Protein AF-A0AA37ICA1-F1 (afdb_monomer_lite)

InterPro domains:
  IPR061272 Inhibitor of vertebrate lysozyme (Ivy)-like domain [PF08816] (338-390)

Secondary structure (DSSP, 8-state):
---------------SHHHHHHHHHHHHHHHHHHHHHHHHSPPP----S---HHHHHHHHHHHHHHHHHHHHHHHHHHHTTEE--GGGHHHHHTSHHHHHHHHTTHHHHHHHHHHHHHHHHHS---HHHHHHHHHHHHHHHHHHHHT--TTTHHHHHHHHHHHHHHTPPPPP--HHHHHHHHHHHHHHHTT-HHHHHHHHHHHHHHHHHHHHHHHHHHHHHHHHHHHHHHHHHHH-SEE-SPP--------THHHHHHHHHHHHHHHHHHHHHHHHHHHHHHHHHTTS--SS----------------PPP--GGGGBT--HHHHTT-HHHHHTTTTS-HHHHHHHHHTTSB--TT-BEEETTEEEEEEE-TT-TTT-EEEEEEETTT--EEEEEEEEEEGGGTEEEEEEE--TTS-GGGSTHHHHHHHTT-

Organism: NCBI:txid1544861

pLDDT: mean 77.56, std 16.82, range [27.61, 95.06]

Foldseek 3Di:
DDDDDDDDDDDDDPPPPVVVVVVVVVVLLVLLLVLLLLLLPDDFPDDPDPDDPLLVVLNVLSCVLSVLSLVLLCLLCQLVQEDDDSVCSSVVSPDPVNSVLSSVLNVLSVLLSVSNCCCVPVSHDDPVSSVSNVVSSVVSNVSSVVSGHNLSCLVVLLVQLVVLLVQQDDQDDLVVLLVLLVVLLVCLLVVVPVSSVVSPVVSLVVLVVSVVVNVVSNVVSVVSNVVSVVVNVVRHPHYRDDRPDRDPPPNCNVVVSVVSVVVSVVSNVVSNVVSVVVVVVVVVVVVPPPPDDDDDDDDDDDDDDDDDDDQPQCPVQFQPQLLVCLPPVSLVVLVVVQDPVRSVLQNQASNAFDNRHFDQDPQWGKTKGGHVPPRLWWIKMKTAHRNPRHMKIKIFPGADVVNRATDMDIDDDPVGPCCNTPVVVVCVVSVD

Structure (mmCIF, N/CA/C/O backbone):
data_AF-A0AA37ICA1-F1
#
_entry.id   AF-A0AA37ICA1-F1
#
loop_
_atom_site.group_PDB
_atom_site.id
_atom_site.type_symbol
_atom_site.label_atom_id
_atom_site.label_alt_id
_atom_site.label_comp_id
_atom_site.label_asym_id
_atom_site.label_entity_id
_atom_site.label_seq_id
_atom_site.pdbx_PDB_ins_code
_atom_site.Cartn_x
_atom_site.Cartn_y
_atom_site.Cartn_z
_atom_site.occupancy
_atom_site.B_iso_or_equiv
_atom_site.auth_seq_id
_atom_site.auth_comp_id
_atom_site.auth_asym_id
_atom_site.auth_atom_id
_atom_site.pdbx_PDB_model_num
ATOM 1 N N . MET A 1 1 ? -92.006 -4.836 41.989 1.00 34.84 1 MET A N 1
ATOM 2 C CA . MET A 1 1 ? -91.815 -6.265 41.685 1.00 34.84 1 MET A CA 1
ATOM 3 C C . MET A 1 1 ? -90.939 -6.305 40.444 1.00 34.84 1 MET A C 1
ATOM 5 O O . MET A 1 1 ? -91.437 -6.008 39.370 1.00 34.84 1 MET A O 1
ATOM 9 N N . ASP A 1 2 ? -89.630 -6.130 40.627 1.00 34.12 2 ASP A N 1
ATOM 10 C CA . ASP A 1 2 ? -88.600 -7.181 40.845 1.00 34.12 2 ASP A CA 1
ATOM 11 C C . ASP A 1 2 ? -88.074 -7.712 39.498 1.00 34.12 2 ASP A C 1
ATOM 13 O O . ASP A 1 2 ? -88.852 -8.199 38.689 1.00 34.12 2 ASP A O 1
ATOM 17 N N . PHE A 1 3 ? -86.852 -7.334 39.095 1.00 41.91 3 PHE A N 1
ATOM 18 C CA . PHE A 1 3 ? -85.538 -7.976 39.341 1.00 41.91 3 PHE A CA 1
ATOM 19 C C . PHE A 1 3 ? -85.244 -9.148 38.380 1.00 41.91 3 PHE A C 1
ATOM 21 O O . PHE A 1 3 ? -85.854 -10.204 38.504 1.00 41.91 3 PHE A O 1
ATOM 28 N N . THR A 1 4 ? -84.279 -8.985 37.455 1.00 40.16 4 THR A N 1
ATOM 29 C CA . THR A 1 4 ? -83.041 -9.807 37.341 1.00 40.16 4 THR A CA 1
ATOM 30 C C . THR A 1 4 ? -82.158 -9.456 36.124 1.00 40.16 4 THR A C 1
ATOM 32 O O . THR A 1 4 ? -82.634 -9.048 35.070 1.00 40.16 4 THR A O 1
ATOM 35 N N . ASP A 1 5 ? -80.851 -9.614 36.368 1.00 42.81 5 ASP A N 1
ATOM 36 C CA . ASP A 1 5 ? -79.627 -9.456 35.563 1.00 42.81 5 ASP A CA 1
ATOM 37 C C . ASP A 1 5 ? -79.591 -10.067 34.146 1.00 42.81 5 ASP A C 1
ATOM 39 O O . ASP A 1 5 ? -80.115 -11.155 33.919 1.00 42.81 5 ASP A O 1
ATOM 43 N N . ASN A 1 6 ? -78.755 -9.484 33.263 1.00 34.03 6 ASN A N 1
ATOM 44 C CA . ASN A 1 6 ? -77.639 -10.259 32.692 1.00 34.03 6 ASN A CA 1
ATOM 45 C C . ASN A 1 6 ? -76.466 -9.421 32.135 1.00 34.03 6 ASN A C 1
ATOM 47 O O . ASN A 1 6 ? -76.639 -8.476 31.366 1.00 34.03 6 ASN A O 1
ATOM 51 N N . LYS A 1 7 ? -75.260 -9.843 32.542 1.00 44.56 7 LYS A N 1
ATOM 52 C CA . LYS A 1 7 ? -73.909 -9.434 32.115 1.00 44.56 7 LYS A CA 1
ATOM 53 C C . LYS A 1 7 ? -73.538 -9.995 30.731 1.00 44.56 7 LYS A C 1
ATOM 55 O O . LYS A 1 7 ? -74.004 -11.064 30.358 1.00 44.56 7 LYS A O 1
ATOM 60 N N . GLY A 1 8 ? -72.570 -9.352 30.071 1.00 30.59 8 GLY A N 1
ATOM 61 C CA . GLY A 1 8 ? -71.751 -9.929 28.991 1.00 30.59 8 GLY A CA 1
ATOM 62 C C . GLY A 1 8 ? -70.763 -8.888 28.437 1.00 30.59 8 GLY A C 1
ATOM 63 O O . GLY A 1 8 ? -71.144 -8.055 27.630 1.00 30.59 8 GLY A O 1
ATOM 64 N N . GLU A 1 9 ? -69.614 -8.669 29.083 1.00 32.91 9 GLU A N 1
ATOM 65 C CA . GLU A 1 9 ? -68.303 -9.271 28.758 1.00 32.91 9 GLU A CA 1
ATOM 66 C C . GLU A 1 9 ? -67.476 -8.391 27.795 1.00 32.91 9 GLU A C 1
ATOM 68 O O . GLU A 1 9 ? -67.554 -8.475 26.573 1.00 32.91 9 GLU A O 1
ATOM 73 N N . ALA A 1 10 ? -66.675 -7.497 28.385 1.00 36.97 10 ALA A N 1
ATOM 74 C CA . ALA A 1 10 ? -65.653 -6.733 27.683 1.00 36.97 10 ALA A CA 1
ATOM 75 C C . ALA A 1 10 ? -64.417 -7.620 27.475 1.00 36.97 10 ALA A C 1
ATOM 77 O O . ALA A 1 10 ? -63.671 -7.896 28.415 1.00 36.97 10 ALA A O 1
ATOM 78 N N . VAL A 1 11 ? -64.192 -8.050 26.234 1.00 37.69 11 VAL A N 1
ATOM 79 C CA . VAL A 1 11 ? -62.945 -8.700 25.821 1.00 37.69 11 VAL A CA 1
ATOM 80 C C . VAL A 1 11 ? -61.841 -7.641 25.776 1.00 37.69 11 VAL A C 1
ATOM 82 O O . VAL A 1 11 ? -61.770 -6.817 24.865 1.00 37.69 11 VAL A O 1
ATOM 85 N N . ALA A 1 12 ? -60.979 -7.649 26.792 1.00 40.31 12 ALA A N 1
ATOM 86 C CA . ALA A 1 12 ? -59.755 -6.862 26.829 1.00 40.31 12 ALA A CA 1
ATOM 87 C C . ALA A 1 12 ? -58.758 -7.397 25.784 1.00 40.31 12 ALA A C 1
ATOM 89 O O . ALA A 1 12 ? -58.260 -8.518 25.884 1.00 40.31 12 ALA A O 1
ATOM 90 N N . SER A 1 13 ? -58.467 -6.580 24.771 1.00 39.75 13 SER A N 1
ATOM 91 C CA . SER A 1 13 ? -57.493 -6.868 23.714 1.00 39.75 13 SER A CA 1
ATOM 92 C C . SER A 1 13 ? -56.059 -6.717 24.240 1.00 39.75 13 SER A C 1
ATOM 94 O O . SER A 1 13 ? -55.539 -5.612 24.402 1.00 39.75 13 SER A O 1
ATOM 96 N N . GLY A 1 14 ? -55.416 -7.848 24.533 1.00 43.38 14 GLY A N 1
ATOM 97 C CA . GLY A 1 14 ? -54.040 -7.959 25.023 1.00 43.38 14 GLY A CA 1
ATOM 98 C C . GLY A 1 14 ? -52.966 -7.839 23.935 1.00 43.38 14 GLY A C 1
ATOM 99 O O . GLY A 1 14 ? -52.161 -8.749 23.787 1.00 43.38 14 GLY A O 1
ATOM 100 N N . ASN A 1 15 ? -52.912 -6.718 23.203 1.00 47.06 15 ASN A N 1
ATOM 101 C CA . ASN A 1 15 ? -51.913 -6.485 22.137 1.00 47.06 15 ASN A CA 1
ATOM 102 C C . ASN A 1 15 ? -50.884 -5.366 22.440 1.00 47.06 15 ASN A C 1
ATOM 104 O O . ASN A 1 15 ? -50.105 -4.985 21.567 1.00 47.06 15 ASN A O 1
ATOM 108 N N . GLY A 1 16 ? -50.852 -4.825 23.665 1.00 45.25 16 GLY A N 1
ATOM 109 C CA . GLY A 1 16 ? -50.015 -3.664 24.017 1.00 45.25 16 GLY A CA 1
ATOM 110 C C . GLY A 1 16 ? -48.574 -3.967 24.457 1.00 45.25 16 GLY A C 1
ATOM 111 O O . GLY A 1 16 ? -47.674 -3.182 24.162 1.00 45.25 16 GLY A O 1
ATOM 112 N N . LEU A 1 17 ? -48.322 -5.095 25.135 1.00 50.72 17 LEU A N 1
ATOM 113 C CA . LEU A 1 17 ? -47.011 -5.354 25.756 1.00 50.72 17 LEU A CA 1
ATOM 114 C C . LEU A 1 17 ? -45.921 -5.772 24.752 1.00 50.72 17 LEU A C 1
ATOM 116 O O . LEU A 1 17 ? -44.798 -5.281 24.828 1.00 50.72 17 LEU A O 1
ATOM 120 N N . GLY A 1 18 ? -46.252 -6.585 23.743 1.00 55.03 18 GLY A N 1
ATOM 121 C CA . GLY A 1 18 ? -45.254 -7.096 22.789 1.00 55.03 18 GLY A CA 1
ATOM 122 C C . GLY A 1 18 ? -44.604 -6.023 21.902 1.00 55.03 18 GLY A C 1
ATOM 123 O O . GLY A 1 18 ? -43.451 -6.165 21.490 1.00 55.03 18 GLY A O 1
ATOM 124 N N . ASN A 1 19 ? -45.307 -4.918 21.635 1.00 60.38 19 ASN A N 1
ATOM 125 C CA . ASN A 1 19 ? -44.785 -3.828 20.806 1.00 60.38 19 ASN A CA 1
ATOM 126 C C . ASN A 1 19 ? -43.826 -2.909 21.578 1.00 60.38 19 ASN A C 1
ATOM 128 O O . ASN A 1 19 ? -42.851 -2.422 21.000 1.00 60.38 19 ASN A O 1
ATOM 132 N N . ALA A 1 20 ? -44.059 -2.705 22.878 1.00 66.69 20 ALA A N 1
ATOM 133 C CA . ALA A 1 20 ? -43.183 -1.902 23.730 1.00 66.69 20 ALA A CA 1
ATOM 134 C C . ALA A 1 20 ? -41.835 -2.602 23.970 1.00 66.69 20 ALA A C 1
ATOM 136 O O . ALA A 1 20 ? -40.778 -1.980 23.839 1.00 66.69 20 ALA A O 1
ATOM 137 N N . ASP A 1 21 ? -41.860 -3.911 24.223 1.00 70.44 21 ASP A N 1
ATOM 138 C CA . ASP A 1 21 ? -40.645 -4.699 24.452 1.00 70.44 21 ASP A CA 1
ATOM 139 C C . ASP A 1 21 ? -39.777 -4.791 23.192 1.00 70.44 21 ASP A C 1
ATOM 141 O O . ASP A 1 21 ? -38.556 -4.613 23.249 1.00 70.44 21 ASP A O 1
ATOM 145 N N . ARG A 1 22 ? -40.404 -4.955 22.020 1.00 68.69 22 ARG A N 1
ATOM 146 C CA . ARG A 1 22 ? -39.703 -4.958 20.729 1.00 68.69 22 ARG A CA 1
ATOM 147 C C . ARG A 1 22 ? -39.087 -3.594 20.399 1.00 68.69 22 ARG A C 1
ATOM 149 O O . ARG A 1 22 ? -37.953 -3.539 19.922 1.00 68.69 22 ARG A O 1
ATOM 156 N N . ALA A 1 23 ? -39.792 -2.497 20.683 1.00 71.69 23 ALA A N 1
ATOM 157 C CA . ALA A 1 23 ? -39.270 -1.143 20.493 1.00 71.69 23 ALA A CA 1
ATOM 158 C C . ALA A 1 23 ? -38.083 -0.840 21.427 1.00 71.69 23 ALA A C 1
ATOM 160 O O . ALA A 1 23 ? -37.096 -0.233 21.004 1.00 71.69 23 ALA A O 1
ATOM 161 N N . ASN A 1 24 ? -38.143 -1.308 22.676 1.00 76.94 24 ASN A N 1
ATOM 162 C CA . ASN A 1 24 ? -37.055 -1.158 23.640 1.00 76.94 24 ASN A CA 1
ATOM 163 C C . ASN A 1 24 ? -35.821 -1.988 23.257 1.00 76.94 24 ASN A C 1
ATOM 165 O O . ASN A 1 24 ? -34.699 -1.489 23.359 1.00 76.94 24 ASN A O 1
ATOM 169 N N . ALA A 1 25 ? -36.008 -3.211 22.754 1.00 73.94 25 ALA A N 1
ATOM 170 C CA . ALA A 1 25 ? -34.914 -4.042 22.251 1.00 73.94 25 ALA A CA 1
ATOM 171 C C . ALA A 1 25 ? -34.194 -3.389 21.054 1.00 73.94 25 ALA A C 1
ATOM 173 O O . ALA A 1 25 ? -32.968 -3.291 21.055 1.00 73.94 25 ALA A O 1
ATOM 174 N N . LEU A 1 26 ? -34.949 -2.857 20.085 1.00 76.50 26 LEU A N 1
ATOM 175 C CA . LEU A 1 26 ? -34.410 -2.122 18.929 1.00 76.50 26 LEU A CA 1
ATOM 176 C C . LEU A 1 26 ? -33.646 -0.853 19.332 1.00 76.50 26 LEU A C 1
ATOM 178 O O . LEU A 1 26 ? -32.608 -0.535 18.753 1.00 76.50 26 LEU A O 1
ATOM 182 N N . ARG A 1 27 ? -34.129 -0.118 20.340 1.00 79.06 27 ARG A N 1
ATOM 183 C CA . ARG A 1 27 ? -33.415 1.059 20.861 1.00 79.06 27 ARG A CA 1
ATOM 184 C C . ARG A 1 27 ? -32.076 0.683 21.489 1.00 79.06 27 ARG A C 1
ATOM 186 O O . ARG A 1 27 ? -31.092 1.382 21.256 1.00 79.06 27 ARG A O 1
ATOM 193 N N . ARG A 1 28 ? -32.020 -0.418 22.248 1.00 77.19 28 ARG A N 1
ATOM 194 C CA . ARG A 1 28 ? -30.777 -0.903 22.871 1.00 77.19 28 ARG A CA 1
ATOM 195 C C . ARG A 1 28 ? -29.739 -1.310 21.829 1.00 77.19 28 ARG A C 1
ATOM 197 O O . ARG A 1 28 ? -28.584 -0.910 21.946 1.00 77.19 28 ARG A O 1
ATOM 204 N N . THR A 1 29 ? -30.138 -2.033 20.783 1.00 79.88 29 THR A N 1
ATOM 205 C CA . THR A 1 29 ? -29.202 -2.439 19.723 1.00 79.88 29 THR A CA 1
ATOM 206 C C . THR A 1 29 ? -28.686 -1.243 18.925 1.00 79.88 29 THR A C 1
ATOM 208 O O . THR A 1 29 ? -27.486 -1.139 18.685 1.00 79.88 29 THR A O 1
ATOM 211 N N . GLN A 1 30 ? -29.547 -0.278 18.587 1.00 81.88 30 GLN A N 1
ATOM 212 C CA . GLN A 1 30 ? -29.117 0.962 17.929 1.00 81.88 30 GLN A CA 1
ATOM 213 C C . GLN A 1 30 ? -28.168 1.795 18.798 1.00 81.88 30 GLN A C 1
ATOM 215 O O . GLN A 1 30 ? -27.217 2.384 18.280 1.00 81.88 30 GLN A O 1
ATOM 220 N N . HIS A 1 31 ? -28.414 1.849 20.109 1.00 84.31 31 HIS A N 1
ATOM 221 C CA . HIS A 1 31 ? -27.527 2.524 21.050 1.00 84.31 31 HIS A CA 1
ATOM 222 C C . HIS A 1 31 ? -26.136 1.879 21.062 1.00 84.31 31 HIS A C 1
ATOM 224 O O . HIS A 1 31 ? -25.131 2.571 20.907 1.00 84.31 31 HIS A O 1
ATOM 230 N N . ALA A 1 32 ? -26.086 0.550 21.146 1.00 80.06 32 ALA A N 1
ATOM 231 C CA . ALA A 1 32 ? -24.845 -0.212 21.143 1.00 80.06 32 ALA A CA 1
ATOM 232 C C . ALA A 1 32 ? -24.018 -0.003 19.864 1.00 80.06 32 ALA A C 1
ATOM 234 O O . ALA A 1 32 ? -22.816 0.246 19.933 1.00 80.06 32 ALA A O 1
ATOM 235 N N . VAL A 1 33 ? -24.672 -0.014 18.697 1.00 83.38 33 VAL A N 1
ATOM 236 C CA . VAL A 1 33 ? -24.024 0.274 17.407 1.00 83.38 33 VAL A CA 1
ATOM 237 C C . VAL A 1 33 ? -23.423 1.680 17.400 1.00 83.38 33 VAL A C 1
ATOM 239 O O . VAL A 1 33 ? -22.275 1.863 17.002 1.00 83.38 33 VAL A O 1
ATOM 242 N N . ARG A 1 34 ? -24.158 2.691 17.883 1.00 85.44 34 ARG A N 1
ATOM 243 C CA . ARG A 1 34 ? -23.640 4.067 17.972 1.00 85.44 34 ARG A CA 1
ATOM 244 C C . ARG A 1 34 ? -22.458 4.181 18.931 1.00 85.44 34 ARG A C 1
ATOM 246 O O . ARG A 1 34 ? -21.500 4.887 18.615 1.00 85.44 34 ARG A O 1
ATOM 253 N N . ALA A 1 35 ? -22.508 3.499 20.073 1.00 82.44 35 ALA A N 1
ATOM 254 C CA . ALA A 1 35 ? -21.412 3.476 21.036 1.00 82.44 35 ALA A CA 1
ATOM 255 C C . ALA A 1 35 ? -20.149 2.838 20.429 1.00 82.44 35 ALA A C 1
ATOM 257 O O . ALA A 1 35 ? -19.068 3.421 20.525 1.00 82.44 35 ALA A O 1
ATOM 258 N N . ALA A 1 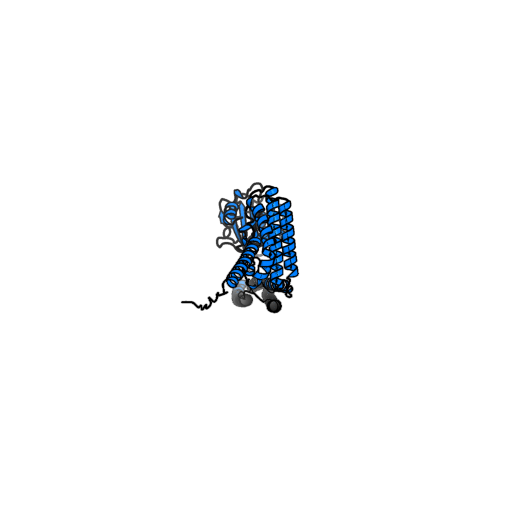36 ? -20.296 1.719 19.714 1.00 79.69 36 ALA A N 1
ATOM 259 C CA . ALA A 1 36 ? -19.200 1.054 19.011 1.00 79.69 36 ALA A CA 1
ATOM 260 C C . ALA A 1 36 ? -18.607 1.929 17.891 1.00 79.69 36 ALA A C 1
ATOM 262 O O . ALA A 1 36 ? -17.390 2.090 17.802 1.00 79.69 36 ALA A O 1
ATOM 263 N N . ILE A 1 37 ? -19.454 2.565 17.070 1.00 85.12 37 ILE A N 1
ATOM 264 C CA . ILE A 1 37 ? -19.003 3.493 16.020 1.00 85.12 37 ILE A CA 1
ATOM 265 C C . ILE A 1 37 ? -18.241 4.672 16.635 1.00 85.12 37 ILE A C 1
ATOM 267 O O . ILE A 1 37 ? -17.189 5.053 16.126 1.00 85.12 37 ILE A O 1
ATOM 271 N N . THR A 1 38 ? -18.728 5.226 17.747 1.00 84.44 38 THR A N 1
ATOM 272 C CA . THR A 1 38 ? -18.050 6.324 18.454 1.00 84.44 38 THR A CA 1
ATOM 273 C C . THR A 1 38 ? -16.674 5.892 18.964 1.00 84.44 38 THR A C 1
ATOM 275 O O . THR A 1 38 ? -15.710 6.631 18.789 1.00 84.44 38 THR A O 1
ATOM 278 N N . ALA A 1 39 ? -16.563 4.680 19.516 1.00 79.19 39 ALA A N 1
ATOM 279 C CA . ALA A 1 39 ? -15.302 4.148 20.035 1.00 79.19 39 ALA A CA 1
ATOM 280 C C . ALA A 1 39 ? -14.246 3.952 18.935 1.00 79.19 39 ALA A C 1
ATOM 282 O O . ALA A 1 39 ? -13.057 4.173 19.162 1.00 79.19 39 ALA A O 1
ATOM 283 N N . VAL A 1 40 ? -14.690 3.575 17.735 1.00 79.06 40 VAL A N 1
ATOM 284 C CA . VAL A 1 40 ? -13.842 3.344 16.556 1.00 79.06 40 VAL A CA 1
ATOM 285 C C . VAL A 1 40 ? -13.500 4.632 15.802 1.00 79.06 40 VAL A C 1
ATOM 287 O O . VAL A 1 40 ? -12.491 4.688 15.095 1.00 79.06 40 VAL A O 1
ATOM 290 N N . THR A 1 41 ? -14.313 5.679 15.939 1.00 78.94 41 THR A N 1
ATOM 291 C CA . THR A 1 41 ? -14.055 6.964 15.284 1.00 78.94 41 THR A CA 1
ATOM 292 C C . THR A 1 41 ? -12.899 7.660 16.002 1.00 78.94 41 THR A C 1
ATOM 294 O O . THR A 1 41 ? -13.053 8.189 17.102 1.00 78.94 41 THR A O 1
ATOM 297 N N . LEU A 1 42 ? -11.717 7.617 15.385 1.00 63.59 42 LEU A N 1
ATOM 298 C CA . LEU A 1 42 ? -10.494 8.219 15.914 1.00 63.59 42 LEU A CA 1
ATOM 299 C C . LEU A 1 42 ? -10.712 9.699 16.242 1.00 63.59 42 LEU A C 1
ATOM 301 O O . LEU A 1 42 ? -11.129 10.480 15.383 1.00 63.59 42 LEU A O 1
ATOM 305 N N . VAL A 1 43 ? -10.392 10.088 17.479 1.00 59.00 43 VAL A N 1
ATOM 306 C CA . VAL A 1 43 ? -10.335 11.505 17.856 1.00 59.00 43 VAL A CA 1
ATOM 307 C C . VAL A 1 43 ? -9.197 12.148 17.064 1.00 59.00 43 VAL A C 1
ATOM 309 O O . VAL A 1 43 ? -8.073 11.645 17.048 1.00 59.00 43 VAL A O 1
ATOM 312 N N . ASN A 1 44 ? -9.518 13.231 16.357 1.00 48.78 44 ASN A N 1
ATOM 313 C CA . ASN A 1 44 ? -8.657 13.871 15.368 1.00 48.78 44 ASN A CA 1
ATOM 314 C C . ASN A 1 44 ? -7.249 14.149 15.951 1.00 48.78 44 ASN A C 1
ATOM 316 O O . ASN A 1 44 ? -7.128 14.940 16.886 1.00 48.78 44 ASN A O 1
ATOM 320 N N . PRO A 1 45 ? -6.159 13.554 15.425 1.00 48.22 45 PRO A N 1
ATOM 321 C CA . PRO A 1 45 ? -4.809 13.736 15.973 1.00 48.22 45 PRO A CA 1
ATOM 322 C C . PRO A 1 45 ? -4.199 15.105 15.616 1.00 48.22 45 PRO A C 1
ATOM 324 O O . PRO A 1 45 ? -2.986 15.307 15.720 1.00 48.22 45 PRO A O 1
ATOM 327 N N . GLN A 1 46 ? -4.996 16.041 15.105 1.00 40.75 46 GLN A N 1
ATOM 328 C CA . GLN A 1 46 ? -4.559 17.340 14.614 1.00 40.75 46 GLN A CA 1
ATOM 329 C C . GLN A 1 46 ? -4.625 18.410 15.709 1.00 40.75 46 GLN A C 1
ATOM 331 O O . GLN A 1 46 ? -5.522 19.238 15.736 1.00 40.75 46 GLN A O 1
ATOM 336 N N . SER A 1 47 ? -3.607 18.462 16.562 1.00 44.50 47 SER A N 1
ATOM 337 C CA . SER A 1 47 ? -3.019 19.770 16.849 1.00 44.50 47 SER A CA 1
ATOM 338 C C . SER A 1 47 ? -1.503 19.617 16.892 1.00 44.50 47 SER A C 1
ATOM 340 O O . SER A 1 47 ? -0.976 18.714 17.539 1.00 44.50 47 SER A O 1
ATOM 342 N N . THR A 1 48 ? -0.815 20.444 16.110 1.00 45.88 48 THR A N 1
ATOM 343 C CA . THR A 1 48 ? 0.643 20.641 16.124 1.00 45.88 48 THR A CA 1
ATOM 344 C C . THR A 1 48 ? 1.058 21.626 17.222 1.00 45.88 48 THR A C 1
ATOM 346 O O . THR A 1 48 ? 2.170 22.139 17.190 1.00 45.88 48 THR A O 1
ATOM 349 N N . GLU A 1 49 ? 0.165 21.914 18.172 1.00 55.94 49 GLU A N 1
ATOM 350 C CA . GLU A 1 49 ? 0.484 22.695 19.364 1.00 55.94 49 GLU A CA 1
ATOM 351 C C . GLU A 1 49 ? 1.424 21.906 20.272 1.00 55.94 49 GLU A C 1
ATOM 353 O O . GLU A 1 49 ? 1.291 20.688 20.419 1.00 55.94 49 GLU A O 1
ATOM 358 N N . GLU A 1 50 ? 2.375 22.605 20.888 1.00 56.78 50 GLU A N 1
ATOM 359 C CA . GLU A 1 50 ? 3.181 22.069 21.981 1.00 56.78 50 GLU A CA 1
ATOM 360 C C . GLU A 1 50 ? 2.262 21.747 23.164 1.00 56.78 50 GLU A C 1
ATOM 362 O O . GLU A 1 50 ? 1.963 22.591 24.004 1.00 56.78 50 GLU A O 1
ATOM 367 N N . LEU A 1 51 ? 1.765 20.513 23.201 1.00 64.06 51 LEU A N 1
ATOM 368 C CA . LEU A 1 51 ? 0.913 20.032 24.280 1.00 64.06 51 LEU A CA 1
ATOM 369 C C . LEU A 1 51 ? 1.697 19.959 25.580 1.00 64.06 51 LEU A C 1
ATOM 371 O O . LEU A 1 51 ? 2.854 19.528 25.620 1.00 64.06 51 LEU A O 1
ATOM 375 N N . SER A 1 52 ? 1.020 20.259 26.681 1.00 75.88 52 SER A N 1
ATOM 376 C CA . SER A 1 52 ? 1.557 19.949 27.995 1.00 75.88 52 SER A CA 1
ATOM 377 C C . SER A 1 52 ? 1.792 18.436 28.137 1.00 75.88 52 SER A C 1
ATOM 379 O O . SER A 1 52 ? 1.079 17.607 27.566 1.00 75.88 52 SER A O 1
ATOM 381 N N . LYS A 1 53 ? 2.753 18.032 28.982 1.00 78.44 53 LYS A N 1
ATOM 382 C CA . LYS A 1 53 ? 3.012 16.605 29.282 1.00 78.44 53 LYS A CA 1
ATOM 383 C C . LYS A 1 53 ? 1.752 15.849 29.738 1.00 78.44 53 LYS A C 1
ATOM 385 O O . LYS A 1 53 ? 1.653 14.638 29.549 1.00 78.44 53 LYS A O 1
ATOM 390 N N . ARG A 1 54 ? 0.799 16.554 30.362 1.00 72.38 54 ARG A N 1
ATOM 391 C CA . ARG A 1 54 ? -0.476 15.990 30.830 1.00 72.38 54 ARG A CA 1
ATOM 392 C C . ARG A 1 54 ? -1.429 15.721 29.665 1.00 72.38 54 ARG A C 1
ATOM 394 O O . ARG A 1 54 ? -1.956 14.615 29.582 1.00 72.38 54 ARG A O 1
ATOM 401 N N . GLU A 1 55 ? -1.557 16.666 28.739 1.00 76.56 55 GLU A N 1
ATOM 402 C CA . GLU A 1 55 ? -2.356 16.506 27.517 1.00 76.56 55 GLU A CA 1
ATOM 403 C C . GLU A 1 55 ? -1.763 15.454 26.582 1.00 76.56 55 GLU A C 1
ATOM 405 O O . GLU A 1 55 ? -2.501 14.646 26.026 1.00 76.56 55 GLU A O 1
ATOM 410 N N . GLN A 1 56 ? -0.434 15.393 26.455 1.00 79.94 56 GLN A N 1
ATOM 411 C CA . GLN A 1 56 ? 0.224 14.352 25.667 1.00 79.94 56 GLN A CA 1
ATOM 412 C C . GLN A 1 56 ? -0.068 12.955 26.236 1.00 79.94 56 GLN A C 1
ATOM 414 O O . GLN A 1 56 ? -0.476 12.066 25.497 1.00 79.94 56 GLN A O 1
ATOM 419 N N . SER A 1 57 ? 0.013 12.780 27.562 1.00 80.00 57 SER A N 1
ATOM 420 C CA . SER A 1 57 ? -0.360 11.514 28.212 1.00 80.00 57 SER A CA 1
ATOM 421 C C . SER A 1 57 ? -1.842 11.161 28.034 1.00 80.00 57 SER A C 1
ATOM 423 O O . SER A 1 57 ? -2.176 9.982 27.904 1.00 80.00 57 SER A O 1
ATOM 425 N N . ALA A 1 58 ? -2.737 12.153 28.045 1.00 80.31 58 ALA A N 1
ATOM 426 C CA . ALA A 1 58 ? -4.159 11.942 27.785 1.00 80.31 58 ALA A CA 1
ATOM 427 C C . ALA A 1 58 ? -4.406 11.520 26.325 1.00 80.31 58 ALA A C 1
ATOM 429 O O . ALA A 1 58 ? -5.162 10.579 26.085 1.00 80.31 58 ALA A O 1
ATOM 430 N N . ARG A 1 59 ? -3.710 12.134 25.360 1.00 80.25 59 ARG A N 1
ATOM 431 C CA . ARG A 1 59 ? -3.776 11.747 23.941 1.00 80.25 59 ARG A CA 1
ATOM 432 C C . ARG A 1 59 ? -3.229 10.348 23.688 1.00 80.25 59 ARG A C 1
ATOM 434 O O . ARG A 1 59 ? -3.892 9.566 23.011 1.00 80.25 59 ARG A O 1
ATOM 441 N N . ASP A 1 60 ? -2.071 10.017 24.253 1.00 82.88 60 ASP A N 1
ATOM 442 C CA . ASP A 1 60 ? -1.468 8.687 24.117 1.00 82.88 60 ASP A CA 1
ATOM 443 C C . ASP A 1 60 ? -2.394 7.605 24.687 1.00 82.88 60 ASP A C 1
ATOM 445 O O . ASP A 1 60 ? -2.562 6.539 24.092 1.00 82.88 60 ASP A O 1
ATOM 449 N N . PHE A 1 61 ? -3.051 7.900 25.814 1.00 85.62 61 PHE A N 1
ATOM 450 C CA . PHE A 1 61 ? -4.064 7.029 26.398 1.00 85.62 61 PHE A CA 1
ATOM 451 C C . PHE A 1 61 ? -5.260 6.833 25.458 1.00 85.62 61 PHE A C 1
ATOM 453 O O . PHE A 1 61 ? -5.602 5.692 25.151 1.00 85.62 61 PHE A O 1
ATOM 460 N N . THR A 1 62 ? -5.855 7.917 24.950 1.00 85.56 62 THR A N 1
ATOM 461 C CA . THR A 1 62 ? -6.980 7.852 24.004 1.00 85.56 62 THR A CA 1
ATOM 462 C C . THR A 1 62 ? -6.621 7.050 22.756 1.00 85.56 62 THR A C 1
ATOM 464 O O . THR A 1 62 ? -7.364 6.150 22.367 1.00 85.56 62 THR A O 1
ATOM 467 N N . HIS A 1 63 ? -5.454 7.312 22.165 1.00 84.06 63 HIS A N 1
ATOM 468 C CA . HIS A 1 63 ? -4.984 6.599 20.981 1.00 84.06 63 HIS A CA 1
ATOM 469 C C . HIS A 1 63 ? -4.759 5.106 21.262 1.00 84.06 63 HIS A C 1
ATOM 471 O O . HIS A 1 63 ? -5.110 4.260 20.442 1.00 84.06 63 HIS A O 1
ATOM 477 N N . SER A 1 64 ? -4.205 4.768 22.430 1.00 87.38 64 SER A N 1
ATOM 478 C CA . SER A 1 64 ? -4.010 3.379 22.855 1.00 87.38 64 SER A CA 1
ATOM 479 C C . SER A 1 64 ? -5.342 2.639 23.016 1.00 87.38 64 SER A C 1
ATOM 481 O O . SER A 1 64 ? -5.511 1.558 22.451 1.00 87.38 64 SER A O 1
ATOM 483 N N . VAL A 1 65 ? -6.314 3.236 23.717 1.00 88.12 65 VAL A N 1
ATOM 484 C CA . VAL A 1 65 ? -7.639 2.633 23.937 1.00 88.12 65 VAL A CA 1
ATOM 485 C C . VAL A 1 65 ? -8.379 2.451 22.613 1.00 88.12 65 VAL A C 1
ATOM 487 O O . VAL A 1 65 ? -8.775 1.333 22.290 1.00 88.12 65 VAL A O 1
ATOM 490 N N . GLN A 1 66 ? -8.509 3.509 21.807 1.00 88.56 66 GLN A N 1
ATOM 491 C CA . GLN A 1 66 ? -9.197 3.427 20.514 1.00 88.56 66 GLN A CA 1
ATOM 492 C C . GLN A 1 66 ? -8.502 2.446 19.563 1.00 88.56 66 GLN A C 1
ATOM 494 O O . GLN A 1 66 ? -9.161 1.624 18.929 1.00 88.56 66 GLN A O 1
ATOM 499 N N . GLY A 1 67 ? -7.167 2.475 19.497 1.00 87.44 67 GLY A N 1
ATOM 500 C CA . GLY A 1 67 ? -6.391 1.572 18.651 1.00 87.44 67 GLY A CA 1
ATOM 501 C C . GLY A 1 67 ? -6.607 0.101 19.002 1.00 87.44 67 GLY A C 1
ATOM 502 O O . GLY A 1 67 ? -6.787 -0.722 18.105 1.00 87.44 67 GLY A O 1
ATOM 503 N N . ARG A 1 68 ? -6.643 -0.231 20.297 1.00 90.31 68 ARG A N 1
ATOM 504 C CA . ARG A 1 68 ? -6.885 -1.600 20.771 1.00 90.31 68 ARG A CA 1
ATOM 505 C C . ARG A 1 68 ? -8.319 -2.064 20.527 1.00 90.31 68 ARG A C 1
ATOM 507 O O . ARG A 1 68 ? -8.498 -3.173 20.034 1.00 90.31 68 ARG A O 1
ATOM 514 N N . ILE A 1 69 ? -9.317 -1.202 20.748 1.00 90.62 69 ILE A N 1
ATOM 515 C CA . ILE A 1 69 ? -10.720 -1.498 20.403 1.00 90.62 69 ILE A CA 1
ATOM 516 C C . ILE A 1 69 ? -10.856 -1.803 18.908 1.00 90.62 69 ILE A C 1
ATOM 518 O O . ILE A 1 69 ? -11.470 -2.800 18.532 1.00 90.62 69 ILE A O 1
ATOM 522 N N . VAL A 1 70 ? -10.252 -0.971 18.053 1.00 90.12 70 VAL A N 1
ATOM 523 C CA . VAL A 1 70 ? -10.271 -1.170 16.598 1.00 90.12 70 VAL A CA 1
ATOM 524 C C . VAL A 1 70 ? -9.645 -2.508 16.219 1.00 90.12 70 VAL A C 1
ATOM 526 O O . VAL A 1 70 ? -10.213 -3.214 15.395 1.00 90.12 70 VAL A O 1
ATOM 529 N N . ILE A 1 71 ? -8.505 -2.875 16.811 1.00 90.50 71 ILE A N 1
ATOM 530 C CA . ILE A 1 71 ? -7.847 -4.161 16.539 1.00 90.50 71 ILE A CA 1
ATOM 531 C C . ILE A 1 71 ? -8.739 -5.332 16.963 1.00 90.50 71 ILE A C 1
ATOM 533 O O . ILE A 1 71 ? -8.947 -6.238 16.162 1.00 90.50 71 ILE A O 1
ATOM 537 N N . ALA A 1 72 ? -9.302 -5.295 18.172 1.00 91.12 72 ALA A N 1
ATOM 538 C CA . ALA A 1 72 ? -10.148 -6.370 18.688 1.00 91.12 72 ALA A CA 1
ATOM 539 C C . ALA A 1 72 ? -11.411 -6.578 17.836 1.00 91.12 72 ALA A C 1
ATOM 541 O O . ALA A 1 72 ? -11.732 -7.704 17.460 1.00 91.12 72 ALA A O 1
ATOM 542 N N . LEU A 1 73 ? -12.098 -5.489 17.473 1.00 90.94 73 LEU A N 1
ATOM 543 C CA . LEU A 1 73 ? -13.284 -5.548 16.614 1.00 90.94 73 LEU A CA 1
ATOM 544 C C . LEU A 1 73 ? -12.952 -6.000 15.192 1.00 90.94 73 LEU A C 1
ATOM 546 O O . LEU A 1 73 ? -13.725 -6.729 14.577 1.00 90.94 73 LEU A O 1
ATOM 550 N N . HIS A 1 74 ? -11.802 -5.581 14.665 1.00 90.69 74 HIS A N 1
ATOM 551 C CA . HIS A 1 74 ? -11.335 -6.003 13.349 1.00 90.69 74 HIS A CA 1
ATOM 552 C C . HIS A 1 74 ? -11.049 -7.508 13.325 1.00 90.69 74 HIS A C 1
ATOM 554 O O . HIS A 1 74 ? -11.575 -8.204 12.462 1.00 90.69 74 HIS A O 1
ATOM 560 N N . GLN A 1 75 ? -10.328 -8.032 14.320 1.00 90.06 75 GLN A N 1
ATOM 561 C CA . GLN A 1 75 ? -10.075 -9.470 14.463 1.00 90.06 75 GLN A CA 1
ATOM 562 C C . GLN A 1 75 ? -11.372 -10.273 14.599 1.00 90.06 75 GLN A C 1
ATOM 564 O O . GLN A 1 75 ? -11.543 -11.286 13.920 1.00 90.06 75 GLN A O 1
ATOM 569 N N . TYR A 1 76 ? -12.314 -9.786 15.412 1.00 91.50 76 TYR A N 1
ATOM 570 C CA . TYR A 1 76 ? -13.635 -10.391 15.540 1.00 91.50 76 TYR A CA 1
ATOM 571 C C . TYR A 1 76 ? -14.355 -10.475 14.183 1.00 91.50 76 TYR A C 1
ATOM 573 O O . TYR A 1 76 ? -14.735 -11.567 13.768 1.00 91.50 76 TYR A O 1
ATOM 581 N N . LEU A 1 77 ? -14.468 -9.374 13.434 1.00 90.94 77 LEU A N 1
ATOM 582 C CA . LEU A 1 77 ? -15.145 -9.371 12.129 1.00 90.94 77 LEU A CA 1
ATOM 583 C C . LEU A 1 77 ? -14.475 -10.307 11.113 1.00 90.94 77 LEU A C 1
ATOM 585 O O . LEU A 1 77 ? -15.162 -11.053 10.414 1.00 90.94 77 LEU A O 1
ATOM 589 N N . TYR A 1 78 ? -13.142 -10.346 11.084 1.00 89.75 78 TYR A N 1
ATOM 590 C CA . TYR A 1 78 ? -12.409 -11.281 10.228 1.00 89.75 78 TYR A CA 1
ATOM 591 C C . TYR A 1 78 ? -12.684 -12.736 10.597 1.00 89.75 78 TYR A C 1
ATOM 593 O O . TYR A 1 78 ? -12.903 -13.558 9.709 1.00 89.75 78 TYR A O 1
ATOM 601 N N . SER A 1 79 ? -12.732 -13.052 11.893 1.00 90.06 79 SER A N 1
ATOM 602 C CA . SER A 1 79 ? -13.053 -14.400 12.370 1.00 90.06 79 SER A CA 1
ATOM 603 C C . SER A 1 79 ? -14.462 -14.855 11.962 1.00 90.06 79 SER A C 1
ATOM 605 O O . SER A 1 79 ? -14.691 -16.049 11.775 1.00 90.06 79 SER A O 1
ATOM 607 N N . GLN A 1 80 ? -15.384 -13.909 11.752 1.00 89.69 80 GLN A N 1
ATOM 608 C CA . GLN A 1 80 ? -16.745 -14.165 11.272 1.00 89.69 80 GLN A CA 1
ATOM 609 C C . GLN A 1 80 ? -16.833 -14.312 9.740 1.00 89.69 80 GLN A C 1
ATOM 611 O O . GLN A 1 80 ? -17.856 -14.756 9.222 1.00 89.69 80 GLN A O 1
ATOM 616 N N . GLY A 1 81 ? -15.760 -14.018 8.996 1.00 86.69 81 GLY A N 1
ATOM 617 C CA . GLY A 1 81 ? -15.761 -14.041 7.527 1.00 86.69 81 GLY A CA 1
ATOM 618 C C . GLY A 1 81 ? -16.068 -12.689 6.878 1.00 86.69 81 GLY A C 1
ATOM 619 O O . GLY A 1 81 ? -16.279 -12.627 5.667 1.00 86.69 81 GLY A O 1
ATOM 620 N N . VAL A 1 82 ? -16.108 -11.605 7.656 1.00 89.88 82 VAL A N 1
ATOM 621 C CA . VAL A 1 82 ? -16.415 -10.260 7.160 1.00 89.88 82 VAL A CA 1
ATOM 622 C C . VAL A 1 82 ? -15.121 -9.544 6.784 1.00 89.88 82 VAL A C 1
ATOM 624 O O . VAL A 1 82 ? -14.296 -9.223 7.643 1.00 89.88 82 VAL A O 1
ATOM 627 N N . PHE A 1 83 ? -14.938 -9.254 5.496 1.00 87.75 83 PHE A N 1
ATOM 628 C CA . PHE A 1 83 ? -13.785 -8.487 5.034 1.00 87.75 83 PHE A CA 1
ATOM 629 C C . PHE A 1 83 ? -14.045 -6.983 5.127 1.00 87.75 83 PHE A C 1
ATOM 631 O O . PHE A 1 83 ? -14.906 -6.424 4.438 1.00 87.75 83 PHE A O 1
ATOM 638 N N . VAL A 1 84 ? -13.244 -6.311 5.956 1.00 88.75 84 VAL A N 1
ATOM 639 C CA . VAL A 1 84 ? -13.363 -4.874 6.198 1.00 88.75 84 VAL A CA 1
ATOM 640 C C . VAL A 1 84 ? -11.998 -4.207 6.379 1.00 88.75 84 VAL A C 1
ATOM 642 O O . VAL A 1 84 ? -11.125 -4.669 7.113 1.00 88.75 84 VAL A O 1
ATOM 645 N N . LEU A 1 85 ? -11.801 -3.070 5.720 1.00 83.94 85 LEU A N 1
ATOM 646 C CA . LEU A 1 85 ? -10.676 -2.173 5.963 1.00 83.94 85 LEU A CA 1
ATOM 647 C C . LEU A 1 85 ? -10.969 -1.294 7.179 1.00 83.94 85 LEU A C 1
ATOM 649 O O . LEU A 1 85 ? -12.112 -0.926 7.433 1.00 83.94 85 LEU A O 1
ATOM 653 N N . ARG A 1 86 ? -9.928 -0.860 7.898 1.00 81.94 86 ARG A N 1
ATOM 654 C CA . ARG A 1 86 ? -10.091 0.020 9.074 1.00 81.94 86 ARG A CA 1
ATOM 655 C C . ARG A 1 86 ? -10.926 1.277 8.787 1.00 81.94 86 ARG A C 1
ATOM 657 O O . ARG A 1 86 ? -11.661 1.718 9.660 1.00 81.94 86 ARG A O 1
ATOM 664 N N . SER A 1 87 ? -10.842 1.823 7.572 1.00 79.12 87 SER A N 1
ATOM 665 C CA . SER A 1 87 ? -11.621 2.988 7.126 1.00 79.12 87 SER A CA 1
ATOM 666 C C . SER A 1 87 ? -13.127 2.734 7.013 1.00 79.12 87 SER A C 1
ATOM 668 O O . SER A 1 87 ? -13.906 3.672 7.140 1.00 79.12 87 SER A O 1
ATOM 670 N N . ASP A 1 88 ? -13.542 1.488 6.784 1.00 84.69 88 ASP A N 1
ATOM 671 C CA . ASP A 1 88 ? -14.946 1.095 6.615 1.00 84.69 88 ASP A CA 1
ATOM 672 C C . ASP A 1 88 ? -15.491 0.326 7.829 1.00 84.69 88 ASP A C 1
ATOM 674 O O . ASP A 1 88 ? -16.610 -0.185 7.789 1.00 84.69 88 ASP A O 1
ATOM 678 N N . LEU A 1 89 ? -14.735 0.258 8.931 1.00 86.00 89 LEU A N 1
ATOM 679 C CA . LEU A 1 89 ? -15.124 -0.487 10.130 1.00 86.00 89 LEU A CA 1
ATOM 680 C C . LEU A 1 89 ? -16.478 -0.021 10.689 1.00 86.00 89 LEU A C 1
ATOM 682 O O . LEU A 1 89 ? -17.290 -0.837 11.112 1.00 86.00 89 LEU A O 1
ATOM 686 N N . SER A 1 90 ? -16.776 1.278 10.612 1.00 86.19 90 SER A N 1
ATOM 687 C CA . SER A 1 90 ? -18.075 1.829 11.017 1.00 86.19 90 SER A CA 1
ATOM 688 C C . SER A 1 90 ? -19.251 1.280 10.200 1.00 86.19 90 SER A C 1
ATOM 690 O O . SER A 1 90 ? -20.330 1.080 10.753 1.00 86.19 90 SER A O 1
ATOM 692 N N . LYS A 1 91 ? -19.050 0.992 8.906 1.00 85.81 91 LYS A N 1
ATOM 693 C CA . LYS A 1 91 ? -20.071 0.380 8.042 1.00 85.81 91 LYS A CA 1
ATOM 694 C C . LYS A 1 91 ? -20.297 -1.081 8.416 1.00 85.81 91 LYS A C 1
ATOM 696 O O . LYS A 1 91 ? -21.441 -1.520 8.446 1.00 85.81 91 LYS A O 1
ATOM 701 N N . ALA A 1 92 ? -19.228 -1.799 8.760 1.00 86.69 92 ALA A N 1
ATOM 702 C CA . ALA A 1 92 ? -19.323 -3.184 9.212 1.00 86.69 92 ALA A CA 1
ATOM 703 C C . ALA A 1 92 ? -20.068 -3.329 10.536 1.00 86.69 92 ALA A C 1
ATOM 705 O O . ALA A 1 92 ? -20.949 -4.171 10.669 1.00 86.69 92 ALA A O 1
ATOM 706 N N . LEU A 1 93 ? -19.792 -2.441 11.488 1.00 87.00 93 LEU A N 1
ATOM 707 C CA . LEU A 1 93 ? -20.481 -2.432 12.778 1.00 87.00 93 LEU A CA 1
ATOM 708 C C . LEU A 1 93 ? -21.967 -2.055 12.668 1.00 87.00 93 LEU A C 1
ATOM 710 O O . LEU A 1 93 ? -22.747 -2.375 13.562 1.00 87.00 93 LEU A O 1
ATOM 714 N N . ALA A 1 94 ? -22.376 -1.383 11.588 1.00 85.69 94 ALA A N 1
ATOM 715 C CA . ALA A 1 94 ? -23.773 -1.032 11.349 1.00 85.69 94 ALA A CA 1
ATOM 716 C C . ALA A 1 94 ? -24.624 -2.213 10.839 1.00 85.69 94 ALA A C 1
ATOM 718 O O . ALA A 1 94 ? -25.855 -2.109 10.813 1.00 85.69 94 ALA A O 1
ATOM 719 N N . GLN A 1 95 ? -24.001 -3.328 10.445 1.00 86.75 95 GLN A N 1
ATOM 720 C CA . GLN A 1 95 ? -24.715 -4.484 9.915 1.00 86.75 95 GLN A CA 1
ATOM 721 C C . GLN A 1 95 ? -25.588 -5.175 10.970 1.00 86.75 95 GLN A C 1
ATOM 723 O O . GLN A 1 95 ? -25.189 -5.278 12.132 1.00 86.75 95 GLN A O 1
ATOM 728 N N . PRO A 1 96 ? -26.770 -5.689 10.578 1.00 83.31 96 PRO A N 1
ATOM 729 C CA . PRO A 1 96 ? -27.729 -6.297 11.500 1.00 83.31 96 PRO A CA 1
ATOM 730 C C . PRO A 1 96 ? -27.167 -7.519 12.233 1.00 83.31 96 PRO A C 1
ATOM 732 O O . PRO A 1 96 ? -27.455 -7.702 13.413 1.00 83.31 96 PRO A O 1
ATOM 735 N N . GLU A 1 97 ? -26.320 -8.306 11.568 1.00 84.69 97 GLU A N 1
ATOM 736 C CA . GLU A 1 97 ? -25.715 -9.525 12.121 1.00 84.69 97 GLU A CA 1
ATOM 737 C C . GLU A 1 97 ? -24.822 -9.240 13.336 1.00 84.69 97 GLU A C 1
ATOM 739 O O . GLU A 1 97 ? -24.752 -10.039 14.267 1.00 84.69 97 GLU A O 1
ATOM 744 N N . GLN A 1 98 ? -24.210 -8.054 13.380 1.00 87.19 98 GLN A N 1
ATOM 745 C CA . GLN A 1 98 ? -23.292 -7.652 14.447 1.00 87.19 98 GLN A CA 1
ATOM 746 C C . GLN A 1 98 ? -24.021 -7.013 15.640 1.00 87.19 98 GLN A C 1
ATOM 748 O O . GLN A 1 98 ? -23.479 -6.936 16.743 1.00 87.19 98 GLN A O 1
ATOM 753 N N . GLN A 1 99 ? -25.275 -6.578 15.468 1.00 85.19 99 GLN A N 1
ATOM 754 C CA . GLN A 1 99 ? -25.995 -5.778 16.467 1.00 85.19 99 GLN A CA 1
ATOM 755 C C . GLN A 1 99 ? -26.199 -6.505 17.797 1.00 85.19 99 GLN A C 1
ATOM 757 O O . GLN A 1 99 ? -26.117 -5.886 18.858 1.00 85.19 99 GLN A O 1
ATOM 762 N N . GLN A 1 100 ? -26.464 -7.812 17.754 1.00 85.75 100 GLN A N 1
ATOM 763 C CA . GLN A 1 100 ? -26.695 -8.598 18.965 1.00 85.75 100 GLN A CA 1
ATOM 764 C C . GLN A 1 100 ? -25.409 -8.787 19.776 1.00 85.75 100 GLN A C 1
ATOM 766 O O . GLN A 1 100 ? -25.460 -8.777 21.005 1.00 85.75 100 GLN A O 1
ATOM 771 N N . PHE A 1 101 ? -24.263 -8.928 19.105 1.00 88.69 101 PHE A N 1
ATOM 772 C CA . PHE A 1 101 ? -22.962 -8.990 19.763 1.00 88.69 101 PHE A CA 1
ATOM 773 C C . PHE A 1 101 ? -22.577 -7.627 20.343 1.00 88.69 101 PHE A C 1
ATOM 775 O O . PHE A 1 101 ? -22.262 -7.537 21.528 1.00 88.69 101 PHE A O 1
ATOM 782 N N . LEU A 1 102 ? -22.708 -6.552 19.560 1.00 89.06 102 LEU A N 1
ATOM 783 C CA . LEU A 1 102 ? -22.400 -5.194 20.019 1.00 89.06 102 LEU A CA 1
ATOM 784 C C . LEU A 1 102 ? -23.264 -4.771 21.209 1.00 89.06 102 LEU A C 1
ATOM 786 O O . LEU A 1 102 ? -22.775 -4.083 22.099 1.00 89.06 102 LEU A O 1
ATOM 790 N N . ALA A 1 103 ? -24.517 -5.230 21.285 1.00 87.69 103 ALA A N 1
ATOM 791 C CA . ALA A 1 103 ? -25.377 -4.997 22.444 1.00 87.69 103 ALA A CA 1
ATOM 792 C C . ALA A 1 103 ? -24.805 -5.559 23.758 1.00 87.69 103 ALA A C 1
ATOM 794 O O . ALA A 1 103 ? -25.083 -5.002 24.814 1.00 87.69 103 ALA A O 1
ATOM 795 N N . ARG A 1 104 ? -23.978 -6.613 23.708 1.00 90.38 104 ARG A N 1
ATOM 796 C CA . ARG A 1 104 ? -23.288 -7.179 24.887 1.00 90.38 104 ARG A CA 1
ATOM 797 C C . ARG A 1 104 ? -22.055 -6.381 25.317 1.00 90.38 104 ARG A C 1
ATOM 799 O O . ARG A 1 104 ? -21.501 -6.683 26.371 1.00 90.38 104 ARG A O 1
ATOM 806 N N . LEU A 1 105 ? -21.614 -5.445 24.476 1.00 90.38 105 LEU A N 1
ATOM 807 C CA . LEU A 1 105 ? -20.453 -4.574 24.673 1.00 90.38 105 LEU A CA 1
ATOM 808 C C . LEU A 1 105 ? -20.845 -3.112 24.933 1.00 90.38 105 LEU A C 1
ATOM 810 O O . LEU A 1 105 ? -19.982 -2.240 25.018 1.00 90.38 105 LEU A O 1
ATOM 814 N N . ALA A 1 106 ? -22.148 -2.814 24.966 1.00 89.69 106 ALA A N 1
ATOM 815 C CA . ALA A 1 106 ? -22.647 -1.445 24.999 1.00 89.69 106 ALA A CA 1
ATOM 816 C C . ALA A 1 106 ? -22.142 -0.682 26.231 1.00 89.69 106 ALA A C 1
ATOM 818 O O . ALA A 1 106 ? -21.669 0.447 26.096 1.00 89.69 106 ALA A O 1
ATOM 819 N N . ASP A 1 107 ? -22.183 -1.327 27.397 1.00 91.00 107 ASP A N 1
ATOM 820 C CA . ASP A 1 107 ? -21.787 -0.733 28.673 1.00 91.00 107 ASP A CA 1
ATOM 821 C C . ASP A 1 107 ? -20.275 -0.455 28.706 1.00 91.00 107 ASP A C 1
ATOM 823 O O . ASP A 1 107 ? -19.829 0.620 29.117 1.00 91.00 107 ASP A O 1
ATOM 827 N N . GLU A 1 108 ? -19.461 -1.382 28.198 1.00 92.94 108 GLU A N 1
ATOM 828 C CA . GLU A 1 108 ? -18.013 -1.215 28.108 1.00 92.94 108 GLU A CA 1
ATOM 829 C C . GLU A 1 108 ? -17.632 -0.117 27.102 1.00 92.94 108 GLU A C 1
ATOM 831 O O . GLU A 1 108 ? -16.742 0.702 27.371 1.00 92.94 108 GLU A O 1
ATOM 836 N N . PHE A 1 109 ? -18.333 -0.030 25.964 1.00 91.19 109 PHE A N 1
ATOM 837 C CA . PHE A 1 109 ? -18.158 1.073 25.018 1.00 91.19 109 PHE A CA 1
ATOM 838 C C . PHE A 1 109 ? -18.556 2.420 25.616 1.00 91.19 109 PHE A C 1
ATOM 840 O O . PHE A 1 109 ? -17.878 3.413 25.371 1.00 91.19 109 PHE A O 1
ATOM 847 N N . GLU A 1 110 ? -19.620 2.496 26.412 1.00 90.56 110 GLU A N 1
ATOM 848 C CA . GLU A 1 110 ? -19.976 3.727 27.120 1.00 90.56 110 GLU A CA 1
ATOM 849 C C . GLU A 1 110 ? -18.884 4.168 28.100 1.00 90.56 110 GLU A C 1
ATOM 851 O O . GLU A 1 110 ? -18.506 5.344 28.116 1.00 90.56 110 GLU A O 1
ATOM 856 N N . ILE A 1 111 ? -18.341 3.235 28.889 1.00 91.31 111 ILE A N 1
ATOM 857 C CA . ILE A 1 111 ? -17.285 3.520 29.869 1.00 91.31 111 ILE A CA 1
ATOM 858 C C . ILE A 1 111 ? -16.026 4.049 29.169 1.00 91.31 111 ILE A C 1
ATOM 860 O O . ILE A 1 111 ? -15.474 5.077 29.574 1.00 91.31 111 ILE A O 1
ATOM 864 N N . THR A 1 112 ? -15.585 3.369 28.110 1.00 90.38 112 THR A N 1
ATOM 865 C CA . THR A 1 112 ? -14.400 3.756 27.329 1.00 90.38 112 THR A CA 1
ATOM 866 C C . THR A 1 112 ? -14.613 5.078 26.588 1.00 90.38 112 THR A C 1
ATOM 868 O O . THR A 1 112 ? -13.761 5.961 26.678 1.00 90.38 112 THR A O 1
ATOM 871 N N . ASN A 1 113 ? -15.766 5.282 25.944 1.00 89.19 113 ASN A N 1
ATOM 872 C CA . ASN A 1 113 ? -16.112 6.540 25.273 1.00 89.19 113 ASN A CA 1
ATOM 873 C C . ASN A 1 113 ? -16.181 7.723 26.240 1.00 89.19 113 ASN A C 1
ATOM 875 O O . ASN A 1 113 ? -15.741 8.821 25.896 1.00 89.19 113 ASN A O 1
ATOM 879 N N . ARG A 1 114 ? -16.715 7.521 27.450 1.00 89.25 114 ARG A N 1
ATOM 880 C CA . ARG A 1 114 ? -16.740 8.554 28.490 1.00 89.25 114 ARG A CA 1
ATOM 881 C C . ARG A 1 114 ? -15.328 8.975 28.873 1.00 89.25 114 ARG A C 1
ATOM 883 O O . ARG A 1 114 ? -15.056 10.170 28.907 1.00 89.25 114 ARG A O 1
ATOM 890 N N . ALA A 1 115 ? -14.435 8.015 29.107 1.00 86.69 115 ALA A N 1
ATOM 891 C CA . ALA A 1 115 ? -13.038 8.320 29.384 1.00 86.69 115 ALA A CA 1
ATOM 892 C C . ALA A 1 115 ? -12.399 9.061 28.197 1.00 86.69 115 ALA A C 1
ATOM 894 O O . ALA A 1 115 ? -11.878 10.156 28.368 1.00 86.69 115 ALA A O 1
ATOM 895 N N . VAL A 1 116 ? -12.520 8.542 26.973 1.00 86.00 116 VAL A N 1
ATOM 896 C CA . VAL A 1 116 ? -11.967 9.184 25.768 1.00 86.00 116 VAL A CA 1
ATOM 897 C C . VAL A 1 116 ? -12.442 10.634 25.607 1.00 86.00 116 VAL A C 1
ATOM 899 O O . VAL A 1 116 ? -11.619 11.505 25.333 1.00 86.00 116 VAL A O 1
ATOM 902 N N . ARG A 1 117 ? -13.732 10.917 25.832 1.00 85.44 117 ARG A N 1
ATOM 903 C CA . ARG A 1 117 ? -14.270 12.288 25.801 1.00 85.44 117 ARG A CA 1
ATOM 904 C C . ARG A 1 117 ? -13.678 13.166 26.895 1.00 85.44 117 ARG A C 1
ATOM 906 O O . ARG A 1 117 ? -13.227 14.260 26.598 1.00 85.44 117 ARG A O 1
ATOM 913 N N . LEU A 1 118 ? -13.588 12.677 28.130 1.00 84.81 118 LEU A N 1
ATOM 914 C CA . LEU A 1 118 ? -12.983 13.437 29.230 1.00 84.81 118 LEU A CA 1
ATOM 915 C C . LEU A 1 118 ? -11.503 13.751 28.962 1.00 84.81 118 LEU A C 1
ATOM 917 O O . LEU A 1 118 ? -11.061 14.873 29.197 1.00 84.81 118 LEU A O 1
ATOM 921 N N . ALA A 1 119 ? -10.753 12.804 28.391 1.00 82.56 119 ALA A N 1
ATOM 922 C CA . ALA A 1 119 ? -9.373 13.033 27.964 1.00 82.56 119 ALA A CA 1
ATOM 923 C C . ALA A 1 119 ? -9.259 14.058 26.828 1.00 82.56 119 ALA A C 1
ATOM 925 O O . ALA A 1 119 ? -8.313 14.844 26.826 1.00 82.56 119 ALA A O 1
ATOM 926 N N . ALA A 1 120 ? -10.184 14.032 25.866 1.00 78.12 120 ALA A N 1
ATOM 927 C CA . ALA A 1 120 ? -10.181 14.935 24.721 1.00 78.12 120 ALA A CA 1
ATOM 928 C C . ALA A 1 120 ? -10.622 16.362 25.092 1.00 78.12 120 ALA A C 1
ATOM 930 O O . ALA A 1 120 ? -9.982 17.315 24.658 1.00 78.12 120 ALA A O 1
ATOM 931 N N . ASP A 1 121 ? -11.664 16.497 25.916 1.00 76.25 121 ASP A N 1
ATOM 932 C CA . ASP A 1 121 ? -12.298 17.780 26.239 1.00 76.25 121 ASP A CA 1
ATOM 933 C C . ASP A 1 121 ? -11.559 18.536 27.355 1.00 76.25 121 ASP A C 1
ATOM 935 O O . ASP A 1 121 ? -11.451 19.758 27.315 1.00 76.25 121 ASP A O 1
ATOM 939 N N . ILE A 1 122 ? -11.046 17.820 28.364 1.00 73.88 122 ILE A N 1
ATOM 940 C CA . ILE A 1 122 ? -10.420 18.420 29.560 1.00 73.88 122 ILE A CA 1
ATOM 941 C C . ILE A 1 122 ? -8.883 18.375 29.463 1.00 73.88 122 ILE A C 1
ATOM 943 O O . ILE A 1 122 ? -8.184 19.015 30.249 1.00 73.88 122 ILE A O 1
ATOM 947 N N . GLY A 1 123 ? -8.321 17.584 28.540 1.00 67.75 123 GLY A N 1
ATOM 948 C CA . GLY A 1 123 ? -6.870 17.388 28.415 1.00 67.75 123 GLY A CA 1
ATOM 949 C C . GLY A 1 123 ? -6.241 16.631 29.595 1.00 67.75 123 GLY A C 1
ATOM 950 O O . GLY A 1 123 ? -5.019 16.491 29.683 1.00 67.75 123 GLY A O 1
ATOM 951 N N . SER A 1 124 ? -7.057 16.129 30.526 1.00 73.44 124 SER A N 1
ATOM 952 C CA . SER A 1 124 ? -6.614 15.363 31.686 1.00 73.44 124 SER A CA 1
ATOM 953 C C . SER A 1 124 ? -7.661 14.332 32.096 1.00 73.44 124 SER A C 1
ATOM 955 O O . SER A 1 124 ? -8.857 14.514 31.900 1.00 73.44 124 SER A O 1
ATOM 957 N N . ILE A 1 125 ? -7.192 13.224 32.664 1.00 79.94 125 ILE A N 1
ATOM 958 C CA . ILE A 1 125 ? -8.027 12.121 33.135 1.00 79.94 125 ILE A CA 1
ATOM 959 C C . ILE A 1 125 ? -7.531 11.714 34.524 1.00 79.94 125 ILE A C 1
ATOM 961 O O . ILE A 1 125 ? -6.318 11.671 34.772 1.00 79.94 125 ILE A O 1
ATOM 965 N N . SER A 1 126 ? -8.454 11.347 35.411 1.00 84.06 126 SER A N 1
ATOM 966 C CA . SER A 1 126 ? -8.098 10.783 36.715 1.00 84.06 126 SER A CA 1
ATOM 967 C C . SER A 1 126 ? -7.564 9.349 36.587 1.00 84.06 126 SER A C 1
ATOM 969 O O . SER A 1 126 ? -7.942 8.601 35.685 1.00 84.06 126 SER A O 1
ATOM 971 N N . LEU A 1 127 ? -6.701 8.928 37.517 1.00 85.94 127 LEU A N 1
ATOM 972 C CA . LEU A 1 127 ? -6.184 7.553 37.540 1.00 85.94 127 LEU A CA 1
ATOM 973 C C . LEU A 1 127 ? -7.316 6.517 37.662 1.00 85.94 127 LEU A C 1
ATOM 975 O O . LEU A 1 127 ? -7.280 5.488 36.991 1.00 85.94 127 LEU A O 1
ATOM 979 N N . ALA A 1 128 ? -8.337 6.821 38.468 1.00 88.19 128 ALA A N 1
ATOM 980 C CA . ALA A 1 128 ? -9.502 5.962 38.649 1.00 88.19 128 ALA A CA 1
ATOM 981 C C . ALA A 1 128 ? -10.267 5.752 37.332 1.00 88.19 128 ALA A C 1
ATOM 983 O O . ALA A 1 128 ? -10.643 4.625 37.009 1.00 88.19 128 ALA A O 1
ATOM 984 N N . GLU A 1 129 ? -10.441 6.808 36.531 1.00 88.19 129 GLU A N 1
ATOM 985 C CA . GLU A 1 129 ? -11.081 6.679 35.221 1.00 88.19 129 GLU A CA 1
ATOM 986 C C . GLU A 1 129 ? -10.206 5.951 34.198 1.00 88.19 129 GLU A C 1
ATOM 988 O O . GLU A 1 129 ? -10.745 5.152 33.433 1.00 88.19 129 GLU A O 1
ATOM 993 N N . LYS A 1 130 ? -8.870 6.125 34.224 1.00 87.50 130 LYS A N 1
ATOM 994 C CA . LYS A 1 130 ? -7.962 5.290 33.405 1.00 87.50 130 LYS A CA 1
ATOM 995 C C . LYS A 1 130 ? -8.166 3.822 33.714 1.00 87.50 130 LYS A C 1
ATOM 997 O O . LYS A 1 130 ? -8.334 3.027 32.799 1.00 87.50 130 LYS A O 1
ATOM 1002 N N . GLN A 1 131 ? -8.150 3.465 34.993 1.00 91.56 131 GLN A N 1
ATOM 1003 C CA . GLN A 1 131 ? -8.255 2.073 35.403 1.00 91.56 131 GLN A CA 1
ATOM 1004 C C . GLN A 1 131 ? -9.609 1.483 35.008 1.00 91.56 131 GLN A C 1
ATOM 1006 O O . GLN A 1 131 ? -9.643 0.406 34.425 1.00 91.56 131 GLN A O 1
ATOM 1011 N N . LYS A 1 132 ? -10.704 2.223 35.218 1.00 92.69 132 LYS A N 1
ATOM 1012 C CA . LYS A 1 132 ? -12.044 1.790 34.805 1.00 92.69 132 LYS A CA 1
ATOM 1013 C C . LYS A 1 132 ? -12.148 1.578 33.290 1.00 92.69 132 LYS A C 1
ATOM 1015 O O . LYS A 1 132 ? -12.688 0.568 32.851 1.00 92.69 132 LYS A O 1
ATOM 1020 N N . ALA A 1 133 ? -11.606 2.499 32.494 1.00 91.06 133 ALA A N 1
ATOM 1021 C CA . ALA A 1 133 ? -11.588 2.377 31.039 1.00 91.06 133 ALA A CA 1
ATOM 1022 C C . ALA A 1 133 ? -10.691 1.232 30.552 1.00 91.06 133 ALA A C 1
ATOM 1024 O O . ALA A 1 133 ? -11.051 0.543 29.604 1.00 91.06 133 ALA A O 1
ATOM 1025 N N . MET A 1 134 ? -9.557 0.988 31.212 1.00 93.31 134 MET A N 1
ATOM 1026 C CA . MET A 1 134 ? -8.695 -0.151 30.893 1.00 93.31 134 MET A CA 1
ATOM 1027 C C . MET A 1 134 ? -9.357 -1.487 31.237 1.00 93.31 134 MET A C 1
ATOM 1029 O O . MET A 1 134 ? -9.246 -2.417 30.447 1.00 93.31 134 MET A O 1
ATOM 1033 N N . THR A 1 135 ? -10.074 -1.593 32.360 1.00 94.38 135 THR A N 1
ATOM 1034 C CA . THR A 1 135 ? -10.850 -2.800 32.688 1.00 94.38 135 THR A CA 1
ATOM 1035 C C . THR A 1 135 ? -11.919 -3.070 31.631 1.00 94.38 135 THR A C 1
ATOM 1037 O O . THR A 1 135 ? -11.962 -4.170 31.091 1.00 94.38 135 THR A O 1
ATOM 1040 N N . ALA A 1 136 ? -12.699 -2.049 31.256 1.00 92.62 136 ALA A N 1
ATOM 1041 C CA . ALA A 1 136 ? -13.697 -2.168 30.192 1.00 92.62 136 ALA A CA 1
ATOM 1042 C C . ALA A 1 136 ? -13.066 -2.551 28.839 1.00 92.62 136 ALA A C 1
ATOM 1044 O O . ALA A 1 136 ? -13.620 -3.354 28.096 1.00 92.62 136 ALA A O 1
ATOM 1045 N N . LEU A 1 137 ? -11.877 -2.025 28.522 1.00 93.25 137 LEU A N 1
ATOM 1046 C CA . LEU A 1 137 ? -11.131 -2.415 27.325 1.00 93.25 137 LEU A CA 1
ATOM 1047 C C . LEU A 1 137 ? -10.760 -3.903 27.333 1.00 93.25 137 LEU A C 1
ATOM 1049 O O . LEU A 1 137 ? -10.947 -4.576 26.324 1.00 93.25 137 LEU A O 1
ATOM 1053 N N . TYR A 1 138 ? -10.247 -4.417 28.452 1.00 94.75 138 TYR A N 1
ATOM 1054 C CA . TYR A 1 138 ? -9.915 -5.837 28.564 1.00 94.75 138 TYR A CA 1
ATOM 1055 C C . TYR A 1 138 ? -11.158 -6.726 28.461 1.00 94.75 138 TYR A C 1
ATOM 1057 O O . TYR A 1 138 ? -11.086 -7.791 27.860 1.00 94.75 138 TYR A O 1
ATOM 1065 N N . GLU A 1 139 ? -12.304 -6.285 28.984 1.00 95.06 139 GLU A N 1
ATOM 1066 C CA . GLU A 1 139 ? -13.580 -6.991 28.818 1.00 95.06 139 GLU A CA 1
ATOM 1067 C C . GLU A 1 139 ? -14.050 -7.001 27.357 1.00 95.06 139 GLU A C 1
ATOM 1069 O O . GLU A 1 139 ? -14.507 -8.039 26.878 1.00 95.06 139 GLU A O 1
ATOM 1074 N N . ILE A 1 140 ? -13.889 -5.892 26.622 1.00 91.75 140 ILE A N 1
ATOM 1075 C CA . ILE A 1 140 ? -14.159 -5.841 25.175 1.00 91.75 140 ILE A CA 1
ATOM 1076 C C . ILE A 1 140 ? -13.261 -6.833 24.434 1.00 91.75 140 ILE A C 1
ATOM 1078 O O . ILE A 1 140 ? -13.750 -7.618 23.626 1.00 91.75 140 ILE A O 1
ATOM 1082 N N . GLU A 1 141 ? -11.956 -6.817 24.704 1.00 93.62 141 GLU A N 1
ATOM 1083 C CA . GLU A 1 141 ? -11.000 -7.731 24.074 1.00 93.62 141 GLU A CA 1
ATOM 1084 C C . GLU A 1 141 ? -11.323 -9.194 24.380 1.00 93.62 141 GLU A C 1
ATOM 1086 O O . GLU A 1 141 ? -11.347 -10.009 23.461 1.00 93.62 141 GLU A O 1
ATOM 1091 N N . ALA A 1 142 ? -11.631 -9.513 25.640 1.00 93.69 142 ALA A N 1
ATOM 1092 C CA . ALA A 1 142 ? -12.008 -10.856 26.061 1.00 93.69 142 ALA A CA 1
ATOM 1093 C C . ALA A 1 142 ? -13.286 -11.323 25.354 1.00 93.69 142 ALA A C 1
ATOM 1095 O O . ALA A 1 142 ? -13.285 -12.371 24.721 1.00 93.69 142 ALA A O 1
ATOM 1096 N N . LYS A 1 143 ? -14.348 -10.510 25.349 1.00 93.00 143 LYS A N 1
ATOM 1097 C CA . LYS A 1 143 ? -15.610 -10.846 24.670 1.00 93.00 143 LYS A CA 1
ATOM 1098 C C . LYS A 1 143 ? -15.450 -10.971 23.147 1.00 93.00 143 LYS A C 1
ATOM 1100 O O . LYS A 1 143 ? -16.117 -11.804 22.538 1.00 93.00 143 LYS A O 1
ATOM 1105 N N . CYS A 1 144 ? -14.578 -10.177 22.522 1.00 90.81 144 CYS A N 1
ATOM 1106 C CA . CYS A 1 144 ? -14.221 -10.314 21.102 1.00 90.81 144 CYS A CA 1
ATOM 1107 C C . CYS A 1 144 ? -13.407 -11.588 20.822 1.00 90.81 144 CYS A C 1
ATOM 1109 O O . CYS A 1 144 ? -13.580 -12.212 19.773 1.00 90.81 144 CYS A O 1
ATOM 1111 N N . ALA A 1 145 ? -12.525 -11.981 21.743 1.00 89.19 145 ALA A N 1
ATOM 1112 C CA . ALA A 1 145 ? -11.772 -13.227 21.656 1.00 89.19 145 ALA A CA 1
ATOM 1113 C C . ALA A 1 145 ? -12.685 -14.450 21.851 1.00 89.19 145 ALA A C 1
ATOM 1115 O O . ALA A 1 145 ? -12.609 -15.388 21.067 1.00 89.19 145 ALA A O 1
ATOM 1116 N N . ASP A 1 146 ? -13.604 -14.407 22.816 1.00 90.44 146 ASP A N 1
ATOM 1117 C CA . ASP A 1 146 ? -14.563 -15.483 23.094 1.00 90.44 146 ASP A CA 1
ATOM 1118 C C . ASP A 1 146 ? -15.568 -15.680 21.952 1.00 90.44 146 ASP A C 1
ATOM 1120 O O . ASP A 1 146 ? -16.032 -16.790 21.700 1.00 90.44 146 ASP A O 1
ATOM 1124 N N . ALA A 1 147 ? -15.904 -14.601 21.240 1.00 87.12 147 ALA A N 1
ATOM 1125 C CA . ALA A 1 147 ? -16.777 -14.633 20.072 1.00 87.12 147 ALA A CA 1
ATOM 1126 C C . ALA A 1 147 ? -16.019 -14.866 18.748 1.00 87.12 147 ALA A C 1
ATOM 1128 O O . ALA A 1 147 ? -16.567 -14.578 17.679 1.00 87.12 147 ALA A O 1
ATOM 1129 N N . HIS A 1 148 ? -14.775 -15.359 18.785 1.00 82.81 148 HIS A N 1
ATOM 1130 C CA . HIS A 1 148 ? -14.045 -15.708 17.566 1.00 82.81 148 HIS A CA 1
ATOM 1131 C C . HIS A 1 148 ? -14.767 -16.801 16.773 1.00 82.81 148 HIS A C 1
ATOM 1133 O O . HIS A 1 148 ? -15.127 -17.846 17.308 1.00 82.81 148 HIS A O 1
ATOM 1139 N N . GLY A 1 149 ? -14.953 -16.556 15.479 1.00 81.31 149 GLY A N 1
ATOM 1140 C CA . GLY A 1 149 ? -15.455 -17.546 14.534 1.00 81.31 149 GLY A CA 1
ATOM 1141 C C . GLY A 1 149 ? -14.350 -18.412 13.921 1.00 81.31 149 GLY A C 1
ATOM 1142 O O . GLY A 1 149 ? -13.152 -18.152 14.067 1.00 81.31 149 GLY A O 1
ATOM 1143 N N . ASP A 1 150 ? -14.770 -19.421 13.159 1.00 83.94 150 ASP A N 1
ATOM 1144 C CA . ASP A 1 150 ? -13.887 -20.428 12.553 1.00 83.94 150 ASP A CA 1
ATOM 1145 C C . ASP A 1 150 ? -13.023 -19.890 11.393 1.00 83.94 150 ASP A C 1
ATOM 1147 O O . ASP A 1 150 ? -12.159 -20.596 10.869 1.00 83.94 150 ASP A O 1
ATOM 1151 N N . ARG A 1 151 ? -13.233 -18.638 10.958 1.00 84.81 151 ARG A N 1
ATOM 1152 C CA . ARG A 1 151 ? -12.638 -18.072 9.732 1.00 84.81 151 ARG A CA 1
ATOM 1153 C C . ARG A 1 151 ? -11.461 -17.130 9.982 1.00 84.81 151 ARG A C 1
ATOM 1155 O O . ARG A 1 151 ? -11.148 -16.289 9.143 1.00 84.81 151 ARG A O 1
ATOM 1162 N N . SER A 1 152 ? -10.745 -17.302 11.092 1.00 78.19 152 SER A N 1
ATOM 1163 C CA . SER A 1 152 ? -9.569 -16.486 11.457 1.00 78.19 152 SER A CA 1
ATOM 1164 C C . SER A 1 152 ? -8.472 -16.438 10.378 1.00 78.19 152 SER A C 1
ATOM 1166 O O . SER A 1 152 ? -7.731 -15.460 10.273 1.00 78.19 152 SER A O 1
ATOM 1168 N N . ALA A 1 153 ? -8.403 -17.449 9.503 1.00 85.31 153 ALA A N 1
ATOM 1169 C CA . ALA A 1 153 ? -7.482 -17.482 8.368 1.00 85.31 153 ALA A CA 1
ATOM 1170 C C . ALA A 1 153 ? -7.743 -16.385 7.312 1.00 85.31 153 ALA A C 1
ATOM 1172 O O . ALA A 1 153 ? -6.850 -16.111 6.502 1.00 85.31 153 ALA A O 1
ATOM 1173 N N . LEU A 1 154 ? -8.911 -15.728 7.324 1.00 86.62 154 LEU A N 1
ATOM 1174 C CA . LEU A 1 154 ? -9.277 -14.695 6.353 1.00 86.62 154 LEU A CA 1
ATOM 1175 C C . LEU A 1 154 ? -8.274 -13.535 6.327 1.00 86.62 154 LEU A C 1
ATOM 1177 O O . LEU A 1 154 ? -7.945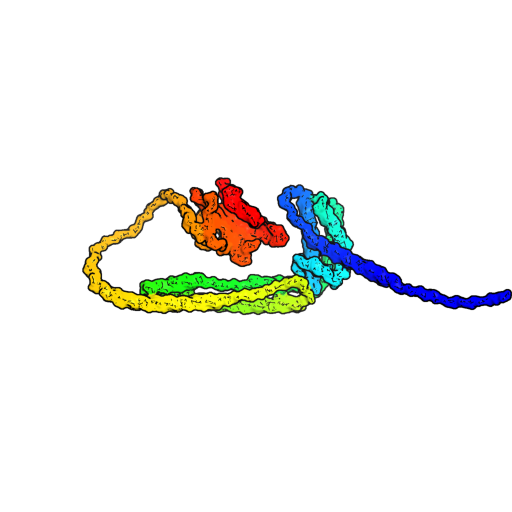 -13.027 5.255 1.00 86.62 154 LEU A O 1
ATOM 1181 N N . GLU A 1 155 ? -7.741 -13.140 7.487 1.00 85.94 155 GLU A N 1
ATOM 1182 C CA . GLU A 1 155 ? -6.776 -12.039 7.572 1.00 85.94 155 GLU A CA 1
ATOM 1183 C C . GLU A 1 155 ? -5.499 -12.392 6.809 1.00 85.94 155 GLU A C 1
ATOM 1185 O O . GLU A 1 155 ? -5.028 -11.637 5.954 1.00 85.94 155 GLU A O 1
ATOM 1190 N N . SER A 1 156 ? -4.987 -13.599 7.048 1.00 85.88 156 SER A N 1
ATOM 1191 C CA . SER A 1 156 ? -3.801 -14.105 6.364 1.00 85.88 156 SER A CA 1
ATOM 1192 C C . SER A 1 156 ? -4.020 -14.245 4.852 1.00 85.88 156 SER A C 1
ATOM 1194 O O . SER A 1 156 ? -3.131 -13.893 4.069 1.00 85.88 156 SER A O 1
ATOM 1196 N N . ALA A 1 157 ? -5.215 -14.672 4.427 1.00 85.75 157 ALA A N 1
ATOM 1197 C CA . ALA A 1 157 ? -5.590 -14.779 3.020 1.00 85.75 157 ALA A CA 1
ATOM 1198 C C . ALA A 1 157 ? -5.655 -13.399 2.346 1.00 85.75 157 ALA A C 1
ATOM 1200 O O . ALA A 1 157 ? -5.075 -13.209 1.274 1.00 85.75 157 ALA A O 1
ATOM 1201 N N . ALA A 1 158 ? -6.259 -12.404 3.002 1.00 85.50 158 ALA A N 1
ATOM 1202 C CA . ALA A 1 158 ? -6.319 -11.030 2.509 1.00 85.50 158 ALA A CA 1
ATOM 1203 C C . ALA A 1 158 ? -4.921 -10.399 2.376 1.00 85.50 158 ALA A C 1
ATOM 1205 O O . ALA A 1 158 ? -4.602 -9.781 1.355 1.00 85.50 158 ALA A O 1
ATOM 1206 N N . VAL A 1 159 ? -4.051 -10.595 3.374 1.00 86.62 159 VAL A N 1
ATOM 1207 C CA . VAL A 1 159 ? -2.656 -10.127 3.337 1.00 86.62 159 VAL A CA 1
ATOM 1208 C C . VAL A 1 159 ? -1.872 -10.831 2.226 1.00 86.62 159 VAL A C 1
ATOM 1210 O O . VAL A 1 159 ? -1.109 -10.185 1.502 1.00 86.62 159 VAL A O 1
ATOM 1213 N N . SER A 1 160 ? -2.072 -12.139 2.048 1.00 86.56 160 SER A N 1
ATOM 1214 C CA . SER A 1 160 ? -1.454 -12.925 0.973 1.00 86.56 160 SER A CA 1
ATOM 1215 C C . SER A 1 160 ? -1.878 -12.432 -0.414 1.00 86.56 160 SER A C 1
ATOM 1217 O O . SER A 1 160 ? -1.029 -12.229 -1.291 1.00 86.56 160 SER A O 1
ATOM 1219 N N . LEU A 1 161 ? -3.171 -12.149 -0.599 1.00 85.56 161 LEU A N 1
ATOM 1220 C CA . LEU A 1 161 ? -3.716 -11.577 -1.827 1.00 85.56 161 LEU A CA 1
ATOM 1221 C C . LEU A 1 161 ? -3.104 -10.200 -2.106 1.00 85.56 161 LEU A C 1
ATOM 1223 O O . LEU A 1 161 ? -2.556 -9.971 -3.185 1.00 85.56 161 LEU A O 1
ATOM 1227 N N . GLN A 1 162 ? -3.093 -9.306 -1.114 1.00 87.31 162 GLN A N 1
ATOM 1228 C CA . GLN A 1 162 ? -2.510 -7.972 -1.261 1.00 87.31 162 GLN A CA 1
ATOM 1229 C C . GLN A 1 162 ? -1.010 -8.031 -1.584 1.00 87.31 162 GLN A C 1
ATOM 1231 O O . GLN A 1 162 ? -0.525 -7.297 -2.449 1.00 87.31 162 GLN A O 1
ATOM 1236 N N . LYS A 1 163 ? -0.261 -8.918 -0.921 1.00 86.62 163 LYS A N 1
ATOM 1237 C CA . LYS A 1 163 ? 1.165 -9.138 -1.187 1.00 86.62 163 LYS A CA 1
ATOM 1238 C C . LYS A 1 163 ? 1.392 -9.646 -2.609 1.00 86.62 163 LYS A C 1
ATOM 1240 O O . LYS A 1 163 ? 2.307 -9.169 -3.277 1.00 86.62 163 LYS A O 1
ATOM 1245 N N . SER A 1 164 ? 0.553 -10.565 -3.078 1.00 85.81 164 SER A N 1
ATOM 1246 C CA . SER A 1 164 ? 0.631 -11.121 -4.432 1.00 85.81 164 SER A CA 1
ATOM 1247 C C . SER A 1 164 ? 0.334 -10.066 -5.497 1.00 85.81 164 SER A C 1
ATOM 1249 O O . SER A 1 164 ? 1.060 -9.978 -6.484 1.00 85.81 164 SER A O 1
ATOM 1251 N N . ILE A 1 165 ? -0.651 -9.196 -5.259 1.00 86.12 165 ILE A N 1
ATOM 1252 C CA . ILE A 1 165 ? -0.958 -8.058 -6.138 1.00 86.12 165 ILE A CA 1
ATOM 1253 C C . ILE A 1 165 ? 0.207 -7.058 -6.167 1.00 86.12 165 ILE A C 1
ATOM 1255 O O . ILE A 1 165 ? 0.604 -6.602 -7.237 1.00 86.12 165 ILE A O 1
ATOM 1259 N N . ARG A 1 166 ? 0.815 -6.745 -5.014 1.00 85.31 166 ARG A N 1
ATOM 1260 C CA . ARG A 1 166 ? 1.985 -5.846 -4.941 1.00 85.31 166 ARG A CA 1
ATOM 1261 C C . ARG A 1 166 ? 3.243 -6.429 -5.583 1.00 85.31 166 ARG A C 1
ATOM 1263 O O . ARG A 1 166 ? 4.098 -5.669 -6.023 1.00 85.31 166 ARG A O 1
ATOM 1270 N N . ALA A 1 167 ? 3.364 -7.753 -5.636 1.00 85.06 167 ALA A N 1
ATOM 1271 C CA . ALA A 1 167 ? 4.477 -8.447 -6.277 1.00 85.06 167 ALA A CA 1
ATOM 1272 C C . ALA A 1 167 ? 4.375 -8.474 -7.813 1.00 85.06 167 ALA A C 1
ATOM 1274 O O . ALA A 1 167 ? 5.196 -9.122 -8.465 1.00 85.06 167 ALA A O 1
ATOM 1275 N N . TRP A 1 168 ? 3.381 -7.796 -8.399 1.00 84.31 168 TRP A N 1
ATOM 1276 C CA . TRP A 1 168 ? 3.233 -7.708 -9.844 1.00 84.31 168 TRP A CA 1
ATOM 1277 C C . TRP A 1 168 ? 4.509 -7.162 -10.508 1.00 84.31 168 TRP A C 1
ATOM 1279 O O . TRP A 1 168 ? 5.013 -6.110 -10.101 1.00 84.31 168 TRP A O 1
ATOM 1289 N N . PRO A 1 169 ? 5.056 -7.849 -11.529 1.00 84.31 169 PRO A N 1
ATOM 1290 C CA . PRO A 1 169 ? 6.305 -7.428 -12.140 1.00 84.31 169 PRO A CA 1
ATOM 1291 C C . PRO A 1 169 ? 6.139 -6.081 -12.852 1.00 84.31 169 PRO A C 1
ATOM 1293 O O . PRO A 1 169 ? 5.196 -5.861 -13.617 1.00 84.31 169 PRO A O 1
ATOM 1296 N N . GLY A 1 170 ? 7.094 -5.177 -12.630 1.00 80.00 170 GLY A N 1
ATOM 1297 C CA . GLY A 1 170 ? 7.177 -3.915 -13.362 1.00 80.00 170 GLY A CA 1
ATOM 1298 C C . GLY A 1 170 ? 7.532 -4.134 -14.835 1.00 80.00 170 GLY A C 1
ATOM 1299 O O . GLY A 1 170 ? 8.219 -5.096 -15.182 1.00 80.00 170 GLY A O 1
ATOM 1300 N N . GLN A 1 171 ? 7.086 -3.230 -15.714 1.00 80.50 171 GLN A N 1
ATOM 1301 C CA . GLN A 1 171 ? 7.414 -3.310 -17.141 1.00 80.50 171 GLN A CA 1
ATOM 1302 C C . GLN A 1 171 ? 8.942 -3.280 -17.356 1.00 80.50 171 GLN A C 1
ATOM 1304 O O . GLN A 1 171 ? 9.628 -2.442 -16.758 1.00 80.50 171 GLN A O 1
ATOM 1309 N N . PRO A 1 172 ? 9.495 -4.136 -18.236 1.00 80.94 172 PRO A N 1
ATOM 1310 C CA . PRO A 1 172 ? 10.922 -4.133 -18.522 1.00 80.94 172 PRO A CA 1
ATOM 1311 C C . PRO A 1 172 ? 11.344 -2.800 -19.152 1.00 80.94 172 PRO A C 1
ATOM 1313 O O . PRO A 1 172 ? 10.750 -2.319 -20.120 1.00 80.94 172 PRO A O 1
ATOM 1316 N N . ARG A 1 173 ? 12.406 -2.197 -18.609 1.00 84.00 173 ARG A N 1
ATOM 1317 C CA . ARG A 1 173 ? 13.023 -0.993 -19.175 1.00 84.00 173 ARG A CA 1
ATOM 1318 C C . ARG A 1 173 ? 13.915 -1.391 -20.354 1.00 84.00 173 ARG A C 1
ATOM 1320 O O . ARG A 1 173 ? 14.931 -2.064 -20.168 1.00 84.00 173 ARG A O 1
ATOM 1327 N N . PHE A 1 174 ? 13.546 -0.950 -21.555 1.00 82.25 174 PHE A N 1
ATOM 1328 C CA . PHE A 1 174 ? 14.305 -1.202 -22.787 1.00 82.25 174 PHE A CA 1
ATOM 1329 C C . PHE A 1 174 ? 15.290 -0.079 -23.155 1.00 82.25 174 PHE A C 1
ATOM 1331 O O . PHE A 1 174 ? 16.005 -0.216 -24.138 1.00 82.25 174 PHE A O 1
ATOM 1338 N N . ILE A 1 175 ? 15.382 1.001 -22.368 1.00 84.50 175 ILE A N 1
ATOM 1339 C CA . ILE A 1 175 ? 16.222 2.180 -22.674 1.00 84.50 175 ILE A CA 1
ATOM 1340 C C . ILE A 1 175 ? 17.688 1.790 -22.918 1.00 84.50 175 ILE A C 1
ATOM 1342 O O . ILE A 1 175 ? 18.262 2.166 -23.932 1.00 84.50 175 ILE A O 1
ATOM 1346 N N . GLY A 1 176 ? 18.280 0.969 -22.043 1.00 83.12 176 GLY A N 1
ATOM 1347 C CA . GLY A 1 176 ? 19.666 0.518 -22.226 1.00 83.12 176 GLY A CA 1
ATOM 1348 C C . GLY A 1 176 ? 19.870 -0.326 -23.489 1.00 83.12 176 GLY A C 1
ATOM 1349 O O . GLY A 1 176 ? 20.912 -0.234 -24.128 1.00 83.12 176 GLY A O 1
ATOM 1350 N N . LEU A 1 177 ? 18.857 -1.102 -23.890 1.00 84.62 177 LEU A N 1
ATOM 1351 C CA . LEU A 1 177 ? 18.894 -1.883 -25.130 1.00 84.62 177 LEU A CA 1
ATOM 1352 C C . LEU A 1 177 ? 18.715 -0.995 -26.362 1.00 84.62 177 LEU A C 1
ATOM 1354 O O . LEU A 1 177 ? 19.340 -1.253 -27.383 1.00 84.62 177 LEU A O 1
ATOM 1358 N N . ALA A 1 178 ? 17.919 0.071 -26.249 1.00 83.56 178 ALA A N 1
ATOM 1359 C CA . ALA A 1 178 ? 17.791 1.087 -27.284 1.00 83.56 178 ALA A CA 1
ATOM 1360 C C . ALA A 1 178 ? 19.134 1.787 -27.527 1.00 83.56 178 ALA A C 1
ATOM 1362 O O . ALA A 1 178 ? 19.585 1.843 -28.664 1.00 83.56 178 ALA A O 1
ATOM 1363 N N . ILE A 1 179 ? 19.810 2.243 -26.465 1.00 87.56 179 ILE A N 1
ATOM 1364 C CA . ILE A 1 179 ? 21.140 2.868 -26.560 1.00 87.56 179 ILE A CA 1
ATOM 1365 C C . ILE A 1 179 ? 22.139 1.904 -27.208 1.00 87.56 179 ILE A C 1
ATOM 1367 O O . ILE A 1 179 ? 22.851 2.290 -28.130 1.00 87.56 179 ILE A O 1
ATOM 1371 N N . LEU A 1 180 ? 22.154 0.637 -26.782 1.00 88.19 180 LEU A N 1
ATOM 1372 C CA . LEU A 1 180 ? 23.032 -0.381 -27.361 1.00 88.19 180 LEU A CA 1
ATOM 1373 C C . LEU A 1 180 ? 22.764 -0.590 -28.861 1.00 88.19 180 LEU A C 1
ATOM 1375 O O . LEU A 1 180 ? 23.704 -0.665 -29.649 1.00 88.19 180 LEU A O 1
ATOM 1379 N N . ALA A 1 181 ? 21.490 -0.628 -29.263 1.00 84.94 181 ALA A N 1
ATOM 1380 C CA . ALA A 1 181 ? 21.098 -0.727 -30.665 1.00 84.94 181 ALA A CA 1
ATOM 1381 C C . ALA A 1 181 ? 21.501 0.520 -31.471 1.00 84.94 181 ALA A C 1
ATOM 1383 O O . ALA A 1 181 ? 21.983 0.380 -32.593 1.00 84.94 181 ALA A O 1
ATOM 1384 N N . PHE A 1 182 ? 21.375 1.725 -30.901 1.00 87.25 182 PHE A N 1
ATOM 1385 C CA . PHE A 1 182 ? 21.834 2.969 -31.531 1.00 87.25 182 PHE A CA 1
ATOM 1386 C C . PHE A 1 182 ? 23.354 2.995 -31.718 1.00 87.25 182 PHE A C 1
ATOM 1388 O O . PHE A 1 182 ? 23.817 3.363 -32.795 1.00 87.25 182 PHE A O 1
ATOM 1395 N N . ILE A 1 183 ? 24.129 2.553 -30.722 1.00 88.00 183 ILE A N 1
ATOM 1396 C CA . ILE A 1 183 ? 25.592 2.428 -30.837 1.00 88.00 183 ILE A CA 1
ATOM 1397 C C . ILE A 1 183 ? 25.951 1.409 -31.927 1.00 88.00 183 ILE A C 1
ATOM 1399 O O . ILE A 1 183 ? 26.813 1.685 -32.759 1.00 88.00 183 ILE A O 1
ATOM 1403 N N . GLY A 1 184 ? 25.254 0.269 -31.975 1.00 84.81 184 GLY A N 1
ATOM 1404 C CA . GLY A 1 184 ? 25.418 -0.725 -33.039 1.00 84.81 184 GLY A CA 1
ATOM 1405 C C . GLY A 1 184 ? 25.144 -0.145 -34.430 1.00 84.81 184 GLY A C 1
ATOM 1406 O O . GLY A 1 184 ? 25.964 -0.298 -35.333 1.00 84.81 184 GLY A O 1
ATOM 1407 N N . CYS A 1 185 ? 24.046 0.602 -34.592 1.00 83.94 185 CYS A N 1
ATOM 1408 C CA . CYS A 1 185 ? 23.724 1.298 -35.843 1.00 83.94 185 CYS A CA 1
ATOM 1409 C C . CYS A 1 185 ? 24.780 2.355 -36.212 1.00 83.94 185 CYS A C 1
ATOM 1411 O O . CYS A 1 185 ? 25.166 2.457 -37.375 1.00 83.94 185 CYS A O 1
ATOM 1413 N N . GLY A 1 186 ? 25.285 3.113 -35.234 1.00 84.19 186 GLY A N 1
ATOM 1414 C CA . GLY A 1 186 ? 26.365 4.081 -35.437 1.00 84.19 186 GLY A CA 1
ATOM 1415 C C . GLY A 1 186 ? 27.672 3.421 -35.886 1.00 84.19 186 GLY A C 1
ATOM 1416 O O . GLY A 1 186 ? 28.333 3.916 -36.795 1.00 84.19 186 GLY A O 1
ATOM 1417 N N . ALA A 1 187 ? 28.011 2.260 -35.322 1.00 85.00 187 ALA A N 1
ATOM 1418 C CA . ALA A 1 187 ? 29.166 1.475 -35.748 1.00 85.00 187 ALA A CA 1
ATOM 1419 C C . ALA A 1 187 ? 29.020 0.939 -37.181 1.00 85.00 187 ALA A C 1
ATOM 1421 O O . ALA A 1 187 ? 29.995 0.959 -37.933 1.00 85.00 187 ALA A O 1
ATOM 1422 N N . LEU A 1 188 ? 27.813 0.515 -37.584 1.00 83.75 188 LEU A N 1
ATOM 1423 C CA . LEU A 1 188 ? 27.532 0.152 -38.980 1.00 83.75 188 LEU A CA 1
ATOM 1424 C C . LEU A 1 188 ? 27.753 1.343 -39.918 1.00 83.75 188 LEU A C 1
ATOM 1426 O O . LEU A 1 188 ? 28.395 1.199 -40.955 1.00 83.75 188 LEU A O 1
ATOM 1430 N N . TYR A 1 189 ? 27.276 2.527 -39.532 1.00 81.88 189 TYR A N 1
ATOM 1431 C CA . TYR A 1 189 ? 27.469 3.754 -40.306 1.00 81.88 189 TYR A CA 1
ATOM 1432 C C . TYR A 1 189 ? 28.951 4.153 -40.424 1.00 81.88 189 TYR A C 1
ATOM 1434 O O . TYR A 1 189 ? 29.386 4.612 -41.477 1.00 81.88 189 TYR A O 1
ATOM 1442 N N . ALA A 1 190 ? 29.750 3.908 -39.381 1.00 83.88 190 ALA A N 1
ATOM 1443 C CA . ALA A 1 190 ? 31.199 4.116 -39.375 1.00 83.88 190 ALA A CA 1
ATOM 1444 C C . ALA A 1 190 ? 32.003 3.016 -40.111 1.00 83.88 190 ALA A C 1
ATOM 1446 O O . ALA A 1 190 ? 33.226 2.990 -40.002 1.00 83.88 190 ALA A O 1
ATOM 1447 N N . ARG A 1 191 ? 31.342 2.109 -40.855 1.00 78.44 191 ARG A N 1
ATOM 1448 C CA . ARG A 1 191 ? 31.928 0.953 -41.577 1.00 78.44 191 ARG A CA 1
ATOM 1449 C C . ARG A 1 191 ? 32.558 -0.132 -40.689 1.00 78.44 191 ARG A C 1
ATOM 1451 O O . ARG A 1 191 ? 33.190 -1.057 -41.195 1.00 78.44 191 ARG A O 1
ATOM 1458 N N . SER A 1 192 ? 32.308 -0.108 -39.384 1.00 84.75 192 SER A N 1
ATOM 1459 C CA . SER A 1 192 ? 32.707 -1.168 -38.450 1.00 84.75 192 SER A CA 1
ATOM 1460 C C . SER A 1 192 ? 31.649 -2.280 -38.401 1.00 84.75 192 SER A C 1
ATOM 1462 O O . SER A 1 192 ? 31.028 -2.526 -37.366 1.00 84.75 192 SER A O 1
ATOM 1464 N N . TYR A 1 193 ? 31.428 -2.960 -39.532 1.00 82.44 193 TYR A N 1
ATOM 1465 C CA . TYR A 1 193 ? 30.358 -3.956 -39.718 1.00 82.44 193 TYR A CA 1
ATOM 1466 C C . TYR A 1 193 ? 30.308 -5.093 -38.680 1.00 82.44 193 TYR A C 1
ATOM 1468 O O . TYR A 1 193 ? 29.239 -5.289 -38.094 1.00 82.44 193 TYR A O 1
ATOM 1476 N N . PRO A 1 194 ? 31.402 -5.837 -38.397 1.00 85.31 194 PRO A N 1
ATOM 1477 C CA . PRO A 1 194 ? 31.338 -6.944 -37.437 1.00 85.31 194 PRO A CA 1
ATOM 1478 C C . PRO A 1 194 ? 31.009 -6.450 -36.022 1.00 85.31 194 PRO A C 1
ATOM 1480 O O . PRO A 1 194 ? 30.297 -7.113 -35.270 1.00 85.31 194 PRO A O 1
ATOM 1483 N N . PHE A 1 195 ? 31.461 -5.246 -35.672 1.00 85.50 195 PHE A N 1
ATOM 1484 C CA . PHE A 1 195 ? 31.178 -4.635 -34.379 1.00 85.50 195 PHE A CA 1
ATOM 1485 C C . PHE A 1 195 ? 29.721 -4.148 -34.278 1.00 85.50 195 PHE A C 1
ATOM 1487 O O . PHE A 1 195 ? 29.039 -4.414 -33.292 1.00 85.50 195 PHE A O 1
ATOM 1494 N N . GLY A 1 196 ? 29.191 -3.505 -35.322 1.00 82.56 196 GLY A N 1
ATOM 1495 C CA . GLY A 1 196 ? 27.795 -3.059 -35.348 1.00 82.56 196 GLY A CA 1
ATOM 1496 C C . GLY A 1 196 ? 26.783 -4.210 -35.319 1.00 82.56 196 GLY A C 1
ATOM 1497 O O . GLY A 1 196 ? 25.811 -4.161 -34.562 1.00 82.56 196 GLY A O 1
ATOM 1498 N N . LEU A 1 197 ? 27.032 -5.280 -36.086 1.00 85.75 197 LEU A N 1
ATOM 1499 C CA . LEU A 1 197 ? 26.154 -6.458 -36.129 1.00 85.75 197 LEU A CA 1
ATOM 1500 C C . LEU A 1 197 ? 26.144 -7.230 -34.805 1.00 85.75 197 LEU A C 1
ATOM 1502 O O . LEU A 1 197 ? 25.078 -7.649 -34.353 1.00 85.75 197 LEU A O 1
ATOM 1506 N N . THR A 1 198 ? 27.302 -7.393 -34.159 1.00 88.81 198 THR A N 1
ATOM 1507 C CA . THR A 1 198 ? 27.382 -8.076 -32.856 1.00 88.81 198 THR A CA 1
ATOM 1508 C C . THR A 1 198 ? 26.629 -7.308 -31.773 1.00 88.81 198 THR A C 1
ATOM 1510 O O . THR A 1 198 ? 25.858 -7.913 -31.028 1.00 88.81 198 THR A O 1
ATOM 1513 N N . LEU A 1 199 ? 26.754 -5.978 -31.725 1.00 87.44 199 LEU A N 1
ATOM 1514 C CA . LEU A 1 199 ? 26.003 -5.142 -30.782 1.00 87.44 199 LEU A CA 1
ATOM 1515 C C . LEU A 1 199 ? 24.486 -5.228 -30.990 1.00 87.44 199 LEU A C 1
ATOM 1517 O O . LEU A 1 199 ? 23.741 -5.349 -30.014 1.00 87.44 199 LEU A O 1
ATOM 1521 N N . LEU A 1 200 ? 24.022 -5.226 -32.243 1.00 85.25 200 LEU A N 1
ATOM 1522 C CA . LEU A 1 200 ? 22.604 -5.411 -32.562 1.00 85.25 200 LEU A CA 1
ATOM 1523 C C . LEU A 1 200 ? 22.105 -6.803 -32.154 1.00 85.25 200 LEU A C 1
ATOM 1525 O O . LEU A 1 200 ? 21.057 -6.912 -31.516 1.00 85.25 200 LEU A O 1
ATOM 1529 N N . ALA A 1 201 ? 22.867 -7.860 -32.449 1.00 88.00 201 ALA A N 1
ATOM 1530 C CA . ALA A 1 201 ? 22.519 -9.224 -32.053 1.00 88.00 201 ALA A CA 1
ATOM 1531 C C . ALA A 1 201 ? 22.411 -9.363 -30.524 1.00 88.00 201 ALA A C 1
ATOM 1533 O O . ALA A 1 201 ? 21.442 -9.933 -30.017 1.00 88.00 201 ALA A O 1
ATOM 1534 N N . ILE A 1 202 ? 23.353 -8.777 -29.777 1.00 89.94 202 ILE A N 1
ATOM 1535 C CA 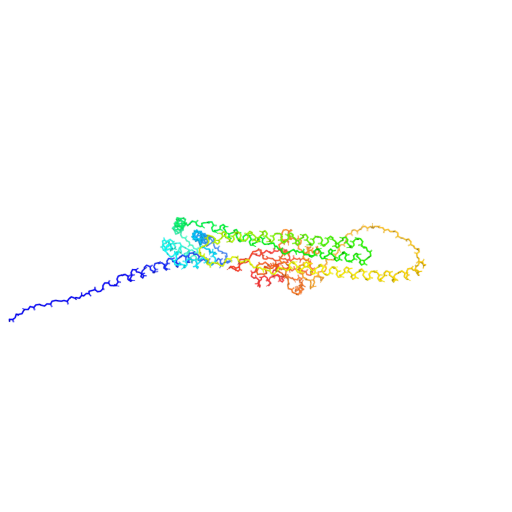. ILE A 1 202 ? 23.323 -8.746 -28.309 1.00 89.94 202 ILE A CA 1
ATOM 1536 C C . ILE A 1 202 ? 22.090 -7.979 -27.810 1.00 89.94 202 ILE A C 1
ATOM 1538 O O . ILE A 1 202 ? 21.387 -8.468 -26.923 1.00 89.94 202 ILE A O 1
ATOM 1542 N N . ALA A 1 203 ? 21.779 -6.815 -28.390 1.00 88.19 203 ALA A N 1
ATOM 1543 C CA . ALA A 1 203 ? 20.608 -6.024 -28.010 1.00 88.19 203 ALA A CA 1
ATOM 1544 C C . ALA A 1 203 ? 19.294 -6.802 -28.209 1.00 88.19 203 ALA A C 1
ATOM 1546 O O . ALA A 1 203 ? 18.435 -6.806 -27.323 1.00 88.19 203 ALA A O 1
ATOM 1547 N N . VAL A 1 204 ? 19.157 -7.515 -29.332 1.00 88.00 204 VAL A N 1
ATOM 1548 C CA . VAL A 1 204 ? 17.980 -8.342 -29.638 1.00 88.00 204 VAL A CA 1
ATOM 1549 C C . VAL A 1 204 ? 17.873 -9.534 -28.687 1.00 88.00 204 VAL A C 1
ATOM 1551 O O . VAL A 1 204 ? 16.807 -9.760 -28.112 1.00 88.00 204 VAL A O 1
ATOM 1554 N N . LEU A 1 205 ? 18.965 -10.272 -28.463 1.00 90.88 205 LEU A N 1
ATOM 1555 C CA . LEU A 1 205 ? 18.975 -11.435 -27.568 1.00 90.88 205 LEU A CA 1
ATOM 1556 C C . LEU A 1 205 ? 18.646 -11.047 -26.122 1.00 90.88 205 LEU A C 1
ATOM 1558 O O . LEU A 1 205 ? 17.829 -11.707 -25.473 1.00 90.88 205 LEU A O 1
ATOM 1562 N N . LEU A 1 206 ? 19.226 -9.951 -25.625 1.00 90.00 206 LEU A N 1
ATOM 1563 C CA . LEU A 1 206 ? 18.925 -9.421 -24.295 1.00 90.00 206 LEU A CA 1
ATOM 1564 C C . LEU A 1 206 ? 17.495 -8.870 -24.200 1.00 90.00 206 LEU A C 1
ATOM 1566 O O . LEU A 1 206 ? 16.844 -9.018 -23.165 1.00 90.00 206 LEU A O 1
ATOM 1570 N N . GLY A 1 207 ? 16.976 -8.256 -25.265 1.00 86.06 207 GLY A N 1
ATOM 1571 C CA . GLY A 1 207 ? 15.582 -7.815 -25.331 1.00 86.06 207 GLY A CA 1
ATOM 1572 C C . GLY A 1 207 ? 14.603 -8.983 -25.253 1.00 86.06 207 GLY A C 1
ATOM 1573 O O . GLY A 1 207 ? 13.685 -8.970 -24.429 1.00 86.06 207 GLY A O 1
ATOM 1574 N N . ALA A 1 208 ? 14.839 -10.025 -26.050 1.00 87.12 208 ALA A N 1
ATOM 1575 C CA . ALA A 1 208 ? 14.024 -11.233 -26.069 1.00 87.12 208 ALA A CA 1
ATOM 1576 C C . ALA A 1 208 ? 14.082 -11.990 -24.733 1.00 87.12 208 ALA A C 1
ATOM 1578 O O . ALA A 1 208 ? 13.047 -12.447 -24.242 1.00 87.12 208 ALA A O 1
ATOM 1579 N N . SER A 1 209 ? 15.262 -12.102 -24.110 1.00 89.62 209 SER A N 1
ATOM 1580 C CA . SER A 1 209 ? 15.407 -12.772 -22.813 1.00 89.62 209 SER A CA 1
ATOM 1581 C C . SER A 1 209 ? 14.683 -12.017 -21.695 1.00 89.62 209 SER A C 1
ATOM 1583 O O . SER A 1 209 ? 13.946 -12.640 -20.929 1.00 89.62 209 SER A O 1
ATOM 1585 N N . ARG A 1 210 ? 14.790 -10.679 -21.650 1.00 88.88 210 ARG A N 1
ATOM 1586 C CA . ARG A 1 210 ? 14.053 -9.835 -20.692 1.00 88.88 210 ARG A CA 1
ATOM 1587 C C . ARG A 1 210 ? 12.544 -9.924 -20.884 1.00 88.88 210 ARG A C 1
ATOM 1589 O O . ARG A 1 210 ? 11.819 -10.022 -19.897 1.00 88.88 210 ARG A O 1
ATOM 1596 N N . LEU A 1 211 ? 12.069 -9.929 -22.130 1.00 88.12 211 LEU A N 1
ATOM 1597 C CA . LEU A 1 211 ? 10.645 -10.078 -22.425 1.00 88.12 211 LEU A CA 1
ATOM 1598 C C . LEU A 1 211 ? 10.124 -11.452 -21.980 1.00 88.12 211 LEU A C 1
ATOM 1600 O O . LEU A 1 211 ? 9.097 -11.528 -21.311 1.00 88.12 211 LEU A O 1
ATOM 1604 N N . ARG A 1 212 ? 10.856 -12.535 -22.277 1.00 87.88 212 ARG A N 1
ATOM 1605 C CA . ARG A 1 212 ? 10.499 -13.892 -21.830 1.00 87.88 212 ARG A CA 1
ATOM 1606 C C . ARG A 1 212 ? 10.504 -14.021 -20.307 1.00 87.88 212 ARG A C 1
ATOM 1608 O O . ARG A 1 212 ? 9.591 -14.627 -19.755 1.00 87.88 212 ARG A O 1
ATOM 1615 N N . ALA A 1 213 ? 11.504 -13.461 -19.627 1.00 87.69 213 ALA A N 1
ATOM 1616 C CA . ALA A 1 213 ? 11.577 -13.469 -18.167 1.00 87.69 213 ALA A CA 1
ATOM 1617 C C . ALA A 1 213 ? 10.394 -12.715 -17.539 1.00 87.69 213 ALA A C 1
ATOM 1619 O O . ALA A 1 213 ? 9.766 -13.221 -16.610 1.00 87.69 213 ALA A O 1
ATOM 1620 N N . PHE A 1 214 ? 10.038 -11.554 -18.097 1.00 87.88 214 PHE A N 1
ATOM 1621 C CA . PHE A 1 214 ? 8.860 -10.795 -17.685 1.00 87.88 214 PHE A CA 1
ATOM 1622 C C . PHE A 1 214 ? 7.563 -11.590 -17.889 1.00 87.88 214 PHE A C 1
ATOM 1624 O O . PHE A 1 214 ? 6.747 -11.666 -16.974 1.00 87.88 214 PHE A O 1
ATOM 1631 N N . GLU A 1 215 ? 7.380 -12.242 -19.042 1.00 87.81 215 GLU A N 1
ATOM 1632 C CA . GLU A 1 215 ? 6.195 -13.074 -19.282 1.00 87.81 215 GLU A CA 1
ATOM 1633 C C . GLU A 1 215 ? 6.093 -14.263 -18.321 1.00 87.81 215 GLU A C 1
ATOM 1635 O O . GLU A 1 215 ? 4.992 -14.578 -17.870 1.00 87.81 215 GLU A O 1
ATOM 1640 N N . ARG A 1 216 ? 7.213 -14.926 -18.004 1.00 89.62 216 ARG A N 1
ATOM 1641 C CA . ARG A 1 216 ? 7.237 -16.025 -17.026 1.00 89.62 216 ARG A CA 1
ATOM 1642 C C . ARG A 1 216 ? 6.839 -15.529 -15.641 1.00 89.62 216 ARG A C 1
ATOM 1644 O O . ARG A 1 216 ? 5.880 -16.041 -15.074 1.00 89.62 216 ARG A O 1
ATOM 1651 N N . SER A 1 217 ? 7.487 -14.465 -15.166 1.00 88.19 217 SER A N 1
ATOM 1652 C CA . SER A 1 217 ? 7.173 -13.844 -13.876 1.00 88.19 217 SER A CA 1
ATOM 1653 C C . SER A 1 217 ? 5.710 -13.392 -13.801 1.00 88.19 217 SER A C 1
ATOM 1655 O O . SER A 1 217 ? 5.040 -13.623 -12.799 1.00 88.19 217 SER A O 1
ATOM 1657 N N . LYS A 1 218 ? 5.166 -12.837 -14.891 1.00 88.00 218 LYS A N 1
ATOM 1658 C CA . LYS A 1 218 ? 3.754 -12.452 -14.982 1.00 88.00 218 LYS A CA 1
ATOM 1659 C C . LYS A 1 218 ? 2.818 -13.649 -14.808 1.00 88.00 218 LYS A C 1
ATOM 1661 O O . LYS A 1 218 ? 1.844 -13.543 -14.071 1.00 88.00 218 LYS A O 1
ATOM 1666 N N . ARG A 1 219 ? 3.093 -14.779 -15.471 1.00 87.88 219 ARG A N 1
ATOM 1667 C CA . ARG A 1 219 ? 2.276 -16.002 -15.343 1.00 87.88 219 ARG A CA 1
ATOM 1668 C C . ARG A 1 219 ? 2.348 -16.577 -13.930 1.00 87.88 219 ARG A C 1
ATOM 1670 O O . ARG A 1 219 ? 1.316 -16.942 -13.381 1.00 87.88 219 ARG A O 1
ATOM 1677 N N . GLU A 1 220 ? 3.538 -16.608 -13.337 1.00 90.25 220 GLU A N 1
ATOM 1678 C CA . GLU A 1 220 ? 3.746 -17.097 -11.970 1.00 90.25 220 GLU A CA 1
ATOM 1679 C C . GLU A 1 220 ? 3.008 -16.242 -10.935 1.00 90.25 220 GLU A C 1
ATOM 1681 O O . GLU A 1 220 ? 2.302 -16.775 -10.081 1.00 90.25 220 GLU A O 1
ATOM 1686 N N . VAL A 1 221 ? 3.126 -14.914 -11.021 1.00 88.12 221 VAL A N 1
ATOM 1687 C CA . VAL A 1 221 ? 2.430 -14.005 -10.101 1.00 88.12 221 VAL A CA 1
ATOM 1688 C C . VAL A 1 221 ? 0.920 -14.054 -10.323 1.00 88.12 221 VAL A C 1
ATOM 1690 O O . VAL A 1 221 ? 0.175 -14.080 -9.350 1.00 88.12 221 VAL A O 1
ATOM 1693 N N . LEU A 1 222 ? 0.453 -14.148 -11.572 1.00 89.19 222 LEU A N 1
ATOM 1694 C CA . LEU A 1 222 ? -0.971 -14.312 -11.868 1.00 89.19 222 LEU A CA 1
ATOM 1695 C C . LEU A 1 222 ? -1.534 -15.599 -11.251 1.00 89.19 222 LEU A C 1
ATOM 1697 O O . LEU A 1 222 ? -2.590 -15.552 -10.631 1.00 89.19 222 LEU A O 1
ATOM 1701 N N . ALA A 1 223 ? -0.823 -16.723 -11.370 1.00 89.38 223 ALA A N 1
ATOM 1702 C CA . ALA A 1 223 ? -1.235 -17.980 -10.749 1.00 89.38 223 ALA A CA 1
ATOM 1703 C C . ALA A 1 223 ? -1.332 -17.852 -9.219 1.00 89.38 223 ALA A C 1
ATOM 1705 O O . ALA A 1 223 ? -2.307 -18.309 -8.628 1.00 89.38 223 ALA A O 1
ATOM 1706 N N . ARG A 1 224 ? -0.377 -17.155 -8.583 1.00 88.62 224 ARG A N 1
ATOM 1707 C CA . ARG A 1 224 ? -0.428 -16.864 -7.138 1.00 88.62 224 ARG A CA 1
ATOM 1708 C C . ARG A 1 224 ? -1.598 -15.963 -6.759 1.00 88.62 224 ARG A C 1
ATOM 1710 O O . ARG A 1 224 ? -2.230 -16.215 -5.743 1.00 88.62 224 ARG A O 1
ATOM 1717 N N . ILE A 1 225 ? -1.901 -14.940 -7.562 1.00 88.19 225 ILE A N 1
ATOM 1718 C CA . ILE A 1 225 ? -3.064 -14.070 -7.337 1.00 88.19 225 ILE A CA 1
ATOM 1719 C C . ILE A 1 225 ? -4.353 -14.886 -7.432 1.00 88.19 225 ILE A C 1
ATOM 1721 O O . ILE A 1 225 ? -5.188 -14.769 -6.547 1.00 88.19 225 ILE A O 1
ATOM 1725 N N . ILE A 1 226 ? -4.502 -15.739 -8.451 1.00 89.19 226 ILE A N 1
ATOM 1726 C CA . ILE A 1 226 ? -5.684 -16.602 -8.612 1.00 89.19 226 ILE A CA 1
ATOM 1727 C C . ILE A 1 226 ? -5.829 -17.543 -7.411 1.00 89.19 226 ILE A C 1
ATOM 1729 O O . ILE A 1 226 ? -6.913 -17.647 -6.846 1.00 89.19 226 ILE A O 1
ATOM 1733 N N . GLN A 1 227 ? -4.739 -18.182 -6.981 1.00 90.69 227 GLN A N 1
ATOM 1734 C CA . GLN A 1 227 ? -4.748 -19.072 -5.821 1.00 90.69 227 GLN A CA 1
ATOM 1735 C C . GLN A 1 227 ? -5.102 -18.329 -4.523 1.00 90.69 227 GLN A C 1
ATOM 1737 O O . GLN A 1 227 ? -5.958 -18.788 -3.771 1.00 90.69 227 GLN A O 1
ATOM 1742 N N . ALA A 1 228 ? -4.471 -17.180 -4.264 1.00 87.94 228 ALA A N 1
ATOM 1743 C CA . ALA A 1 228 ? -4.740 -16.371 -3.077 1.00 87.94 228 ALA A CA 1
ATOM 1744 C C . ALA A 1 228 ? -6.170 -15.810 -3.084 1.00 87.94 228 ALA A C 1
ATOM 1746 O O . ALA A 1 228 ? -6.812 -15.761 -2.039 1.00 87.94 228 ALA A O 1
ATOM 1747 N N . ASN A 1 229 ? -6.686 -15.438 -4.258 1.00 89.44 229 ASN A N 1
ATOM 1748 C CA . ASN A 1 229 ? -8.066 -14.996 -4.417 1.00 89.44 229 ASN A CA 1
ATOM 1749 C C . ASN A 1 229 ? -9.049 -16.141 -4.156 1.00 89.44 229 ASN A C 1
ATOM 1751 O O . ASN A 1 229 ? -10.024 -15.934 -3.452 1.00 89.44 229 ASN A O 1
ATOM 1755 N N . GLY A 1 230 ? -8.767 -17.356 -4.639 1.00 88.25 230 GLY A N 1
ATOM 1756 C CA . GLY A 1 230 ? -9.597 -18.529 -4.345 1.00 88.25 230 GLY A CA 1
ATOM 1757 C C . GLY A 1 230 ? -9.632 -18.877 -2.852 1.00 88.25 230 GLY A C 1
ATOM 1758 O O . GLY A 1 230 ? -10.692 -19.180 -2.316 1.00 88.25 230 GLY A O 1
ATOM 1759 N N . GLN A 1 231 ? -8.495 -18.774 -2.152 1.00 88.00 231 GLN A N 1
ATOM 1760 C CA . GLN A 1 231 ? -8.452 -18.939 -0.692 1.00 88.00 231 GLN A CA 1
ATOM 1761 C C . GLN A 1 231 ? -9.268 -17.862 0.026 1.00 88.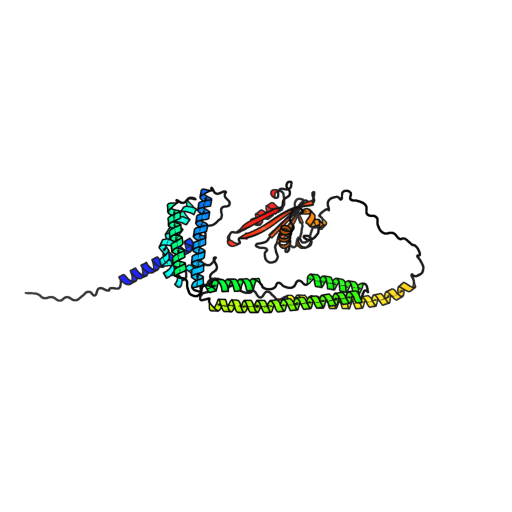00 231 GLN A C 1
ATOM 1763 O O . GLN A 1 231 ? -10.016 -18.171 0.949 1.00 88.00 231 GLN A O 1
ATOM 1768 N N . PHE A 1 232 ? -9.150 -16.610 -0.412 1.00 88.88 232 PHE A N 1
ATOM 1769 C CA . PHE A 1 232 ? -9.926 -15.503 0.132 1.00 88.88 232 PHE A CA 1
ATOM 1770 C C . PHE A 1 232 ? -11.435 -15.710 -0.077 1.00 88.88 232 PHE A C 1
ATOM 1772 O O . PHE A 1 232 ? -12.185 -15.672 0.891 1.00 88.88 232 PHE A O 1
ATOM 1779 N N . GLU A 1 233 ? -11.870 -16.027 -1.299 1.00 90.00 233 GLU A N 1
ATOM 1780 C CA . GLU A 1 233 ? -13.283 -16.266 -1.634 1.00 90.00 233 GLU A CA 1
ATOM 1781 C C . GLU A 1 233 ? -13.873 -17.467 -0.882 1.00 90.00 233 GLU A C 1
ATOM 1783 O O . GLU A 1 233 ? -15.051 -17.456 -0.548 1.00 90.00 233 GLU A O 1
ATOM 1788 N N . SER A 1 234 ? -13.066 -18.482 -0.551 1.00 89.12 234 SER A N 1
ATOM 1789 C CA . SER A 1 234 ? -13.533 -19.615 0.263 1.00 89.12 234 SER A CA 1
ATOM 1790 C C . SER A 1 234 ? -13.804 -19.265 1.733 1.00 89.12 234 SER A C 1
ATOM 1792 O O . SER A 1 234 ? -14.497 -20.012 2.423 1.00 89.12 234 SER A O 1
ATOM 1794 N N . LEU A 1 235 ? -13.243 -18.153 2.221 1.00 87.31 235 LEU A N 1
ATOM 1795 C CA . LEU A 1 235 ? -13.318 -17.724 3.620 1.00 87.31 235 LEU A CA 1
ATOM 1796 C C . LEU A 1 235 ? -14.176 -16.468 3.813 1.00 87.31 235 LEU A C 1
ATOM 1798 O O . LEU A 1 235 ? -14.622 -16.211 4.929 1.00 87.31 235 LEU A O 1
ATOM 1802 N N . VAL A 1 236 ? -14.390 -15.670 2.769 1.00 90.44 236 VAL A N 1
ATOM 1803 C CA . VAL A 1 236 ? -15.220 -14.468 2.855 1.00 90.44 236 VAL A CA 1
ATOM 1804 C C . VAL A 1 236 ? -16.694 -14.857 2.788 1.00 90.44 236 VAL A C 1
ATOM 1806 O O . VAL A 1 236 ? -17.113 -15.623 1.923 1.00 90.44 236 VAL A O 1
ATOM 1809 N N . THR A 1 237 ? -17.492 -14.319 3.703 1.00 85.94 237 THR A N 1
ATOM 1810 C CA . THR A 1 237 ? -18.958 -14.400 3.643 1.00 85.94 237 THR A CA 1
ATOM 1811 C C . THR A 1 237 ? -19.595 -13.075 3.301 1.00 85.94 237 THR A C 1
ATOM 1813 O O . THR A 1 237 ? -20.618 -13.067 2.625 1.00 85.94 237 THR A O 1
ATOM 1816 N N . ASP A 1 238 ? -18.985 -11.974 3.733 1.00 85.69 238 ASP A N 1
ATOM 1817 C CA . ASP A 1 238 ? -19.463 -10.640 3.406 1.00 85.69 238 ASP A CA 1
ATOM 1818 C C . ASP A 1 238 ? -18.292 -9.697 3.101 1.00 85.69 238 ASP A C 1
ATOM 1820 O O . ASP A 1 238 ? -17.295 -9.646 3.830 1.00 85.69 238 ASP A O 1
ATOM 1824 N N . GLU A 1 239 ? -18.406 -8.961 1.996 1.00 86.12 239 GLU A N 1
ATOM 1825 C CA . GLU A 1 239 ? -17.408 -8.002 1.521 1.00 86.12 239 GLU A CA 1
ATOM 1826 C C . GLU A 1 239 ? -17.950 -6.581 1.680 1.00 86.12 239 GLU A C 1
ATOM 1828 O O . GLU A 1 239 ? -18.733 -6.087 0.869 1.00 86.12 239 GLU A O 1
ATOM 1833 N N . ILE A 1 240 ? -17.491 -5.890 2.722 1.00 84.44 240 ILE A N 1
ATOM 1834 C CA . ILE A 1 240 ? -17.946 -4.527 3.036 1.00 84.44 240 ILE A CA 1
ATOM 1835 C C . ILE A 1 240 ? -17.002 -3.495 2.428 1.00 84.44 240 ILE A C 1
ATOM 1837 O O . ILE A 1 240 ? -17.423 -2.443 1.940 1.00 84.44 240 ILE A O 1
ATOM 1841 N N . SER A 1 241 ? -15.708 -3.803 2.444 1.00 83.12 241 SER A N 1
ATOM 1842 C CA . SER A 1 241 ? -14.691 -3.013 1.762 1.00 83.12 241 SER A CA 1
ATOM 1843 C C . SER A 1 241 ? -14.401 -3.572 0.379 1.00 83.12 241 SER A C 1
ATOM 1845 O O . SER A 1 241 ? -14.363 -4.783 0.177 1.00 83.12 241 SER A O 1
ATOM 1847 N N . GLN A 1 242 ? -14.102 -2.679 -0.567 1.00 77.38 242 GLN A N 1
ATOM 1848 C CA . GLN A 1 242 ? -13.659 -3.095 -1.893 1.00 77.38 242 GLN A CA 1
ATOM 1849 C C . GLN A 1 242 ? -12.370 -3.911 -1.784 1.00 77.38 242 GLN A C 1
ATOM 1851 O O . GLN A 1 242 ? -11.344 -3.431 -1.289 1.00 77.38 242 GLN A O 1
ATOM 1856 N N . ARG A 1 243 ? -12.419 -5.146 -2.287 1.00 74.44 243 ARG A N 1
ATOM 1857 C CA . ARG A 1 243 ? -11.233 -5.981 -2.441 1.00 74.44 243 ARG A CA 1
ATOM 1858 C C . ARG A 1 243 ? -10.191 -5.278 -3.317 1.00 74.44 243 ARG A C 1
ATOM 1860 O O . ARG A 1 243 ? -10.554 -4.569 -4.259 1.00 74.44 243 ARG A O 1
ATOM 1867 N N . PRO A 1 244 ? -8.889 -5.466 -3.055 1.00 67.62 244 PRO A N 1
ATOM 1868 C CA . PRO A 1 244 ? -7.853 -4.941 -3.929 1.00 67.62 244 PRO A CA 1
ATOM 1869 C C . PRO A 1 244 ? -7.978 -5.606 -5.304 1.00 67.62 244 PRO A C 1
ATOM 1871 O O . PRO A 1 244 ? -7.634 -6.771 -5.483 1.00 67.62 244 PRO A O 1
ATOM 1874 N N . VAL A 1 245 ? -8.499 -4.867 -6.282 1.00 70.12 245 VAL A N 1
ATOM 1875 C CA . VAL A 1 245 ? -8.649 -5.365 -7.649 1.00 70.12 245 VAL A CA 1
ATOM 1876 C C . VAL A 1 245 ? -7.344 -5.150 -8.399 1.00 70.12 245 VAL A C 1
ATOM 1878 O O . VAL A 1 245 ? -6.755 -4.067 -8.390 1.00 70.12 245 VAL A O 1
ATOM 1881 N N . PHE A 1 246 ? -6.898 -6.194 -9.087 1.00 62.78 246 PHE A N 1
ATOM 1882 C CA . PHE A 1 246 ? -5.833 -6.075 -10.066 1.00 62.78 246 PHE A CA 1
ATOM 1883 C C . PHE A 1 246 ? -6.307 -5.183 -11.222 1.00 62.78 246 PHE A C 1
ATOM 1885 O O . PHE A 1 246 ? -7.116 -5.605 -12.051 1.00 62.78 246 PHE A O 1
ATOM 1892 N N . SER A 1 247 ? -5.800 -3.950 -11.309 1.00 58.12 247 SER A N 1
ATOM 1893 C CA . SER A 1 247 ? -5.956 -3.174 -12.534 1.00 58.12 247 SER A CA 1
ATOM 1894 C C . SER A 1 247 ? -5.033 -3.788 -13.582 1.00 58.12 247 SER A C 1
ATOM 1896 O O . SER A 1 247 ? -3.805 -3.771 -13.472 1.00 58.12 247 SER A O 1
ATOM 1898 N N . LYS A 1 248 ? -5.633 -4.390 -14.610 1.00 60.50 248 LYS A N 1
ATOM 1899 C CA . LYS A 1 248 ? -4.918 -4.875 -15.790 1.00 60.50 248 LYS A CA 1
ATOM 1900 C C . LYS A 1 248 ? -4.424 -3.656 -16.567 1.00 60.50 248 LYS A C 1
ATOM 1902 O O . LYS A 1 248 ? -5.010 -3.280 -17.574 1.00 60.50 248 LYS A O 1
ATOM 1907 N N . GLY A 1 249 ? -3.382 -3.000 -16.057 1.00 59.84 249 GLY A N 1
ATOM 1908 C CA . GLY A 1 249 ? -2.719 -1.904 -16.745 1.00 59.84 249 GLY A CA 1
ATOM 1909 C C . GLY A 1 249 ? -2.343 -2.354 -18.152 1.00 59.84 249 GLY A C 1
ATOM 1910 O O . GLY A 1 249 ? -1.984 -3.518 -18.357 1.00 59.84 249 GLY A O 1
ATOM 1911 N N . GLU A 1 250 ? -2.469 -1.453 -19.125 1.00 60.84 250 GLU A N 1
ATOM 1912 C CA . GLU A 1 250 ? -2.169 -1.773 -20.517 1.00 60.84 250 GLU A CA 1
ATOM 1913 C C . GLU A 1 250 ? -0.772 -2.396 -20.628 1.00 60.84 250 GLU A C 1
ATOM 1915 O O . GLU A 1 250 ? 0.249 -1.786 -20.287 1.00 60.84 250 GLU A O 1
ATOM 1920 N N . ASP A 1 251 ? -0.726 -3.642 -21.098 1.00 68.88 251 ASP A N 1
ATOM 1921 C CA . ASP A 1 251 ? 0.511 -4.391 -21.277 1.00 68.88 251 ASP A CA 1
ATOM 1922 C C . ASP A 1 251 ? 1.253 -3.876 -22.516 1.00 68.88 251 ASP A C 1
ATOM 1924 O O . ASP A 1 251 ? 1.240 -4.467 -23.595 1.00 68.88 251 ASP A O 1
ATOM 1928 N N . ARG A 1 252 ? 1.900 -2.718 -22.362 1.00 74.50 252 ARG A N 1
ATOM 1929 C CA . ARG A 1 252 ? 2.669 -2.065 -23.427 1.00 74.50 252 ARG A CA 1
ATOM 1930 C C . ARG A 1 252 ? 4.066 -2.669 -23.603 1.00 74.50 252 ARG A C 1
ATOM 1932 O O . ARG A 1 252 ? 4.825 -2.187 -24.440 1.00 74.50 252 ARG A O 1
ATOM 1939 N N . ALA A 1 253 ? 4.440 -3.707 -22.846 1.00 74.62 253 ALA A N 1
ATOM 1940 C CA . ALA A 1 253 ? 5.777 -4.300 -22.923 1.00 74.62 253 ALA A CA 1
ATOM 1941 C C . ALA A 1 253 ? 6.042 -4.926 -24.302 1.00 74.62 253 ALA A C 1
ATOM 1943 O O . ALA A 1 253 ? 7.105 -4.702 -24.882 1.00 74.62 253 ALA A O 1
ATOM 1944 N N . LYS A 1 254 ? 5.050 -5.631 -24.867 1.00 75.25 254 LYS A N 1
ATOM 1945 C CA . LYS A 1 254 ? 5.127 -6.200 -26.225 1.00 75.25 254 LYS A CA 1
ATOM 1946 C C . LYS A 1 254 ? 5.189 -5.117 -27.298 1.00 75.25 254 LYS A C 1
ATOM 1948 O O . LYS A 1 254 ? 6.001 -5.211 -28.213 1.00 75.25 254 LYS A O 1
ATOM 1953 N N . VAL A 1 255 ? 4.382 -4.066 -27.153 1.00 78.31 255 VAL A N 1
ATOM 1954 C CA . VAL A 1 255 ? 4.347 -2.928 -28.086 1.00 78.31 255 VAL A CA 1
ATOM 1955 C C . VAL A 1 255 ? 5.687 -2.183 -28.093 1.00 78.31 255 VAL A C 1
ATOM 1957 O O . VAL A 1 255 ? 6.240 -1.912 -29.150 1.00 78.31 255 VAL A O 1
ATOM 1960 N N . LYS A 1 256 ? 6.278 -1.921 -26.921 1.00 76.19 256 LYS A N 1
ATOM 1961 C CA . LYS A 1 256 ? 7.598 -1.275 -26.816 1.00 76.19 256 LYS A CA 1
ATOM 1962 C C . LYS A 1 256 ? 8.718 -2.140 -27.399 1.00 76.19 256 LYS A C 1
ATOM 1964 O O . LYS A 1 256 ? 9.578 -1.620 -28.102 1.00 76.19 256 LYS A O 1
ATOM 1969 N N . ALA A 1 257 ? 8.706 -3.445 -27.119 1.00 75.75 257 ALA A N 1
ATOM 1970 C CA . ALA A 1 257 ? 9.711 -4.372 -27.636 1.00 75.75 257 ALA A CA 1
ATOM 1971 C C . ALA A 1 257 ? 9.643 -4.501 -29.167 1.00 75.75 257 ALA A C 1
ATOM 1973 O O . ALA A 1 257 ? 10.674 -4.459 -29.833 1.00 75.75 257 ALA A O 1
ATOM 1974 N N . THR A 1 258 ? 8.433 -4.611 -29.724 1.00 77.12 258 THR A N 1
ATOM 1975 C CA . THR A 1 258 ? 8.214 -4.677 -31.178 1.00 77.12 258 THR A CA 1
ATOM 1976 C C . THR A 1 258 ? 8.586 -3.367 -31.864 1.00 77.12 258 THR A C 1
ATOM 1978 O O . THR A 1 258 ? 9.328 -3.401 -32.839 1.00 77.12 258 THR A O 1
ATOM 1981 N N . ALA A 1 259 ? 8.182 -2.215 -31.318 1.00 79.88 259 ALA A N 1
ATOM 1982 C CA . ALA A 1 259 ? 8.557 -0.907 -31.854 1.00 79.88 259 ALA A CA 1
ATOM 1983 C C . ALA A 1 259 ? 10.083 -0.710 -31.902 1.00 79.88 259 ALA A C 1
ATOM 1985 O O . ALA A 1 259 ? 10.616 -0.292 -32.926 1.00 79.88 259 ALA A O 1
ATOM 1986 N N . LEU A 1 260 ? 10.806 -1.071 -30.835 1.00 75.69 260 LEU A N 1
ATOM 1987 C CA . LEU A 1 260 ? 12.273 -1.010 -30.814 1.00 75.69 260 LEU A CA 1
ATOM 1988 C C . LEU A 1 260 ? 12.923 -1.955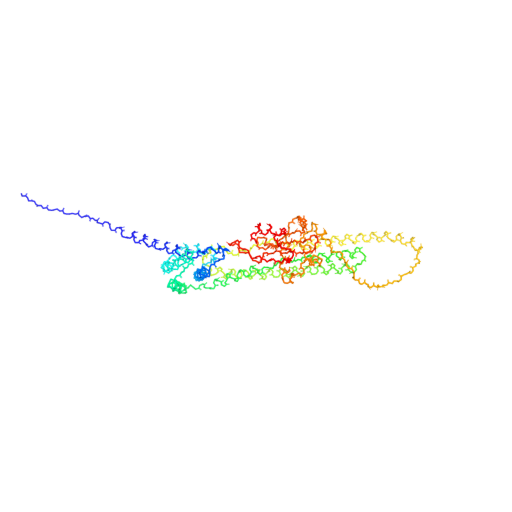 -31.829 1.00 75.69 260 LEU A C 1
ATOM 1990 O O . LEU A 1 260 ? 13.895 -1.575 -32.484 1.00 75.69 260 LEU A O 1
ATOM 1994 N N . GLY A 1 261 ? 12.382 -3.165 -31.983 1.00 73.62 261 GLY A N 1
ATOM 1995 C CA . GLY A 1 261 ? 12.834 -4.108 -33.005 1.00 73.62 261 GLY A CA 1
ATOM 1996 C C . GLY A 1 261 ? 12.662 -3.550 -34.420 1.00 73.62 261 GLY A C 1
ATOM 1997 O O . GLY A 1 261 ? 13.600 -3.584 -35.208 1.00 73.62 261 GLY A O 1
ATOM 1998 N N . VAL A 1 262 ? 11.501 -2.960 -34.719 1.00 81.94 262 VAL A N 1
ATOM 1999 C CA . VAL A 1 262 ? 11.214 -2.356 -36.031 1.00 81.94 262 VAL A CA 1
ATOM 2000 C C . VAL A 1 262 ? 12.118 -1.151 -36.299 1.00 81.94 262 VAL A C 1
ATOM 2002 O O . VAL A 1 262 ? 12.731 -1.080 -37.360 1.00 81.94 262 VAL A O 1
ATOM 2005 N N . ILE A 1 263 ? 12.256 -0.231 -35.340 1.00 79.88 263 ILE A N 1
ATOM 2006 C CA . ILE A 1 263 ? 13.094 0.968 -35.500 1.00 79.88 263 ILE A CA 1
ATOM 2007 C C . ILE A 1 263 ? 14.555 0.575 -35.731 1.00 79.88 263 ILE A C 1
ATOM 2009 O O . ILE A 1 263 ? 15.163 1.043 -36.688 1.00 79.88 263 ILE A O 1
ATOM 2013 N N . SER A 1 264 ? 15.106 -0.323 -34.908 1.00 74.06 264 SER A N 1
ATOM 2014 C CA . SER A 1 264 ? 16.497 -0.769 -35.061 1.00 74.06 264 SER A CA 1
ATOM 2015 C C . SER A 1 264 ? 16.744 -1.483 -36.394 1.00 74.06 264 SER A C 1
ATOM 2017 O O . SER A 1 264 ? 17.771 -1.235 -37.024 1.00 74.06 264 SER A O 1
ATOM 2019 N N . ALA A 1 265 ? 15.794 -2.294 -36.871 1.00 77.50 265 ALA A N 1
ATOM 2020 C CA . ALA A 1 265 ? 15.878 -2.928 -38.184 1.00 77.50 265 ALA A CA 1
ATOM 2021 C C . ALA A 1 265 ? 15.883 -1.892 -39.318 1.00 77.50 265 ALA A C 1
ATOM 2023 O O . ALA A 1 265 ? 16.756 -1.941 -40.184 1.00 77.50 265 ALA A O 1
ATOM 2024 N N . ILE A 1 266 ? 14.968 -0.915 -39.290 1.00 81.31 266 ILE A N 1
ATOM 2025 C CA . ILE A 1 266 ? 14.919 0.160 -40.291 1.00 81.31 266 ILE A CA 1
ATOM 2026 C C . ILE A 1 266 ? 16.234 0.945 -40.282 1.00 81.31 266 ILE A C 1
ATOM 2028 O O . ILE A 1 266 ? 16.854 1.105 -41.328 1.00 81.31 266 ILE A O 1
ATOM 2032 N N . THR A 1 267 ? 16.711 1.385 -39.113 1.00 77.38 267 THR A N 1
ATOM 2033 C CA . THR A 1 267 ? 17.948 2.173 -39.006 1.00 77.38 267 THR A CA 1
ATOM 2034 C C . THR A 1 267 ? 19.176 1.397 -39.484 1.00 77.38 267 THR A C 1
ATOM 2036 O O . THR A 1 267 ? 19.996 1.958 -40.210 1.00 77.38 267 THR A O 1
ATOM 2039 N N . ALA A 1 268 ? 19.294 0.111 -39.145 1.00 73.19 268 ALA A N 1
ATOM 2040 C CA . ALA A 1 268 ? 20.387 -0.734 -39.619 1.00 73.19 268 ALA A CA 1
ATOM 2041 C C . ALA A 1 268 ? 20.349 -0.916 -41.145 1.00 73.19 268 ALA A C 1
ATOM 2043 O O . ALA A 1 268 ? 21.381 -0.793 -41.803 1.00 73.19 268 ALA A O 1
ATOM 2044 N N . THR A 1 269 ? 19.162 -1.137 -41.720 1.00 76.56 269 THR A N 1
ATOM 2045 C CA . THR A 1 269 ? 18.986 -1.289 -43.175 1.00 76.56 269 THR A CA 1
ATOM 2046 C C . THR A 1 269 ? 19.373 -0.003 -43.908 1.00 76.56 269 THR A C 1
ATOM 2048 O O . THR A 1 269 ? 20.145 -0.034 -44.864 1.00 76.56 269 THR A O 1
ATOM 2051 N N . THR A 1 270 ? 18.920 1.147 -43.407 1.00 76.88 270 THR A N 1
ATOM 2052 C CA . THR A 1 270 ? 19.263 2.466 -43.948 1.00 76.88 270 THR A CA 1
ATOM 2053 C C . THR A 1 270 ? 20.766 2.747 -43.851 1.00 76.88 270 THR A C 1
ATOM 2055 O O . THR A 1 270 ? 21.370 3.201 -44.821 1.00 76.88 270 THR A O 1
ATOM 2058 N N . ALA A 1 271 ? 21.405 2.423 -42.721 1.00 72.50 271 ALA A N 1
ATOM 2059 C CA . ALA A 1 271 ? 22.850 2.587 -42.544 1.00 72.50 271 ALA A CA 1
ATOM 2060 C C . ALA A 1 271 ? 23.664 1.726 -43.526 1.00 72.50 271 ALA A C 1
ATOM 2062 O O . ALA A 1 271 ? 24.664 2.202 -44.063 1.00 72.50 271 ALA A O 1
ATOM 2063 N N . LEU A 1 272 ? 23.219 0.496 -43.807 1.00 74.50 272 LEU A N 1
ATOM 2064 C CA . LEU A 1 272 ? 23.849 -0.375 -44.802 1.00 74.50 272 LEU A CA 1
ATOM 2065 C C . LEU A 1 272 ? 23.727 0.203 -46.221 1.00 74.50 272 LEU A C 1
ATOM 2067 O O . LEU A 1 272 ? 24.727 0.271 -46.932 1.00 74.50 272 LEU A O 1
ATOM 2071 N N . ILE A 1 273 ? 22.545 0.688 -46.618 1.00 76.12 273 ILE A N 1
ATOM 2072 C CA . ILE A 1 273 ? 22.318 1.264 -47.957 1.00 76.12 273 ILE A CA 1
ATOM 2073 C C . ILE A 1 273 ? 23.183 2.518 -48.174 1.00 76.12 273 ILE A C 1
ATOM 2075 O O . ILE A 1 273 ? 23.903 2.613 -49.170 1.00 76.12 273 ILE A O 1
ATOM 2079 N N . PHE A 1 274 ? 23.178 3.463 -47.227 1.00 71.69 274 PHE A N 1
ATOM 2080 C CA . PHE A 1 274 ? 23.968 4.697 -47.345 1.00 71.69 274 PHE A CA 1
ATOM 2081 C C . PHE A 1 274 ? 25.480 4.470 -47.181 1.00 71.69 274 PHE A C 1
ATOM 2083 O O . PHE A 1 274 ? 26.279 5.174 -47.804 1.00 71.69 274 PHE A O 1
ATOM 2090 N N . GLY A 1 275 ? 25.895 3.479 -46.385 1.00 59.94 275 GLY A N 1
ATOM 2091 C CA . GLY A 1 275 ? 27.301 3.090 -46.239 1.00 59.94 275 GLY A CA 1
ATOM 2092 C C . GLY A 1 275 ? 27.905 2.543 -47.537 1.00 59.94 275 GLY A C 1
ATOM 2093 O O . GLY A 1 275 ? 29.039 2.891 -47.884 1.00 59.94 275 GLY A O 1
ATOM 2094 N N . VAL A 1 276 ? 27.124 1.758 -48.291 1.00 62.12 276 VAL A N 1
ATOM 2095 C CA . VAL A 1 276 ? 27.504 1.228 -49.613 1.00 62.12 276 VAL A CA 1
ATOM 2096 C C . VAL A 1 276 ? 27.581 2.348 -50.658 1.00 62.12 276 VAL A C 1
ATOM 2098 O O . VAL A 1 276 ? 28.557 2.418 -51.404 1.00 62.12 276 VAL A O 1
ATOM 2101 N N . GLN A 1 277 ? 26.627 3.286 -50.662 1.00 60.72 277 GLN A N 1
ATOM 2102 C CA . GLN A 1 277 ? 26.623 4.421 -51.600 1.00 60.72 277 GLN A CA 1
ATOM 2103 C C . GLN A 1 277 ? 27.794 5.394 -51.381 1.00 60.72 277 GLN A C 1
ATOM 2105 O O . GLN A 1 277 ? 28.408 5.839 -52.349 1.00 60.72 277 GLN A O 1
ATOM 2110 N N . ARG A 1 278 ? 28.177 5.680 -50.126 1.00 54.78 278 ARG A N 1
ATOM 2111 C CA . ARG A 1 278 ? 29.396 6.464 -49.847 1.00 54.78 278 ARG A CA 1
ATOM 2112 C C . ARG A 1 278 ? 30.679 5.710 -50.173 1.00 54.78 278 ARG A C 1
ATOM 2114 O O . ARG A 1 278 ? 31.669 6.336 -50.518 1.00 54.78 278 ARG A O 1
ATOM 2121 N N . GLY A 1 279 ? 30.677 4.377 -50.076 1.00 50.41 279 GLY A N 1
ATOM 2122 C CA . GLY A 1 279 ? 31.820 3.548 -50.482 1.00 50.41 279 GLY A CA 1
ATOM 2123 C C . GLY A 1 279 ? 32.133 3.685 -51.968 1.00 50.41 279 GLY A C 1
ATOM 2124 O O . GLY A 1 279 ? 33.293 3.812 -52.338 1.00 50.41 279 GLY A O 1
ATOM 2125 N N . ALA A 1 280 ? 31.097 3.751 -52.807 1.00 51.00 280 ALA A N 1
ATOM 2126 C CA . ALA A 1 280 ? 31.251 3.981 -54.241 1.00 51.00 280 ALA A CA 1
ATOM 2127 C C . ALA A 1 280 ? 31.733 5.411 -54.577 1.00 51.00 280 ALA A C 1
ATOM 2129 O O . ALA A 1 280 ? 32.478 5.601 -55.539 1.00 51.00 280 ALA A O 1
ATOM 2130 N N . ALA A 1 281 ? 31.357 6.411 -53.771 1.00 47.69 281 ALA A N 1
ATOM 2131 C CA . ALA A 1 281 ? 31.787 7.800 -53.956 1.00 47.69 281 ALA A CA 1
ATOM 2132 C C . ALA A 1 281 ? 33.234 8.058 -53.479 1.00 47.69 281 ALA A C 1
ATOM 2134 O O . ALA A 1 281 ? 34.000 8.707 -54.191 1.00 47.69 281 ALA A O 1
ATOM 2135 N N . ASP A 1 282 ? 33.643 7.499 -52.333 1.00 45.72 282 ASP A N 1
ATOM 2136 C CA . ASP A 1 282 ? 34.986 7.703 -51.757 1.00 45.72 282 ASP A CA 1
ATOM 2137 C C . ASP A 1 282 ? 36.101 7.054 -52.603 1.00 45.72 282 ASP A C 1
ATOM 2139 O O . ASP A 1 282 ? 37.189 7.618 -52.739 1.00 45.72 282 ASP A O 1
ATOM 2143 N N . VAL A 1 283 ? 35.830 5.910 -53.250 1.00 50.25 283 VAL A N 1
ATOM 2144 C CA . VAL A 1 283 ? 36.795 5.239 -54.152 1.00 50.25 283 VAL A CA 1
ATOM 2145 C C . VAL A 1 283 ? 37.126 6.106 -55.378 1.00 50.25 283 VAL A C 1
ATOM 2147 O O . VAL A 1 283 ? 38.217 6.000 -55.935 1.00 50.25 283 VAL A O 1
ATOM 2150 N N . SER A 1 284 ? 36.244 7.040 -55.746 1.00 44.81 284 SER A N 1
ATOM 2151 C CA . SER A 1 284 ? 36.466 7.981 -56.853 1.00 44.81 284 SER A CA 1
ATOM 2152 C C . SER A 1 284 ? 37.282 9.223 -56.446 1.00 44.81 284 SER A C 1
ATOM 2154 O O . SER A 1 284 ? 37.826 9.908 -57.312 1.00 44.81 284 SER A O 1
ATOM 2156 N N . GLN A 1 285 ? 37.401 9.521 -55.145 1.00 45.06 285 GLN A N 1
ATOM 2157 C CA . GLN A 1 285 ? 38.134 10.687 -54.623 1.00 45.06 285 GLN A CA 1
ATOM 2158 C C . GLN A 1 285 ? 39.508 10.337 -54.031 1.00 45.06 285 GLN A C 1
ATOM 2160 O O . GLN A 1 285 ? 40.436 11.140 -54.153 1.00 45.06 285 GLN A O 1
ATOM 2165 N N . SER A 1 286 ? 39.703 9.131 -53.484 1.00 41.03 286 SER A N 1
ATOM 2166 C CA . SER A 1 286 ? 41.008 8.715 -52.939 1.00 41.03 286 SER A CA 1
ATOM 2167 C C . SER A 1 286 ? 42.115 8.533 -53.991 1.00 41.03 286 SER A C 1
ATOM 2169 O O . SER A 1 286 ? 43.287 8.545 -53.625 1.00 41.03 286 SER A O 1
ATOM 2171 N N . ALA A 1 287 ? 41.796 8.464 -55.290 1.00 46.19 287 ALA A N 1
ATOM 2172 C CA . ALA A 1 287 ? 42.804 8.448 -56.359 1.00 46.19 287 ALA A CA 1
ATOM 2173 C C . ALA A 1 287 ? 43.442 9.830 -56.648 1.00 46.19 287 ALA A C 1
ATOM 2175 O O . ALA A 1 287 ? 44.426 9.904 -57.378 1.00 46.19 287 ALA A O 1
ATOM 2176 N N . ARG A 1 288 ? 42.917 10.936 -56.086 1.00 44.44 288 ARG A N 1
ATOM 2177 C CA . ARG A 1 288 ? 43.404 12.311 -56.352 1.00 44.44 288 ARG A CA 1
ATOM 2178 C C . ARG A 1 288 ? 44.144 12.990 -55.193 1.00 44.44 288 ARG A C 1
ATOM 2180 O O . ARG A 1 288 ? 44.675 14.074 -55.398 1.00 44.44 288 ARG A O 1
ATOM 2187 N N . GLN A 1 289 ? 44.216 12.379 -54.009 1.00 43.47 289 GLN A N 1
ATOM 2188 C CA . GLN A 1 289 ? 44.814 12.997 -52.809 1.00 43.47 289 GLN A CA 1
ATOM 2189 C C . GLN A 1 289 ? 46.103 12.326 -52.299 1.00 43.47 289 GLN A C 1
ATOM 2191 O O . GLN A 1 289 ? 46.625 12.726 -51.266 1.00 43.47 289 GLN A O 1
ATOM 2196 N N . GLN A 1 290 ? 46.683 11.367 -53.031 1.00 41.53 290 GLN A N 1
ATOM 2197 C CA . GLN A 1 290 ? 47.977 10.758 -52.667 1.00 41.53 290 GLN A CA 1
ATOM 2198 C C . GLN A 1 290 ? 49.220 11.602 -53.018 1.00 41.53 290 GLN A C 1
ATOM 2200 O O . GLN A 1 290 ? 50.342 11.150 -52.810 1.00 41.53 290 GLN A O 1
ATOM 2205 N N . ALA A 1 291 ? 49.055 12.844 -53.479 1.00 41.94 291 ALA A N 1
ATOM 2206 C CA . ALA A 1 291 ? 50.153 13.794 -53.614 1.00 41.94 291 ALA A CA 1
ATOM 2207 C C . ALA A 1 291 ? 49.965 14.944 -52.620 1.00 41.94 291 ALA A C 1
ATOM 2209 O O . ALA A 1 291 ? 49.271 15.912 -52.917 1.00 41.94 291 ALA A O 1
ATOM 2210 N N . SER A 1 292 ? 50.600 14.799 -51.454 1.00 35.47 292 SER A N 1
ATOM 2211 C CA . SER A 1 292 ? 51.089 15.854 -50.550 1.00 35.47 292 SER A CA 1
ATOM 2212 C C . SER A 1 292 ? 50.653 15.632 -49.100 1.00 35.47 292 SER A C 1
ATOM 2214 O O . SER A 1 292 ? 49.503 15.868 -48.745 1.00 35.47 292 SER A O 1
ATOM 2216 N N . ALA A 1 293 ? 51.605 15.165 -48.286 1.00 31.78 293 ALA A N 1
ATOM 2217 C CA . ALA A 1 293 ? 51.929 15.669 -46.944 1.00 31.78 293 ALA A CA 1
ATOM 2218 C C . ALA A 1 293 ? 52.606 14.568 -46.112 1.00 31.78 293 ALA A C 1
ATOM 2220 O O . ALA A 1 293 ? 51.979 13.851 -45.336 1.00 31.78 293 ALA A O 1
ATOM 2221 N N . ASN A 1 294 ? 53.929 14.483 -46.260 1.00 30.80 294 ASN A N 1
ATOM 2222 C CA . ASN A 1 294 ? 54.808 14.096 -45.164 1.00 30.80 294 ASN A CA 1
ATOM 2223 C C . ASN A 1 294 ? 54.853 15.263 -44.169 1.00 30.80 294 ASN A C 1
ATOM 2225 O O . ASN A 1 294 ? 55.318 16.337 -44.544 1.00 30.80 294 ASN A O 1
ATOM 2229 N N . SER A 1 295 ? 54.479 15.039 -42.912 1.00 30.06 295 SER A N 1
ATOM 2230 C CA . SER A 1 295 ? 55.300 15.460 -41.770 1.00 30.06 295 SER A CA 1
ATOM 2231 C C . SER A 1 295 ? 54.768 14.907 -40.446 1.00 30.06 295 SER A C 1
ATOM 2233 O O . SER A 1 295 ? 53.577 14.800 -40.174 1.00 30.06 295 SER A O 1
ATOM 2235 N N . SER A 1 296 ? 55.747 14.491 -39.662 1.00 32.22 296 SER A N 1
ATOM 2236 C CA . SER A 1 296 ? 55.751 13.857 -38.352 1.00 32.22 296 SER A CA 1
ATOM 2237 C C . SER A 1 296 ? 55.291 14.756 -37.200 1.00 32.22 296 SER A C 1
ATOM 2239 O O . SER A 1 296 ? 55.534 15.959 -37.219 1.00 32.22 296 SER A O 1
ATOM 2241 N N . GLY A 1 297 ? 54.790 14.139 -36.123 1.00 29.23 297 GLY A N 1
ATOM 2242 C CA . GLY A 1 297 ? 54.686 14.790 -34.813 1.00 29.23 297 GLY A CA 1
ATOM 2243 C C . GLY A 1 297 ? 54.040 13.923 -33.731 1.00 29.23 297 GLY A C 1
ATOM 2244 O O . GLY A 1 297 ? 52.843 14.018 -33.493 1.00 29.23 297 GLY A O 1
ATOM 2245 N N . GLN A 1 298 ? 54.841 13.087 -33.064 1.00 31.06 298 GLN A N 1
ATOM 2246 C CA . GLN A 1 298 ? 54.513 12.482 -31.766 1.00 31.06 298 GLN A CA 1
ATOM 2247 C C . GLN A 1 298 ? 54.406 13.564 -30.679 1.00 31.06 298 GLN A C 1
ATOM 2249 O O . GLN A 1 298 ? 55.248 14.459 -30.647 1.00 31.06 298 GLN A O 1
ATOM 2254 N N . SER A 1 299 ? 53.468 13.419 -29.735 1.00 27.75 299 SER A N 1
ATOM 2255 C CA . SER A 1 299 ? 53.740 13.326 -28.281 1.00 27.75 299 SER A CA 1
ATOM 2256 C C . SER A 1 299 ? 52.440 13.270 -27.471 1.00 27.75 299 SER A C 1
ATOM 2258 O O . SER A 1 299 ? 51.513 14.043 -27.693 1.00 27.75 299 SER A O 1
ATOM 2260 N N . ALA A 1 300 ? 52.398 12.337 -26.520 1.00 29.91 300 ALA A N 1
ATOM 2261 C CA . ALA A 1 300 ? 51.373 12.198 -25.487 1.00 29.91 300 ALA A CA 1
ATOM 2262 C C . ALA A 1 300 ? 51.876 12.843 -24.160 1.00 29.91 300 ALA A C 1
ATOM 2264 O O . ALA A 1 300 ? 52.964 13.416 -24.147 1.00 29.91 300 ALA A O 1
ATOM 2265 N N . PRO A 1 301 ? 51.095 12.846 -23.064 1.00 42.88 301 PRO A N 1
ATOM 2266 C CA . PRO A 1 301 ? 50.609 14.054 -22.408 1.00 42.88 301 PRO A CA 1
ATOM 2267 C C . PRO A 1 301 ? 51.392 14.428 -21.139 1.00 42.88 301 PRO A C 1
ATOM 2269 O O . PRO A 1 301 ? 51.984 13.576 -20.481 1.00 42.88 301 PRO A O 1
ATOM 2272 N N . ALA A 1 302 ? 51.300 15.693 -20.724 1.00 27.61 302 ALA A N 1
ATOM 2273 C CA . ALA A 1 302 ? 51.711 16.128 -19.392 1.00 27.61 302 ALA A CA 1
ATOM 2274 C C . ALA A 1 302 ? 50.505 16.688 -18.628 1.00 27.61 302 ALA A C 1
ATOM 2276 O O . ALA A 1 302 ? 49.863 17.649 -19.047 1.00 27.61 302 ALA A O 1
ATOM 2277 N N . ALA A 1 303 ? 50.201 16.050 -17.499 1.00 39.47 303 ALA A N 1
ATOM 2278 C CA . ALA A 1 303 ? 49.297 16.557 -16.484 1.00 39.47 303 ALA A CA 1
ATOM 2279 C C . ALA A 1 303 ? 49.979 17.690 -15.709 1.00 39.47 303 ALA A C 1
ATOM 2281 O O . ALA A 1 303 ? 51.117 17.535 -15.265 1.00 39.47 303 ALA A O 1
ATOM 2282 N N . THR A 1 304 ? 49.279 18.801 -15.467 1.00 29.41 304 THR A N 1
ATOM 2283 C CA . THR A 1 304 ? 49.657 19.741 -14.404 1.00 29.41 304 THR A CA 1
ATOM 2284 C C . THR A 1 304 ? 48.429 20.476 -13.859 1.00 29.41 304 THR A C 1
ATOM 2286 O O . THR A 1 304 ? 47.781 21.249 -14.549 1.00 29.41 304 THR A O 1
ATOM 2289 N N . LEU A 1 305 ? 48.123 20.124 -12.609 1.00 30.70 305 LEU A N 1
ATOM 2290 C CA . LEU A 1 305 ? 47.650 20.927 -11.476 1.00 30.70 305 LEU A CA 1
ATOM 2291 C C . LEU A 1 305 ? 46.564 22.005 -11.658 1.00 30.70 305 LEU A C 1
ATOM 2293 O O . LEU A 1 305 ? 46.745 23.053 -12.265 1.00 30.70 305 LEU A O 1
ATOM 2297 N N . ARG A 1 306 ? 45.483 21.741 -10.911 1.00 44.41 306 ARG A N 1
ATOM 2298 C CA . ARG A 1 306 ? 44.461 22.648 -10.378 1.00 44.41 306 ARG A CA 1
ATOM 2299 C C . ARG A 1 306 ? 44.971 24.060 -10.067 1.00 44.41 306 ARG A C 1
ATOM 2301 O O . ARG A 1 306 ? 45.830 24.232 -9.206 1.00 44.41 306 ARG A O 1
ATOM 2308 N N . ALA A 1 307 ? 44.267 25.043 -10.614 1.00 30.03 307 ALA A N 1
ATOM 2309 C CA . ALA A 1 307 ? 44.132 26.373 -10.040 1.00 30.03 307 ALA A CA 1
ATOM 2310 C C . ALA A 1 307 ? 42.696 26.862 -10.293 1.00 30.03 307 ALA A C 1
ATOM 2312 O O . ALA A 1 307 ? 42.271 26.930 -11.439 1.00 30.03 307 ALA A O 1
ATOM 2313 N N . ASN A 1 308 ? 41.962 27.115 -9.202 1.00 37.81 308 ASN A N 1
ATOM 2314 C CA . ASN A 1 308 ? 40.707 27.871 -9.100 1.00 37.81 308 ASN A CA 1
ATOM 2315 C C . ASN A 1 308 ? 39.828 27.928 -10.362 1.00 37.81 308 ASN A C 1
ATOM 2317 O O . ASN A 1 308 ? 39.819 28.931 -11.074 1.00 37.81 308 ASN A O 1
ATOM 2321 N N . GLU A 1 309 ? 39.026 26.886 -10.592 1.00 35.25 309 GLU A N 1
ATOM 2322 C CA . GLU A 1 309 ? 37.911 27.004 -11.531 1.00 35.25 309 GLU A CA 1
ATOM 2323 C C . GLU A 1 309 ? 36.822 27.905 -10.918 1.00 35.25 309 GLU A C 1
ATOM 2325 O O . GLU A 1 309 ? 36.415 27.671 -9.772 1.00 35.25 309 GLU A O 1
ATOM 2330 N N . PRO A 1 310 ? 36.327 28.924 -11.646 1.00 42.12 310 PRO A N 1
ATOM 2331 C CA . PRO A 1 310 ? 35.095 29.602 -11.269 1.00 42.12 310 PRO A CA 1
ATOM 2332 C C . PRO A 1 310 ? 33.985 28.549 -11.195 1.00 42.12 310 PRO A C 1
ATOM 2334 O O . PRO A 1 310 ? 33.898 27.680 -12.064 1.00 42.12 310 PRO A O 1
ATOM 2337 N N . MET A 1 311 ? 33.183 28.578 -10.123 1.00 51.16 311 MET A N 1
ATOM 2338 C CA . MET A 1 311 ? 32.114 27.597 -9.907 1.00 51.16 311 MET A CA 1
ATOM 2339 C C . MET A 1 311 ? 31.290 27.417 -11.189 1.00 51.16 311 MET A C 1
ATOM 2341 O O . MET A 1 311 ? 30.983 28.414 -11.846 1.00 51.16 311 MET A O 1
ATOM 2345 N N . PRO A 1 312 ? 30.938 26.175 -11.572 1.00 55.06 312 PRO A N 1
ATOM 2346 C CA . PRO A 1 312 ? 30.256 25.933 -12.831 1.00 55.06 312 PRO A CA 1
ATOM 2347 C C . PRO A 1 312 ? 28.924 26.679 -12.822 1.00 55.06 312 PRO A C 1
ATOM 2349 O O . PRO A 1 312 ? 28.040 26.369 -12.024 1.00 55.06 312 PRO A O 1
ATOM 2352 N N . ALA A 1 313 ? 28.786 27.663 -13.710 1.00 68.81 313 ALA A N 1
ATOM 2353 C CA . ALA A 1 313 ? 27.528 28.357 -13.921 1.00 68.81 313 ALA A CA 1
ATOM 2354 C C . ALA A 1 313 ? 26.455 27.312 -14.260 1.00 68.81 313 ALA A C 1
ATOM 2356 O O . ALA A 1 313 ? 26.561 26.587 -15.251 1.00 68.81 313 ALA A O 1
ATOM 2357 N N . PHE A 1 314 ? 25.433 27.192 -13.414 1.00 82.75 314 PHE A N 1
ATOM 2358 C CA . PHE A 1 314 ? 24.351 26.215 -13.567 1.00 82.75 314 PHE A CA 1
ATOM 2359 C C . PHE A 1 314 ? 23.333 26.603 -14.660 1.00 82.75 314 PHE A C 1
ATOM 2361 O O . PHE A 1 314 ? 22.282 25.979 -14.772 1.00 82.75 314 PHE A O 1
ATOM 2368 N N . GLU A 1 315 ? 23.651 27.579 -15.516 1.00 84.12 315 GLU A N 1
ATOM 2369 C CA . GLU A 1 315 ? 22.794 28.056 -16.614 1.00 84.12 315 GLU A CA 1
ATOM 2370 C C . GLU A 1 315 ? 22.391 26.933 -17.576 1.00 84.12 315 GLU A C 1
ATOM 2372 O O . GLU A 1 315 ? 21.273 26.904 -18.084 1.00 84.12 315 GLU A O 1
ATOM 2377 N N . TRP A 1 316 ? 23.267 25.940 -17.756 1.00 85.62 316 TRP A N 1
ATOM 2378 C CA . TRP A 1 316 ? 23.000 24.759 -18.579 1.00 85.62 316 TRP A CA 1
ATOM 2379 C C . TRP A 1 316 ? 21.849 23.879 -18.056 1.00 85.62 316 TRP A C 1
ATOM 2381 O O . TRP A 1 316 ? 21.410 22.976 -18.774 1.00 85.62 316 TRP A O 1
ATOM 2391 N N . LEU A 1 317 ? 21.385 24.089 -16.818 1.00 87.94 317 LEU A N 1
ATOM 2392 C CA . LEU A 1 317 ? 20.230 23.393 -16.251 1.00 87.94 317 LEU A CA 1
ATOM 2393 C C . LEU A 1 317 ? 18.900 23.922 -16.794 1.00 87.94 317 LEU A C 1
ATOM 2395 O O . LEU A 1 317 ? 17.928 23.169 -16.794 1.00 87.94 317 LEU A O 1
ATOM 2399 N N . ILE A 1 318 ? 18.837 25.182 -17.238 1.00 89.00 318 ILE A N 1
ATOM 2400 C CA . ILE A 1 318 ? 17.575 25.839 -17.598 1.00 89.00 318 ILE A CA 1
ATOM 2401 C C . ILE A 1 318 ? 16.856 25.046 -18.701 1.00 89.00 318 ILE A C 1
ATOM 2403 O O . ILE A 1 318 ? 17.446 24.685 -19.719 1.00 89.00 318 ILE A O 1
ATOM 2407 N N . GLY A 1 319 ? 15.576 24.742 -18.474 1.00 84.00 319 GLY A N 1
ATOM 2408 C CA . GLY A 1 319 ? 14.726 23.983 -19.396 1.00 84.00 319 GLY A CA 1
ATOM 2409 C C . GLY A 1 319 ? 14.965 22.469 -19.407 1.00 84.00 319 GLY A C 1
ATOM 2410 O O . GLY A 1 319 ? 14.230 21.743 -20.076 1.00 84.00 319 GLY A O 1
ATOM 2411 N N . LYS A 1 320 ? 15.950 21.948 -18.660 1.00 89.00 320 LYS A N 1
ATOM 2412 C CA . LYS A 1 320 ? 16.138 20.498 -18.502 1.00 89.00 320 LYS A CA 1
ATOM 2413 C C . LYS A 1 320 ? 15.189 19.940 -17.449 1.00 89.00 320 LYS A C 1
ATOM 2415 O O . LYS A 1 320 ? 14.903 20.592 -16.450 1.00 89.00 320 LYS A O 1
ATOM 2420 N N . ALA A 1 321 ? 14.744 18.701 -17.638 1.00 89.31 321 ALA A N 1
ATOM 2421 C CA . ALA A 1 321 ? 14.004 17.984 -16.606 1.00 89.31 321 ALA A CA 1
ATOM 2422 C C . ALA A 1 321 ? 14.938 17.610 -15.430 1.00 89.31 321 ALA A C 1
ATOM 2424 O O . ALA A 1 321 ? 16.056 17.145 -15.679 1.00 89.31 321 ALA A O 1
ATOM 2425 N N . PRO A 1 322 ? 14.494 17.735 -14.165 1.00 91.00 322 PRO A N 1
ATOM 2426 C CA . PRO A 1 322 ? 15.193 17.232 -12.979 1.00 91.00 322 PRO A CA 1
ATOM 2427 C C . PRO A 1 322 ? 15.719 15.800 -13.119 1.00 91.00 322 PRO A C 1
ATOM 2429 O O . PRO A 1 322 ? 16.876 15.531 -12.794 1.00 91.00 322 PRO A O 1
ATOM 2432 N N . SER A 1 323 ? 14.910 14.902 -13.685 1.00 90.69 323 SER A N 1
ATOM 2433 C CA . SER A 1 323 ? 15.264 13.497 -13.924 1.00 90.69 323 SER A CA 1
ATOM 2434 C C . SER A 1 323 ? 16.447 13.306 -14.879 1.00 90.69 323 SER A C 1
ATOM 2436 O O . SER A 1 323 ? 17.143 12.297 -14.799 1.00 90.69 323 SER A O 1
ATOM 2438 N N . ALA A 1 324 ? 16.726 14.280 -15.750 1.00 87.00 324 ALA A N 1
ATOM 2439 C CA . ALA A 1 324 ? 17.846 14.234 -16.686 1.00 87.00 324 ALA A CA 1
ATOM 2440 C C . ALA A 1 324 ? 19.169 14.744 -16.085 1.00 87.00 324 ALA A C 1
ATOM 2442 O O . ALA A 1 324 ? 20.225 14.508 -16.670 1.00 87.00 324 ALA A O 1
ATOM 2443 N N . VAL A 1 325 ? 19.128 15.457 -14.953 1.00 91.06 325 VAL A N 1
ATOM 2444 C CA . VAL A 1 325 ? 20.316 16.099 -14.352 1.00 91.06 325 VAL A CA 1
ATOM 2445 C C . VAL A 1 325 ? 20.690 15.535 -12.986 1.00 91.06 325 VAL A C 1
ATOM 2447 O O . VAL A 1 325 ? 21.824 15.695 -12.554 1.00 91.06 325 VAL A O 1
ATOM 2450 N N . VAL A 1 326 ? 19.773 14.842 -12.316 1.00 91.06 326 VAL A N 1
ATOM 2451 C CA . VAL A 1 326 ? 19.954 14.301 -10.961 1.00 91.06 326 VAL A CA 1
ATOM 2452 C C . VAL A 1 326 ? 21.135 13.329 -10.810 1.00 91.06 326 VAL A C 1
ATOM 2454 O O . VAL A 1 326 ? 21.737 13.249 -9.736 1.00 91.06 326 VAL A O 1
ATOM 2457 N N . ASP A 1 327 ? 21.513 12.630 -11.881 1.00 87.25 327 ASP A N 1
ATOM 2458 C CA . ASP A 1 327 ? 22.681 11.742 -11.897 1.00 87.25 327 ASP A CA 1
ATOM 2459 C C . ASP A 1 327 ? 23.966 12.429 -12.412 1.00 87.25 327 ASP A C 1
ATOM 2461 O O . ASP A 1 327 ? 25.041 11.827 -12.351 1.00 87.25 327 ASP A O 1
ATOM 2465 N N . ASP A 1 328 ? 23.900 13.686 -12.879 1.00 89.06 328 ASP A N 1
ATOM 2466 C CA . ASP A 1 328 ? 25.079 14.438 -13.331 1.00 89.06 328 ASP A CA 1
ATOM 2467 C C . ASP A 1 328 ? 25.975 14.787 -12.121 1.00 89.06 328 ASP A C 1
ATOM 2469 O O . ASP A 1 328 ? 25.502 15.387 -11.147 1.00 89.06 328 ASP A O 1
ATOM 2473 N N . PRO A 1 329 ? 27.281 14.457 -12.151 1.00 87.44 329 PRO A N 1
ATOM 2474 C CA . PRO A 1 329 ? 28.201 14.749 -11.052 1.00 87.44 329 PRO A CA 1
ATOM 2475 C C . PRO A 1 329 ? 28.267 16.233 -10.665 1.00 87.44 329 PRO A C 1
ATOM 2477 O O . PRO A 1 329 ? 28.442 16.544 -9.487 1.00 87.44 329 PRO A O 1
ATOM 2480 N N . ARG A 1 330 ? 28.105 17.149 -11.629 1.00 87.75 330 ARG A N 1
ATOM 2481 C CA . ARG A 1 330 ? 28.144 18.604 -11.402 1.00 87.75 330 ARG A CA 1
ATOM 2482 C C . ARG A 1 330 ? 26.902 19.078 -10.663 1.00 87.75 330 ARG A C 1
ATOM 2484 O O . ARG A 1 330 ? 27.009 19.871 -9.735 1.00 87.75 330 ARG A O 1
ATOM 2491 N N . PHE A 1 331 ? 25.737 18.545 -11.031 1.00 89.94 331 PHE A N 1
ATOM 2492 C CA . PHE A 1 331 ? 24.491 18.785 -10.305 1.00 89.94 331 PHE A CA 1
ATOM 2493 C C . PHE A 1 331 ? 24.568 18.205 -8.890 1.00 89.94 331 PHE A C 1
ATOM 2495 O O . PHE A 1 331 ? 24.270 18.880 -7.908 1.00 89.94 331 PHE A O 1
ATOM 2502 N N . ARG A 1 332 ? 25.069 16.973 -8.764 1.00 90.31 332 ARG A N 1
ATOM 2503 C CA . ARG A 1 332 ? 25.233 16.297 -7.475 1.00 90.31 332 ARG A CA 1
ATOM 2504 C C . ARG A 1 332 ? 26.185 17.032 -6.526 1.00 90.31 332 ARG A C 1
ATOM 2506 O O . ARG A 1 332 ? 25.982 16.983 -5.314 1.00 90.31 332 ARG A O 1
ATOM 2513 N N . ALA A 1 333 ? 27.197 17.725 -7.049 1.00 87.25 333 ALA A N 1
ATOM 2514 C CA . ALA A 1 333 ? 28.133 18.505 -6.241 1.00 87.25 333 ALA A CA 1
ATOM 2515 C C . ALA A 1 333 ? 27.440 19.624 -5.435 1.00 87.25 333 ALA A C 1
ATOM 2517 O O . ALA A 1 333 ? 27.838 19.875 -4.293 1.00 87.25 333 ALA A O 1
ATOM 2518 N N . ALA A 1 334 ? 26.360 20.217 -5.966 1.00 88.06 334 ALA A N 1
ATOM 2519 C CA . ALA A 1 334 ? 25.570 21.240 -5.271 1.00 88.06 334 ALA A CA 1
ATOM 2520 C C . ALA A 1 334 ? 24.929 20.718 -3.967 1.00 88.06 334 ALA A C 1
ATOM 2522 O O . ALA A 1 334 ? 24.721 21.485 -3.026 1.00 88.06 334 ALA A O 1
ATOM 2523 N N . PHE A 1 335 ? 24.696 19.402 -3.873 1.00 90.25 335 PHE A N 1
ATOM 2524 C CA . PHE A 1 335 ? 24.037 18.722 -2.750 1.00 90.25 335 PHE A CA 1
ATOM 2525 C C . PHE A 1 335 ? 24.980 17.787 -1.982 1.00 90.25 335 PHE A C 1
ATOM 2527 O O . PHE A 1 335 ? 24.553 16.781 -1.417 1.00 90.25 335 PHE A O 1
ATOM 2534 N N . SER A 1 336 ? 26.274 18.108 -1.934 1.00 85.06 336 SER A N 1
ATOM 2535 C CA . SER A 1 336 ? 27.322 17.277 -1.311 1.00 85.06 336 SER A CA 1
ATOM 2536 C C . SER A 1 336 ? 27.063 16.855 0.148 1.00 85.06 336 SER A C 1
ATOM 2538 O O . SER A 1 336 ? 27.623 15.859 0.602 1.00 85.06 336 SER A O 1
ATOM 2540 N N . ARG A 1 337 ? 26.188 17.558 0.882 1.00 82.62 337 ARG A N 1
ATOM 2541 C CA . ARG A 1 337 ? 25.769 17.215 2.257 1.00 82.62 337 ARG A CA 1
ATOM 2542 C C . ARG A 1 337 ? 24.754 16.069 2.333 1.00 82.62 337 ARG A C 1
ATOM 2544 O O . ARG A 1 337 ? 24.516 15.529 3.413 1.00 82.62 337 ARG A O 1
ATOM 2551 N N . VAL A 1 338 ? 24.136 15.698 1.215 1.00 87.50 338 VAL A N 1
ATOM 2552 C CA . VAL A 1 338 ? 23.128 14.640 1.168 1.00 87.50 338 VAL A CA 1
ATOM 2553 C C . VAL A 1 338 ? 23.814 13.282 1.042 1.00 87.50 338 VAL A C 1
ATOM 2555 O O . VAL A 1 338 ? 24.470 12.969 0.048 1.00 87.50 338 VAL A O 1
ATOM 2558 N N . GLY A 1 339 ? 23.635 12.434 2.056 1.00 86.69 339 GLY A N 1
ATOM 2559 C CA . GLY A 1 339 ? 24.200 11.087 2.052 1.00 86.69 339 GLY A CA 1
ATOM 2560 C C . GLY A 1 339 ? 23.642 10.208 0.915 1.00 86.69 339 GLY A C 1
ATOM 2561 O O . GLY A 1 339 ? 22.490 10.381 0.510 1.00 86.69 339 GLY A O 1
ATOM 2562 N N . PRO A 1 340 ? 24.382 9.186 0.438 1.00 86.31 340 PRO A N 1
ATOM 2563 C CA . PRO A 1 340 ? 23.973 8.359 -0.706 1.00 86.31 340 PRO A CA 1
ATOM 2564 C C . PRO A 1 340 ? 22.590 7.697 -0.578 1.00 86.31 340 PRO A C 1
ATOM 2566 O O . PRO A 1 340 ? 21.874 7.556 -1.569 1.00 86.31 340 PRO A O 1
ATOM 2569 N N . LYS A 1 341 ? 22.199 7.291 0.640 1.00 85.44 341 LYS A N 1
ATOM 2570 C CA . LYS A 1 341 ? 20.883 6.685 0.917 1.00 85.44 341 LYS A CA 1
ATOM 2571 C C . LYS A 1 341 ? 19.736 7.688 0.769 1.00 85.44 341 LYS A C 1
ATOM 2573 O O . LYS A 1 341 ? 18.677 7.327 0.267 1.00 85.44 341 LYS A O 1
ATOM 2578 N N . GLU A 1 342 ? 19.951 8.923 1.210 1.00 89.06 342 GLU A N 1
ATOM 2579 C CA . GLU A 1 342 ? 18.966 10.004 1.122 1.00 89.06 342 GLU A CA 1
ATOM 2580 C C . GLU A 1 342 ? 18.880 10.532 -0.312 1.00 89.06 342 GLU A C 1
ATOM 2582 O O . GLU A 1 342 ? 17.782 10.723 -0.825 1.00 89.06 342 GLU A O 1
ATOM 2587 N N . TRP A 1 343 ? 20.016 10.625 -1.010 1.00 92.12 343 TRP A N 1
ATOM 2588 C CA . TRP A 1 343 ? 20.049 11.021 -2.417 1.00 92.12 343 TRP A CA 1
ATOM 2589 C C . TRP A 1 343 ? 19.212 10.097 -3.300 1.00 92.12 343 TRP A C 1
ATOM 2591 O O . TRP A 1 343 ? 18.431 10.576 -4.110 1.00 92.12 343 TRP A O 1
ATOM 2601 N N . ARG A 1 344 ? 19.289 8.774 -3.089 1.00 91.19 344 ARG A N 1
ATOM 2602 C CA . ARG A 1 344 ? 18.446 7.809 -3.817 1.00 91.19 344 ARG A CA 1
ATOM 2603 C C . ARG A 1 344 ? 16.947 8.082 -3.629 1.00 91.19 344 ARG A C 1
ATOM 2605 O O . ARG A 1 344 ? 16.165 7.902 -4.551 1.00 91.19 344 ARG A O 1
ATOM 2612 N N . ARG A 1 345 ? 16.532 8.518 -2.435 1.00 89.81 345 ARG A N 1
ATOM 2613 C CA . ARG A 1 345 ? 15.126 8.851 -2.155 1.00 89.81 345 ARG A CA 1
ATOM 2614 C C . ARG A 1 345 ? 14.697 10.149 -2.827 1.00 89.81 345 ARG A C 1
ATOM 2616 O O . ARG A 1 345 ? 13.548 10.239 -3.251 1.00 89.81 345 ARG A O 1
ATOM 2623 N N . ILE A 1 346 ? 15.595 11.126 -2.891 1.00 91.12 346 ILE A N 1
ATOM 2624 C CA . ILE A 1 346 ? 15.378 12.402 -3.575 1.00 91.12 346 ILE A CA 1
ATOM 2625 C C . ILE A 1 346 ? 15.296 12.177 -5.085 1.00 91.12 346 ILE A C 1
ATOM 2627 O O . ILE A 1 346 ? 14.350 12.642 -5.709 1.00 91.12 346 ILE A O 1
ATOM 2631 N N . SER A 1 347 ? 16.219 11.406 -5.663 1.00 91.75 347 SER A N 1
ATOM 2632 C CA . SER A 1 347 ? 16.257 11.176 -7.108 1.00 91.75 347 SER A CA 1
ATOM 2633 C C . SER A 1 347 ? 15.027 10.441 -7.624 1.00 91.75 347 SER A C 1
ATOM 2635 O O . SER A 1 347 ? 14.464 10.830 -8.640 1.00 91.75 347 SER A O 1
ATOM 2637 N N . GLU A 1 348 ? 14.534 9.449 -6.878 1.00 90.75 348 GLU A N 1
ATOM 2638 C CA . GLU A 1 348 ? 13.261 8.788 -7.181 1.00 90.75 348 GLU A CA 1
ATOM 2639 C C . GLU A 1 348 ? 12.061 9.746 -7.173 1.00 90.75 348 GLU A C 1
ATOM 2641 O O . GLU A 1 348 ? 11.066 9.453 -7.825 1.00 90.75 348 GLU A O 1
ATOM 2646 N N . ARG A 1 349 ? 12.129 10.853 -6.423 1.00 91.75 349 ARG A N 1
ATOM 2647 C CA . ARG A 1 349 ? 11.060 11.855 -6.284 1.00 91.75 349 ARG A CA 1
ATOM 2648 C C . ARG A 1 349 ? 11.200 13.029 -7.251 1.00 91.75 349 ARG A C 1
ATOM 2650 O O . ARG A 1 349 ? 10.381 13.929 -7.198 1.00 91.75 349 ARG A O 1
ATOM 2657 N N . LEU A 1 350 ? 12.204 13.020 -8.123 1.00 91.25 350 LEU A N 1
ATOM 2658 C CA . LEU A 1 350 ? 12.407 14.015 -9.181 1.00 91.25 350 LEU A CA 1
ATOM 2659 C C . LEU A 1 350 ? 12.215 13.399 -10.580 1.00 91.25 350 LEU A C 1
ATOM 2661 O O . LEU A 1 350 ? 12.655 13.970 -11.574 1.00 91.25 350 LEU A O 1
ATOM 2665 N N . ASP A 1 351 ? 11.592 12.217 -10.654 1.00 86.75 351 ASP A N 1
ATOM 2666 C CA . ASP A 1 351 ? 11.451 11.423 -11.881 1.00 86.75 351 ASP A CA 1
ATOM 2667 C C . ASP A 1 351 ? 10.411 12.027 -12.840 1.00 86.75 351 ASP A C 1
ATOM 2669 O O . ASP A 1 351 ? 10.640 12.130 -14.046 1.00 86.75 351 ASP A O 1
ATOM 2673 N N . VAL A 1 352 ? 9.278 12.476 -12.289 1.00 82.75 352 VAL A N 1
ATOM 2674 C CA . VAL A 1 352 ? 8.215 13.179 -13.018 1.00 82.75 352 VAL A CA 1
ATOM 2675 C C . VAL A 1 352 ? 8.269 14.654 -12.646 1.00 82.75 352 VAL A C 1
ATOM 2677 O O . VAL A 1 352 ? 8.183 14.986 -11.469 1.00 82.75 352 VAL A O 1
ATOM 2680 N N . SER A 1 353 ? 8.402 15.531 -13.634 1.00 84.88 353 SER A N 1
ATOM 2681 C CA . SER A 1 353 ? 8.494 16.981 -13.447 1.00 84.88 353 SER A CA 1
ATOM 2682 C C . SER A 1 353 ? 7.606 17.720 -14.438 1.00 84.88 353 SER A C 1
ATOM 2684 O O . SER A 1 353 ? 7.258 17.176 -15.490 1.00 84.88 353 SER A O 1
ATOM 2686 N N . ASP A 1 354 ? 7.327 18.985 -14.150 1.00 76.06 354 ASP A N 1
ATOM 2687 C CA . ASP A 1 354 ? 6.600 19.858 -15.065 1.00 76.06 354 ASP A CA 1
ATOM 2688 C C . ASP A 1 354 ? 7.348 20.076 -16.387 1.00 76.06 354 ASP A C 1
ATOM 2690 O O . ASP A 1 354 ? 8.582 20.053 -16.455 1.00 76.06 354 ASP A O 1
ATOM 2694 N N . ALA A 1 355 ? 6.580 20.337 -17.449 1.00 73.75 355 ALA A N 1
ATOM 2695 C CA . ALA A 1 355 ? 7.088 20.525 -18.810 1.00 73.75 355 ALA A CA 1
ATOM 2696 C C . ALA A 1 355 ? 8.061 21.709 -18.945 1.00 73.75 355 ALA A C 1
ATOM 2698 O O . ALA A 1 355 ? 8.864 21.749 -19.872 1.00 73.75 355 ALA A O 1
ATOM 2699 N N . SER A 1 356 ? 8.011 22.660 -18.012 1.00 75.81 356 SER A N 1
ATOM 2700 C CA . SER A 1 356 ? 8.917 23.806 -17.972 1.00 75.81 356 SER A CA 1
ATOM 2701 C C . SER A 1 356 ? 10.345 23.466 -17.531 1.00 75.81 356 SER A C 1
ATOM 2703 O O . SER A 1 356 ? 11.231 24.305 -17.677 1.00 75.81 356 SER A O 1
ATOM 2705 N N . GLY A 1 357 ? 10.571 22.275 -16.963 1.00 86.62 357 GLY A N 1
ATOM 2706 C CA . GLY A 1 357 ? 11.875 21.870 -16.441 1.00 86.62 357 GLY A CA 1
ATOM 2707 C C . GLY A 1 357 ? 12.396 22.799 -15.338 1.00 86.62 357 GLY A C 1
ATOM 2708 O O . GLY A 1 357 ? 11.623 23.426 -14.612 1.00 86.62 357 GLY A O 1
ATOM 2709 N N . ILE A 1 358 ? 13.720 22.870 -15.207 1.00 90.94 358 ILE A N 1
ATOM 2710 C CA . ILE A 1 358 ? 14.409 23.727 -14.237 1.00 90.94 358 ILE A CA 1
ATOM 2711 C C . ILE A 1 358 ? 14.349 25.184 -14.687 1.00 90.94 358 ILE A C 1
ATOM 2713 O O . ILE A 1 358 ? 14.684 25.509 -15.827 1.00 90.94 358 ILE A O 1
ATOM 2717 N N . GLN A 1 359 ? 13.954 26.065 -13.771 1.00 91.06 359 GLN A N 1
ATOM 2718 C CA . GLN A 1 359 ? 13.778 27.494 -14.024 1.00 91.06 359 GLN A CA 1
ATOM 2719 C C . GLN A 1 359 ? 14.659 28.330 -13.098 1.00 91.06 359 GLN A C 1
ATOM 2721 O O . GLN A 1 359 ? 14.923 27.936 -11.965 1.00 91.06 359 GLN A O 1
ATOM 2726 N N . LEU A 1 360 ? 15.056 29.520 -13.544 1.00 88.38 360 LEU A N 1
ATOM 2727 C CA . LEU A 1 360 ? 15.691 30.514 -12.683 1.00 88.38 360 LEU A CA 1
ATOM 2728 C C . LEU A 1 360 ? 14.604 31.372 -12.011 1.00 88.38 360 LEU A C 1
ATOM 2730 O O . LEU A 1 360 ? 13.900 32.121 -12.685 1.00 88.38 360 LEU A O 1
ATOM 2734 N N . LYS A 1 361 ? 14.455 31.265 -10.687 1.00 86.06 361 LYS A N 1
ATOM 2735 C CA . LYS A 1 361 ? 13.494 32.020 -9.868 1.00 86.06 361 LYS A CA 1
ATOM 2736 C C . LYS A 1 361 ? 14.222 32.723 -8.727 1.00 86.06 361 LYS A C 1
ATOM 2738 O O . LYS A 1 361 ? 14.844 32.065 -7.902 1.00 86.06 361 LYS A O 1
ATOM 2743 N N . ASN A 1 362 ? 14.121 34.050 -8.658 1.00 84.69 362 ASN A N 1
ATOM 2744 C CA . ASN A 1 362 ? 14.676 34.868 -7.567 1.00 84.69 362 ASN A CA 1
ATOM 2745 C C . ASN A 1 362 ? 16.174 34.616 -7.286 1.00 84.69 362 ASN A C 1
ATOM 2747 O O . ASN A 1 362 ? 16.589 34.600 -6.133 1.00 84.69 362 ASN A O 1
ATOM 2751 N N . GLY A 1 363 ? 16.980 34.375 -8.327 1.00 83.62 363 GLY A N 1
ATOM 2752 C CA . GLY A 1 363 ? 18.406 34.050 -8.178 1.00 83.62 363 GLY A CA 1
ATOM 2753 C C . GLY A 1 363 ? 18.708 32.578 -7.868 1.00 83.62 363 GLY A C 1
ATOM 2754 O O . GLY A 1 363 ? 19.860 32.240 -7.617 1.00 83.62 363 GLY A O 1
ATOM 2755 N N . PHE A 1 364 ? 17.708 31.692 -7.922 1.00 90.19 364 PHE A N 1
ATOM 2756 C CA . PHE A 1 364 ? 17.862 30.255 -7.688 1.00 90.19 364 PHE A CA 1
ATOM 2757 C C . PHE A 1 364 ? 17.418 29.430 -8.893 1.00 90.19 364 PHE A C 1
ATOM 2759 O O . PHE A 1 364 ? 16.345 29.655 -9.448 1.00 90.19 364 PHE A O 1
ATOM 2766 N N . TYR A 1 365 ? 18.193 28.412 -9.254 1.00 91.56 365 TYR A N 1
ATOM 2767 C CA . TYR A 1 365 ? 17.732 27.339 -10.128 1.00 91.56 365 TYR A CA 1
ATOM 2768 C C . TYR A 1 365 ? 16.796 26.434 -9.334 1.00 91.56 365 TYR A C 1
ATOM 2770 O O . TYR A 1 365 ? 17.233 25.712 -8.438 1.00 91.56 365 TYR A O 1
ATOM 2778 N N . PHE A 1 366 ? 15.510 26.498 -9.649 1.00 93.06 366 PHE A N 1
ATOM 2779 C CA . PHE A 1 366 ? 14.445 25.799 -8.951 1.00 93.06 366 PHE A CA 1
ATOM 2780 C C . PHE A 1 366 ? 13.771 24.787 -9.868 1.00 93.06 366 PHE A C 1
ATOM 2782 O O . PHE A 1 366 ? 13.444 25.088 -11.021 1.00 93.06 366 PHE A O 1
ATOM 2789 N N . ALA A 1 367 ? 13.504 23.608 -9.321 1.00 92.38 367 ALA A N 1
ATOM 2790 C CA . ALA A 1 367 ? 12.557 22.678 -9.903 1.00 92.38 367 ALA A CA 1
ATOM 2791 C C . ALA A 1 367 ? 11.926 21.792 -8.839 1.00 92.38 367 ALA A C 1
ATOM 2793 O O . ALA A 1 367 ? 12.490 21.548 -7.770 1.00 92.38 367 ALA A O 1
ATOM 2794 N N . GLU A 1 368 ? 10.774 21.258 -9.205 1.00 92.69 368 GLU A N 1
ATOM 2795 C CA . GLU A 1 368 ? 10.028 20.284 -8.436 1.00 92.69 368 GLU A CA 1
ATOM 2796 C C . GLU A 1 368 ? 9.783 19.026 -9.258 1.00 92.69 368 GLU A C 1
ATOM 2798 O O . GLU A 1 368 ? 9.891 19.005 -10.489 1.00 92.69 368 GLU A O 1
ATOM 2803 N N . GLY A 1 369 ? 9.466 17.957 -8.548 1.00 91.88 369 GLY A N 1
ATOM 2804 C CA . GLY A 1 369 ? 9.033 16.725 -9.153 1.00 91.88 369 GLY A CA 1
ATOM 2805 C C . GLY A 1 369 ? 8.345 15.809 -8.161 1.00 91.88 369 GLY A C 1
ATOM 2806 O O . GLY A 1 369 ? 8.206 16.089 -6.966 1.00 91.88 369 GLY A O 1
ATOM 2807 N N . CYS A 1 370 ? 7.922 14.677 -8.696 1.00 90.75 370 CYS A N 1
ATOM 2808 C CA . CYS A 1 370 ? 7.358 13.588 -7.941 1.00 90.75 370 CYS A CA 1
ATOM 2809 C C . CYS A 1 370 ? 7.909 12.233 -8.360 1.00 90.75 370 CYS A C 1
ATOM 2811 O O . CYS A 1 370 ? 8.499 12.040 -9.428 1.00 90.75 370 CYS A O 1
ATOM 2813 N N . LYS A 1 371 ? 7.659 11.252 -7.496 1.00 91.12 371 LYS A N 1
ATOM 2814 C CA . LYS A 1 371 ? 7.881 9.851 -7.817 1.00 91.12 371 LYS A CA 1
ATOM 2815 C C . LYS A 1 371 ? 6.848 9.373 -8.826 1.00 91.12 371 LYS A C 1
ATOM 2817 O O . LYS A 1 371 ? 5.647 9.587 -8.648 1.00 91.12 371 LYS A O 1
ATOM 2822 N N . ALA A 1 372 ? 7.313 8.679 -9.864 1.00 85.06 372 ALA A N 1
ATOM 2823 C CA . ALA A 1 372 ? 6.443 8.115 -10.887 1.00 85.06 372 ALA A CA 1
ATOM 2824 C C . ALA A 1 372 ? 5.304 7.298 -10.259 1.00 85.06 372 ALA A C 1
ATOM 2826 O O . ALA A 1 372 ? 5.550 6.405 -9.449 1.00 85.06 372 ALA A O 1
ATOM 2827 N N . HIS A 1 373 ? 4.067 7.609 -10.656 1.00 83.69 373 HIS A N 1
ATOM 2828 C CA . HIS A 1 373 ? 2.820 7.017 -10.146 1.00 83.69 373 HIS A CA 1
ATOM 2829 C C . HIS A 1 373 ? 2.428 7.382 -8.697 1.00 83.69 373 HIS A C 1
ATOM 2831 O O . HIS A 1 373 ? 1.394 6.911 -8.233 1.00 83.69 373 HIS A O 1
ATOM 2837 N N . PHE A 1 374 ? 3.187 8.242 -8.003 1.00 86.38 374 PHE A N 1
ATOM 2838 C CA . PHE A 1 374 ? 2.964 8.610 -6.593 1.00 86.38 374 PHE A CA 1
ATOM 2839 C C . PHE A 1 374 ? 3.014 10.130 -6.338 1.00 86.38 374 PHE A C 1
ATOM 2841 O O . PHE A 1 374 ? 3.367 10.572 -5.246 1.00 86.38 374 PHE A O 1
ATOM 2848 N N . CYS A 1 375 ? 2.621 10.956 -7.313 1.00 83.75 375 CYS A N 1
ATOM 2849 C CA . CYS A 1 375 ? 2.703 12.422 -7.200 1.00 83.75 375 CYS A CA 1
ATOM 2850 C C . CYS A 1 375 ? 1.840 13.041 -6.096 1.00 83.75 375 CYS A C 1
ATOM 2852 O O . CYS A 1 375 ? 2.157 14.122 -5.619 1.00 83.75 375 CYS A O 1
ATOM 2854 N N . GLY A 1 376 ? 0.805 12.342 -5.626 1.00 78.38 376 GLY A N 1
ATOM 2855 C CA . GLY A 1 376 ? 0.017 12.797 -4.478 1.00 78.38 376 GLY A CA 1
ATOM 2856 C C . GLY A 1 376 ? 0.714 12.626 -3.121 1.00 78.38 376 GLY A C 1
ATOM 2857 O O . GLY A 1 376 ? 0.325 13.279 -2.157 1.00 78.38 376 GLY A O 1
ATOM 2858 N N . SER A 1 377 ? 1.724 11.755 -3.018 1.00 81.00 377 SER A N 1
ATOM 2859 C CA . SER A 1 377 ? 2.329 11.357 -1.737 1.00 81.00 377 SER A CA 1
ATOM 2860 C C . SER A 1 377 ? 3.840 11.553 -1.659 1.00 81.00 377 SER A C 1
ATOM 2862 O O . SER A 1 377 ? 4.367 11.764 -0.572 1.00 81.00 377 SER A O 1
ATOM 2864 N N . ASP A 1 378 ? 4.543 11.473 -2.784 1.00 88.50 378 ASP A N 1
ATOM 2865 C CA . ASP A 1 378 ? 6.000 11.461 -2.851 1.00 88.50 378 ASP A CA 1
ATOM 2866 C C . ASP A 1 378 ? 6.486 12.555 -3.799 1.00 88.50 378 ASP A C 1
ATOM 2868 O O . ASP A 1 378 ? 6.665 12.326 -4.997 1.00 88.50 378 ASP A O 1
ATOM 2872 N N . ILE A 1 379 ? 6.720 13.740 -3.238 1.00 91.50 379 ILE A N 1
ATOM 2873 C CA . ILE A 1 379 ? 7.211 14.906 -3.974 1.00 91.50 379 ILE A CA 1
ATOM 2874 C C . ILE A 1 379 ? 8.545 15.401 -3.419 1.00 91.50 379 ILE A C 1
ATOM 2876 O O . ILE A 1 379 ? 8.869 15.181 -2.244 1.00 91.50 379 ILE A O 1
ATOM 2880 N N . ALA A 1 380 ? 9.318 16.063 -4.270 1.00 93.56 380 ALA A N 1
ATOM 2881 C CA . ALA A 1 380 ? 10.555 16.731 -3.906 1.00 93.56 380 ALA A CA 1
ATOM 2882 C C . ALA A 1 380 ? 10.723 18.023 -4.706 1.00 93.56 380 ALA A C 1
ATOM 2884 O O . ALA A 1 380 ? 10.283 18.121 -5.847 1.00 93.56 380 ALA A O 1
ATOM 2885 N N . ALA A 1 381 ? 11.415 18.987 -4.117 1.00 93.81 381 ALA A N 1
ATOM 2886 C CA . ALA A 1 381 ? 11.864 20.185 -4.804 1.00 93.81 381 ALA A CA 1
ATOM 2887 C C . ALA A 1 381 ? 13.278 20.536 -4.363 1.00 93.81 381 ALA A C 1
ATOM 2889 O O . ALA A 1 381 ? 13.704 20.211 -3.250 1.00 93.81 381 ALA A O 1
ATOM 2890 N N . PHE A 1 382 ? 14.011 21.207 -5.241 1.00 93.56 382 PHE A N 1
ATOM 2891 C CA . PHE A 1 382 ? 15.334 21.725 -4.934 1.00 93.56 382 PHE A CA 1
ATOM 2892 C C . PHE A 1 382 ? 15.483 23.168 -5.405 1.00 93.56 382 PHE A C 1
ATOM 2894 O O . PHE A 1 382 ? 14.800 23.618 -6.325 1.00 93.56 382 PHE A O 1
ATOM 2901 N N . ALA A 1 383 ? 16.411 23.875 -4.774 1.00 93.06 383 ALA A N 1
ATOM 2902 C CA . ALA A 1 383 ? 16.850 25.200 -5.173 1.00 93.06 383 ALA A CA 1
ATOM 2903 C C . ALA A 1 383 ? 18.379 25.244 -5.132 1.00 93.06 383 ALA A C 1
ATOM 2905 O O . ALA A 1 383 ? 18.968 24.880 -4.120 1.00 93.06 383 ALA A O 1
ATOM 2906 N N . ILE A 1 384 ? 19.021 25.676 -6.216 1.00 91.88 384 ILE A N 1
ATOM 2907 C CA . ILE A 1 384 ? 20.468 25.920 -6.269 1.00 91.88 384 ILE A CA 1
ATOM 2908 C C . ILE A 1 384 ? 20.687 27.413 -6.436 1.00 91.88 384 ILE A C 1
ATOM 2910 O O . ILE A 1 384 ? 20.205 28.001 -7.399 1.00 91.88 384 ILE A O 1
ATOM 2914 N N . ASP A 1 385 ? 21.419 28.027 -5.522 1.00 89.25 385 ASP A N 1
ATOM 2915 C CA . ASP A 1 385 ? 21.783 29.438 -5.616 1.00 89.25 385 ASP A CA 1
ATOM 2916 C C . ASP A 1 385 ? 22.683 29.689 -6.825 1.00 89.25 385 ASP A C 1
ATOM 2918 O O . ASP A 1 385 ? 23.726 29.050 -6.983 1.00 89.25 385 ASP A O 1
ATOM 2922 N N . ALA A 1 386 ? 22.280 30.623 -7.684 1.00 86.06 386 ALA A N 1
ATOM 2923 C CA . ALA A 1 386 ? 23.014 30.939 -8.897 1.00 86.06 386 ALA A CA 1
ATOM 2924 C C . ALA A 1 386 ? 24.371 31.603 -8.632 1.00 86.06 386 ALA A C 1
ATOM 2926 O O . ALA A 1 386 ? 25.275 31.470 -9.454 1.00 86.06 386 ALA A O 1
ATOM 2927 N N . SER A 1 387 ? 24.527 32.276 -7.490 1.00 82.12 387 SER A N 1
ATOM 2928 C CA . SER A 1 387 ? 25.758 32.966 -7.104 1.00 82.12 387 SER A CA 1
ATOM 2929 C C . SER A 1 387 ? 26.758 32.050 -6.398 1.00 82.12 387 SER A C 1
ATOM 2931 O O . SER A 1 387 ? 27.963 32.168 -6.610 1.00 82.12 387 SER A O 1
ATOM 2933 N N . THR A 1 388 ? 26.272 31.113 -5.576 1.00 83.81 388 THR A N 1
ATOM 2934 C CA . THR A 1 388 ? 27.135 30.247 -4.754 1.00 83.81 388 THR A CA 1
ATOM 2935 C C . THR A 1 388 ? 27.174 28.792 -5.199 1.00 83.81 388 THR A C 1
ATOM 2937 O O . THR A 1 388 ? 27.948 28.021 -4.638 1.00 83.81 388 THR A O 1
ATOM 2940 N N . GLY A 1 389 ? 26.329 28.375 -6.144 1.00 83.44 389 GLY A N 1
ATOM 2941 C CA . GLY A 1 389 ? 26.247 26.996 -6.629 1.00 83.44 389 GLY A CA 1
ATOM 2942 C C . GLY A 1 389 ? 25.855 25.959 -5.569 1.00 83.44 389 GLY A C 1
ATOM 2943 O O . GLY A 1 389 ? 26.006 24.757 -5.793 1.00 83.44 389 GLY A O 1
ATOM 2944 N N . LYS A 1 390 ? 25.390 26.404 -4.397 1.00 87.44 390 LYS A N 1
ATOM 2945 C CA . LYS A 1 390 ? 24.974 25.548 -3.282 1.00 87.44 390 LYS A CA 1
ATOM 2946 C C . LYS A 1 390 ? 23.494 25.225 -3.405 1.00 87.44 390 LYS A C 1
ATOM 2948 O O . LYS A 1 390 ? 22.685 26.111 -3.666 1.00 87.44 390 LYS A O 1
ATOM 2953 N N . GLY A 1 391 ? 23.169 23.947 -3.233 1.00 88.69 391 GLY A N 1
ATOM 2954 C CA . GLY A 1 391 ? 21.820 23.423 -3.373 1.00 88.69 391 GLY A CA 1
ATOM 2955 C C . GLY A 1 391 ? 21.175 23.062 -2.040 1.00 88.69 391 GLY A C 1
ATOM 2956 O O . GLY A 1 391 ? 21.771 22.333 -1.242 1.00 88.69 391 GLY A O 1
ATOM 2957 N N . ASP A 1 392 ? 19.935 23.507 -1.867 1.00 90.62 392 ASP A N 1
ATOM 2958 C CA . ASP A 1 392 ? 18.998 23.071 -0.840 1.00 90.62 392 ASP A CA 1
ATOM 2959 C C . ASP A 1 392 ? 17.960 22.131 -1.459 1.00 90.62 392 ASP A C 1
ATOM 2961 O O . ASP A 1 392 ? 17.505 22.330 -2.589 1.00 90.62 392 ASP A O 1
ATOM 2965 N N . VAL A 1 393 ? 17.573 21.090 -0.724 1.00 91.44 393 VAL A N 1
ATOM 2966 C CA . VAL A 1 393 ? 16.577 20.124 -1.196 1.00 91.44 393 VAL A CA 1
ATOM 2967 C C . VAL A 1 393 ? 15.602 19.747 -0.094 1.00 91.44 393 VAL A C 1
ATOM 2969 O O . VAL A 1 393 ? 15.976 19.518 1.061 1.00 91.44 393 VAL A O 1
ATOM 2972 N N . LEU A 1 394 ? 14.337 19.667 -0.486 1.00 91.25 394 LEU A N 1
ATOM 2973 C CA . LEU A 1 394 ? 13.200 19.341 0.352 1.00 91.25 394 LEU A CA 1
ATOM 2974 C C . LEU A 1 394 ? 12.468 18.150 -0.258 1.00 91.25 394 LEU A C 1
ATOM 2976 O O . LEU A 1 394 ? 12.190 18.142 -1.455 1.00 91.25 394 LEU A O 1
ATOM 2980 N N . TYR A 1 395 ? 12.127 17.145 0.544 1.00 91.31 395 TYR A N 1
ATOM 2981 C CA . TYR A 1 395 ? 11.271 16.065 0.061 1.00 91.31 395 TYR A CA 1
ATOM 2982 C C . TYR A 1 395 ? 10.300 15.557 1.121 1.00 91.31 395 TYR A C 1
ATOM 2984 O O . TYR A 1 395 ? 10.565 15.601 2.327 1.00 91.31 395 TYR A O 1
ATOM 2992 N N . ARG A 1 396 ? 9.171 15.027 0.645 1.00 88.38 396 ARG A N 1
ATOM 2993 C CA . ARG A 1 396 ? 8.146 14.407 1.480 1.00 88.38 396 ARG A CA 1
ATOM 2994 C C . ARG A 1 396 ? 8.532 12.965 1.786 1.00 88.38 396 ARG A C 1
ATOM 2996 O O . ARG A 1 396 ? 8.600 12.125 0.886 1.00 88.38 396 ARG A O 1
ATOM 3003 N N . LYS A 1 397 ? 8.843 12.676 3.051 1.00 79.69 397 LYS A N 1
ATOM 3004 C CA . LYS A 1 397 ? 9.313 11.355 3.498 1.00 79.69 397 LYS A CA 1
ATOM 3005 C C . LYS A 1 397 ? 8.164 10.380 3.720 1.00 79.69 397 LYS A C 1
ATOM 3007 O O . LYS A 1 397 ? 8.282 9.217 3.346 1.00 79.69 397 LYS A O 1
ATOM 3012 N N . THR A 1 398 ? 7.090 10.846 4.342 1.00 74.12 398 THR A N 1
ATOM 3013 C CA . THR A 1 398 ? 5.846 10.090 4.515 1.00 74.12 398 THR A CA 1
ATOM 3014 C C . THR A 1 398 ? 4.677 11.040 4.350 1.00 74.12 398 THR A C 1
ATOM 3016 O O . THR A 1 398 ? 4.735 12.172 4.830 1.00 74.12 398 THR A O 1
ATOM 3019 N N . PHE A 1 399 ? 3.624 10.573 3.690 1.00 67.44 399 PHE A N 1
ATOM 3020 C CA . PHE A 1 399 ? 2.374 11.300 3.546 1.00 67.44 399 PHE A CA 1
ATOM 3021 C C . PHE A 1 399 ? 1.245 10.420 4.053 1.00 67.44 399 PHE A C 1
ATOM 3023 O O . PHE A 1 399 ? 1.032 9.322 3.538 1.00 67.44 399 PHE A O 1
ATOM 3030 N N . ASP A 1 400 ? 0.560 10.898 5.080 1.00 62.16 400 ASP A N 1
ATOM 3031 C CA . ASP A 1 400 ? -0.607 10.234 5.627 1.00 62.16 400 ASP A CA 1
ATOM 3032 C C . ASP A 1 400 ? -1.852 10.821 4.955 1.00 62.16 400 ASP A C 1
ATOM 3034 O O . ASP A 1 400 ? -2.384 11.846 5.384 1.00 62.16 400 ASP A O 1
ATOM 3038 N N . GLN A 1 401 ? -2.262 10.205 3.839 1.00 54.16 401 GLN A N 1
ATOM 3039 C CA . GLN A 1 401 ? -3.414 10.622 3.026 1.00 54.16 401 GLN A CA 1
ATOM 3040 C C . GLN A 1 401 ? -4.682 10.940 3.841 1.00 54.16 401 GLN A C 1
ATOM 3042 O O . GLN A 1 401 ? -5.267 11.992 3.595 1.00 54.16 401 GLN A O 1
ATOM 3047 N N . PRO A 1 402 ? -5.115 10.105 4.805 1.00 47.91 402 PRO A N 1
ATOM 3048 C CA . PRO A 1 402 ? -6.307 10.396 5.602 1.00 47.91 402 PRO A CA 1
ATOM 3049 C C . PRO A 1 402 ? -6.144 11.561 6.590 1.00 47.91 402 PRO A C 1
ATOM 3051 O O . PRO A 1 402 ? -7.149 12.128 7.007 1.00 47.91 402 PRO A O 1
ATOM 3054 N N . LEU A 1 403 ? -4.917 11.942 6.960 1.00 52.97 403 LEU A N 1
ATOM 3055 C CA . LEU A 1 403 ? -4.660 13.029 7.914 1.00 52.97 403 LEU A CA 1
ATOM 3056 C C . LEU A 1 403 ? -4.119 14.306 7.262 1.00 52.97 403 LEU A C 1
ATOM 3058 O O . LEU A 1 403 ? -3.908 15.285 7.975 1.00 52.97 403 LEU A O 1
ATOM 3062 N N . GLY A 1 404 ? -3.822 14.300 5.958 1.00 59.06 404 GLY A N 1
ATOM 3063 C CA . GLY A 1 404 ? -3.165 15.413 5.259 1.00 59.06 404 GLY A CA 1
ATOM 3064 C C . GLY A 1 404 ? -1.781 15.774 5.817 1.00 59.06 404 GLY A C 1
ATOM 3065 O O . GLY A 1 404 ? -1.215 16.797 5.440 1.00 59.06 404 GLY A O 1
ATOM 3066 N N . LYS A 1 405 ? -1.229 14.955 6.723 1.00 58.44 405 LYS A N 1
ATOM 3067 C CA . LYS A 1 405 ? 0.037 15.217 7.409 1.00 58.44 405 LYS A CA 1
ATOM 3068 C C . LYS A 1 405 ? 1.192 14.687 6.584 1.00 58.44 405 LYS A C 1
ATOM 3070 O O . LYS A 1 405 ? 1.181 13.541 6.127 1.00 58.44 405 LYS A O 1
ATOM 3075 N N . SER A 1 406 ? 2.225 15.505 6.451 1.00 76.81 406 SER A N 1
ATOM 3076 C CA . SER A 1 406 ? 3.452 15.118 5.781 1.00 76.81 406 SER A CA 1
ATOM 3077 C C . SER A 1 406 ? 4.642 15.228 6.734 1.00 76.81 406 SER A C 1
ATOM 3079 O O . SER A 1 406 ? 4.749 16.166 7.518 1.00 76.81 406 SER A O 1
ATOM 3081 N N . ILE A 1 407 ? 5.519 14.219 6.729 1.00 79.19 407 ILE A N 1
ATOM 3082 C CA . ILE A 1 407 ? 6.832 14.344 7.369 1.00 79.19 407 ILE A CA 1
ATOM 3083 C C . ILE A 1 407 ? 7.792 14.802 6.290 1.00 79.19 407 ILE A C 1
ATOM 3085 O O . ILE A 1 407 ? 8.096 14.051 5.356 1.00 79.19 407 ILE A O 1
ATOM 3089 N N . THR A 1 408 ? 8.292 16.015 6.452 1.00 84.81 408 THR A N 1
ATOM 3090 C CA . THR A 1 408 ? 9.221 16.639 5.521 1.00 84.81 408 THR A CA 1
ATOM 3091 C C . THR A 1 408 ? 10.666 16.436 5.977 1.00 84.81 408 THR A C 1
ATOM 3093 O O . THR A 1 408 ? 10.984 16.432 7.168 1.00 84.81 408 THR A O 1
ATOM 3096 N N . ARG A 1 409 ? 11.567 16.209 5.020 1.00 86.38 409 ARG A N 1
ATOM 3097 C CA . ARG A 1 409 ? 13.018 16.177 5.235 1.00 86.38 409 ARG A CA 1
ATOM 3098 C C . ARG A 1 409 ? 13.652 17.297 4.422 1.00 86.38 409 ARG A C 1
ATOM 3100 O O . ARG A 1 409 ? 13.515 17.313 3.201 1.00 86.38 409 ARG A O 1
ATOM 3107 N N . THR A 1 410 ? 14.383 18.168 5.110 1.00 87.12 410 THR A N 1
ATOM 3108 C CA . THR A 1 410 ? 15.098 19.304 4.517 1.00 87.12 410 THR A CA 1
ATOM 3109 C C . THR A 1 410 ? 16.597 19.112 4.671 1.00 87.12 410 THR A C 1
ATOM 3111 O O . THR A 1 410 ? 17.073 18.736 5.744 1.00 87.12 410 THR A O 1
ATOM 3114 N N . PHE A 1 411 ? 17.343 19.406 3.614 1.00 85.75 411 PHE A N 1
ATOM 3115 C CA . PHE A 1 411 ? 18.790 19.555 3.658 1.00 85.75 411 PHE A CA 1
ATOM 3116 C C . PHE A 1 411 ? 19.108 20.968 3.200 1.00 85.75 411 PHE A C 1
ATOM 3118 O O . PHE A 1 411 ? 18.968 21.262 2.014 1.00 85.75 411 PHE A O 1
ATOM 3125 N N . SER A 1 412 ? 19.497 21.820 4.148 1.00 83.56 412 SER A N 1
ATOM 3126 C CA . SER A 1 412 ? 19.833 23.215 3.881 1.00 83.56 412 SER A CA 1
ATOM 3127 C C . SER A 1 412 ? 21.266 23.557 4.276 1.00 83.56 412 SER A C 1
ATOM 3129 O O . SER A 1 412 ? 21.872 22.941 5.169 1.00 83.56 412 SER A O 1
ATOM 3131 N N . TRP A 1 413 ? 21.837 24.555 3.610 1.00 77.19 413 TRP A N 1
ATOM 3132 C CA . TRP A 1 413 ? 23.103 25.150 4.028 1.00 77.19 413 TRP A CA 1
ATOM 3133 C C . TRP A 1 413 ? 22.885 26.131 5.189 1.00 77.19 413 TRP A C 1
ATOM 3135 O O . TRP A 1 413 ? 21.906 26.863 5.232 1.00 77.19 413 TRP A O 1
ATOM 3145 N N . ALA A 1 414 ? 23.822 26.182 6.143 1.00 67.19 414 ALA A N 1
ATOM 3146 C CA . ALA A 1 414 ? 23.697 27.040 7.333 1.00 67.19 414 ALA A CA 1
ATOM 3147 C C . ALA A 1 414 ? 23.570 28.540 6.994 1.00 67.19 414 ALA A C 1
ATOM 3149 O O . ALA A 1 414 ? 22.945 29.290 7.733 1.00 67.19 414 ALA A O 1
ATOM 3150 N N . ASN A 1 415 ? 24.118 28.949 5.846 1.00 65.50 415 ASN A N 1
ATOM 3151 C CA . ASN A 1 415 ? 24.100 30.332 5.364 1.00 65.50 415 ASN A CA 1
ATOM 3152 C C . ASN A 1 415 ? 22.999 30.562 4.308 1.00 65.50 415 ASN A C 1
ATOM 3154 O O . ASN A 1 415 ? 23.028 31.566 3.607 1.00 65.50 415 ASN A O 1
ATOM 3158 N N . MET A 1 416 ? 22.073 29.609 4.162 1.00 68.00 416 MET A N 1
ATOM 3159 C CA . MET A 1 416 ? 20.952 29.635 3.225 1.00 68.00 416 MET A CA 1
ATOM 3160 C C . MET A 1 416 ? 19.724 29.029 3.914 1.00 68.00 416 MET A C 1
ATOM 3162 O O . MET A 1 416 ? 19.434 27.845 3.757 1.00 68.00 416 MET A O 1
ATOM 3166 N N . PRO A 1 417 ? 19.031 29.789 4.775 1.00 62.75 417 PRO A N 1
ATOM 3167 C CA . PRO A 1 417 ? 17.827 29.281 5.406 1.00 62.75 417 PRO A CA 1
ATOM 3168 C C . PRO A 1 417 ? 16.758 29.040 4.334 1.00 62.75 417 PRO A C 1
ATOM 3170 O O . PRO A 1 417 ? 16.516 29.893 3.481 1.00 62.75 417 PRO A O 1
ATOM 3173 N N . SER A 1 418 ? 16.092 27.886 4.398 1.00 61.22 418 SER A N 1
ATOM 3174 C CA . SER A 1 418 ? 15.054 27.478 3.436 1.00 61.22 418 SER A CA 1
ATOM 3175 C C . SER A 1 418 ? 13.934 28.518 3.263 1.00 61.22 418 SER A C 1
ATOM 3177 O O . SER A 1 418 ? 13.375 28.620 2.172 1.00 61.22 418 SER A O 1
ATOM 3179 N N . SER A 1 419 ? 13.678 29.348 4.284 1.00 63.56 419 SER A N 1
ATOM 3180 C CA . SER A 1 419 ? 12.747 30.489 4.268 1.00 63.56 419 SER A CA 1
ATOM 3181 C C . SER A 1 419 ? 13.102 31.597 3.268 1.00 63.56 419 SER A C 1
ATOM 3183 O O . SER A 1 419 ? 12.212 32.330 2.849 1.00 63.56 419 SER A O 1
ATOM 3185 N N . ALA A 1 420 ? 14.369 31.711 2.860 1.00 67.38 420 ALA A N 1
ATOM 3186 C CA . ALA A 1 420 ? 14.844 32.680 1.870 1.00 67.38 420 ALA A CA 1
ATOM 3187 C C . ALA A 1 420 ? 14.901 32.107 0.440 1.00 67.38 420 ALA A C 1
ATOM 3189 O O . ALA A 1 420 ? 15.318 32.796 -0.490 1.00 67.38 420 ALA A O 1
ATOM 3190 N N . THR A 1 421 ? 14.494 30.848 0.253 1.00 79.88 421 THR A N 1
ATOM 3191 C CA . THR A 1 421 ? 14.544 30.148 -1.038 1.00 79.88 421 THR A CA 1
ATOM 3192 C C . THR A 1 421 ? 13.138 29.962 -1.622 1.00 79.88 421 THR A C 1
ATOM 3194 O O . THR A 1 421 ? 12.153 29.971 -0.877 1.00 79.88 421 THR A O 1
ATOM 3197 N N . PRO A 1 422 ? 13.005 29.688 -2.933 1.00 83.06 422 PRO A N 1
ATOM 3198 C CA . PRO A 1 422 ? 11.723 29.316 -3.536 1.00 83.06 422 PRO A CA 1
ATOM 3199 C C . PRO A 1 422 ? 11.100 28.029 -2.957 1.00 83.06 422 PRO A C 1
ATOM 3201 O O . PRO A 1 422 ? 9.943 27.732 -3.248 1.00 83.06 422 PRO A O 1
ATOM 3204 N N . LEU A 1 423 ? 11.831 27.273 -2.122 1.00 86.44 423 LEU A N 1
ATOM 3205 C CA . LEU A 1 423 ? 11.328 26.067 -1.462 1.00 86.44 423 LEU A CA 1
ATOM 3206 C C . LEU A 1 423 ? 10.302 26.372 -0.370 1.00 86.44 423 LEU A C 1
ATOM 3208 O O . LEU A 1 423 ? 9.411 25.559 -0.161 1.00 86.44 423 LEU A O 1
ATOM 3212 N N . ALA A 1 424 ? 10.390 27.518 0.311 1.00 83.31 424 ALA A N 1
ATOM 3213 C CA . ALA A 1 424 ? 9.440 27.886 1.362 1.00 83.31 424 ALA A CA 1
ATOM 3214 C C . ALA A 1 424 ? 8.004 28.111 0.849 1.00 83.31 424 ALA A C 1
ATOM 3216 O O . ALA A 1 424 ? 7.091 27.461 1.364 1.00 83.31 424 ALA A O 1
ATOM 3217 N N . PRO A 1 425 ? 7.762 28.953 -0.178 1.00 83.19 425 PRO A N 1
ATOM 3218 C CA . PRO A 1 425 ? 6.418 29.095 -0.735 1.00 83.19 425 PRO A CA 1
ATOM 3219 C C . PRO A 1 425 ? 5.927 27.794 -1.383 1.00 83.19 425 PRO A C 1
ATOM 3221 O O . PRO A 1 425 ? 4.741 27.481 -1.306 1.00 83.19 425 PRO A O 1
ATOM 3224 N N . TRP A 1 426 ? 6.829 26.997 -1.965 1.00 88.44 426 TRP A N 1
ATOM 3225 C CA . TRP A 1 426 ? 6.479 25.685 -2.505 1.00 88.44 426 TRP A CA 1
ATOM 3226 C C . TRP A 1 426 ? 6.050 24.688 -1.418 1.00 88.44 426 TRP A C 1
ATOM 3228 O O . TRP A 1 426 ? 5.056 23.986 -1.594 1.00 88.44 426 TRP A O 1
ATOM 3238 N N . ALA A 1 427 ? 6.756 24.639 -0.285 1.00 85.88 427 ALA A N 1
ATOM 3239 C CA . ALA A 1 427 ? 6.417 23.776 0.845 1.00 85.88 427 ALA A CA 1
ATOM 3240 C C . ALA A 1 427 ? 5.038 24.127 1.424 1.00 85.88 427 ALA A C 1
ATOM 3242 O O . ALA A 1 427 ? 4.213 23.237 1.629 1.00 85.88 427 ALA A O 1
ATOM 3243 N N . ALA A 1 428 ? 4.750 25.426 1.569 1.00 84.25 428 ALA A N 1
ATOM 3244 C CA . ALA A 1 428 ? 3.454 25.919 2.032 1.00 84.25 428 ALA A CA 1
ATOM 3245 C C . ALA A 1 428 ? 2.297 25.493 1.108 1.00 84.25 428 ALA A C 1
ATOM 3247 O O . ALA A 1 428 ? 1.273 25.014 1.589 1.00 84.25 428 ALA A O 1
ATOM 3248 N N . LEU A 1 429 ? 2.477 25.584 -0.217 1.00 84.38 429 LEU A N 1
ATOM 3249 C CA . LEU A 1 429 ? 1.489 25.125 -1.209 1.00 84.38 429 LEU A CA 1
ATOM 3250 C C . LEU A 1 429 ? 1.248 23.609 -1.169 1.00 84.38 429 LEU A C 1
ATOM 3252 O O . LEU A 1 429 ? 0.208 23.128 -1.614 1.00 84.38 429 LEU A O 1
ATOM 3256 N N . ASN A 1 430 ? 2.208 22.856 -0.638 1.00 81.44 430 ASN A N 1
ATOM 3257 C CA . ASN A 1 430 ? 2.219 21.401 -0.643 1.00 81.44 430 ASN A CA 1
ATOM 3258 C C . ASN A 1 430 ? 1.964 20.771 0.736 1.00 81.44 430 ASN A C 1
ATOM 3260 O O . ASN A 1 430 ? 2.128 19.556 0.872 1.00 81.44 430 ASN A O 1
ATOM 3264 N N . ASN A 1 431 ? 1.535 21.556 1.734 1.00 78.88 431 ASN A N 1
ATOM 3265 C CA . ASN A 1 431 ? 1.295 21.109 3.114 1.00 78.88 431 ASN A CA 1
ATOM 3266 C C . ASN A 1 431 ? 2.522 20.397 3.727 1.00 78.88 431 ASN A C 1
ATOM 3268 O O . ASN A 1 431 ? 2.406 19.284 4.261 1.00 78.88 431 ASN A O 1
ATOM 3272 N N . MET A 1 432 ? 3.707 21.001 3.573 1.00 74.06 432 MET A N 1
ATOM 3273 C CA . MET A 1 432 ? 5.013 20.435 3.945 1.00 74.06 432 MET A CA 1
ATOM 3274 C C . MET A 1 432 ? 5.815 21.258 4.937 1.00 74.06 432 MET A C 1
ATOM 3276 O O . MET A 1 432 ? 5.688 22.49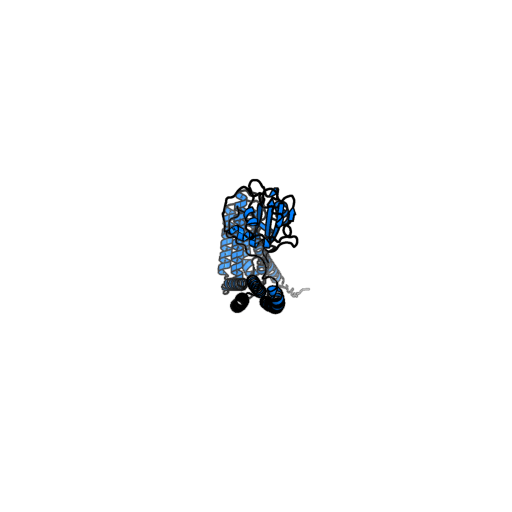9 4.927 1.00 74.06 432 MET A O 1
#

Radius of gyration: 36.2 Å; chains: 1; bounding box: 148×55×98 Å

Sequence (432 aa):
MDFTDNKGEAVASGNGLGNADRANALRRTQHAVRAAITAVTLVNPQSTEELSKREQSARDFTHSVQGRIVIALHQYLYSQGVFVLRSDLSKALAQPEQQQFLARLADEFEITNRAVRLAADIGSISLAEKQKAMTALYEIEAKCADAHGDRSALESAAVSLQKSIRAWPGQPRFIGLAILAFIGCGALYARSYPFGLTLLAIAVLLGASRLRAFERSKREVLARIIQANGQFESLVTDEISQRPVFSKGEDRAKVKATALGVISAITATTALIFGVQRGAADVSQSARQQASANSSGQSAPAATLRANEPMPAFEWLIGKAPSAVVDDPRFRAAFSRVGPKEWRRISERLDVSDASGIQLKNGFYFAEGCKAHFCGSDIAAFAIDASTGKGDVLYRKTFDQPLGKSITRTFSWANMPSSATPLAPWAALNNM